Protein AF-A0A523GVR5-F1 (afdb_monomer_lite)

Structure (mmCIF, N/CA/C/O backbone):
data_AF-A0A523GVR5-F1
#
_entry.id   AF-A0A523GVR5-F1
#
loop_
_atom_site.group_PDB
_atom_site.id
_atom_site.type_symbol
_atom_site.label_atom_id
_atom_site.label_alt_id
_atom_site.label_comp_id
_atom_site.label_asym_id
_atom_site.label_entity_id
_atom_site.label_seq_id
_atom_site.pdbx_PDB_ins_code
_atom_site.Cartn_x
_atom_site.Cartn_y
_atom_site.Cartn_z
_atom_site.occupancy
_atom_site.B_iso_or_equiv
_atom_site.auth_seq_id
_atom_site.auth_comp_id
_atom_site.auth_asym_id
_atom_site.auth_atom_id
_atom_site.pdbx_PDB_model_num
ATOM 1 N N . MET A 1 1 ? -15.675 24.189 -3.239 1.00 80.00 1 MET A N 1
ATOM 2 C CA . MET A 1 1 ? -14.866 23.386 -2.302 1.00 80.00 1 MET A CA 1
ATOM 3 C C . MET A 1 1 ? -14.040 22.435 -3.139 1.00 80.00 1 MET A C 1
ATOM 5 O O . MET A 1 1 ? -14.630 21.796 -4.012 1.00 80.00 1 MET A O 1
ATOM 9 N N . SER A 1 2 ? -12.715 22.446 -2.988 1.00 94.81 2 SER A N 1
ATOM 10 C CA . SER A 1 2 ? -11.855 21.562 -3.782 1.00 94.81 2 SER A CA 1
ATOM 11 C C . SER A 1 2 ? -12.089 20.101 -3.386 1.00 94.81 2 SER A C 1
ATOM 13 O O . SER A 1 2 ? -12.630 19.825 -2.316 1.00 94.81 2 SER A O 1
ATOM 15 N N . GLU A 1 3 ? -11.721 19.165 -4.256 1.00 94.38 3 GLU A N 1
ATOM 16 C CA . GLU A 1 3 ? -11.805 17.727 -3.963 1.00 94.38 3 GLU A CA 1
ATOM 17 C C . GLU A 1 3 ? -10.994 17.362 -2.710 1.00 94.38 3 GLU A C 1
ATOM 19 O O . GLU A 1 3 ? -11.495 16.676 -1.824 1.00 94.38 3 GLU A O 1
ATOM 24 N N . ILE A 1 4 ? -9.813 17.967 -2.564 1.00 94.50 4 ILE A N 1
ATOM 25 C CA . ILE A 1 4 ? -8.943 17.824 -1.390 1.00 94.50 4 ILE A CA 1
ATOM 26 C C . ILE A 1 4 ? -9.644 18.310 -0.113 1.00 94.50 4 ILE A C 1
ATOM 28 O O . ILE A 1 4 ? -9.551 17.665 0.928 1.00 94.50 4 ILE A O 1
ATOM 32 N N . ASP A 1 5 ? -10.373 19.430 -0.171 1.00 96.81 5 ASP A N 1
ATOM 33 C CA . ASP A 1 5 ? -11.102 19.936 0.999 1.00 96.81 5 ASP A CA 1
ATOM 34 C C . ASP A 1 5 ? -12.240 18.992 1.407 1.00 96.81 5 ASP A C 1
ATOM 36 O O . ASP A 1 5 ? -12.487 18.813 2.599 1.00 96.81 5 ASP A O 1
ATOM 40 N N . LYS A 1 6 ? -12.932 18.382 0.432 1.00 97.00 6 LYS A N 1
ATOM 41 C CA . LYS A 1 6 ? -13.996 17.400 0.702 1.00 97.00 6 LYS A CA 1
ATOM 42 C C . LYS A 1 6 ? -13.436 16.153 1.373 1.00 97.00 6 LYS A C 1
ATOM 44 O O . LYS A 1 6 ? -13.994 15.710 2.368 1.00 97.00 6 LYS A O 1
ATOM 49 N N . GLN A 1 7 ? -12.326 15.636 0.855 1.00 96.19 7 GLN A N 1
ATOM 50 C CA . GLN A 1 7 ? -11.635 14.481 1.416 1.00 96.19 7 GLN A CA 1
ATOM 51 C C . GLN A 1 7 ? -11.164 14.750 2.854 1.00 96.19 7 GLN A C 1
ATOM 53 O O . GLN A 1 7 ? -11.406 13.942 3.747 1.00 96.19 7 GLN A O 1
ATOM 58 N N . LYS A 1 8 ? -10.559 15.918 3.113 1.00 96.75 8 LYS A N 1
ATOM 59 C CA . LYS A 1 8 ? -10.147 16.328 4.468 1.00 96.75 8 LYS A CA 1
ATOM 60 C C . LYS A 1 8 ? -11.317 16.384 5.439 1.00 96.75 8 LYS A C 1
ATOM 62 O O . LYS A 1 8 ? -11.212 15.918 6.568 1.00 96.75 8 LYS A O 1
ATOM 67 N N . GLU A 1 9 ? -12.425 16.967 5.004 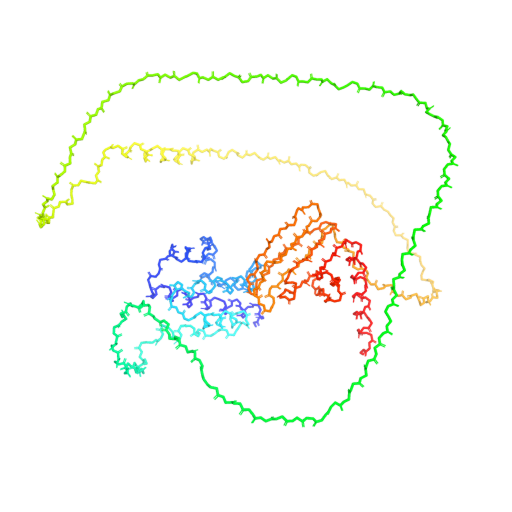1.00 97.94 9 GLU A N 1
ATOM 68 C CA . GLU A 1 9 ? -13.621 17.077 5.829 1.00 97.94 9 GLU A CA 1
ATOM 69 C C . GLU A 1 9 ? -14.252 15.705 6.110 1.00 97.94 9 GLU A C 1
ATOM 71 O O . GLU A 1 9 ? -14.627 15.418 7.245 1.00 97.94 9 GLU A O 1
ATOM 76 N N . ALA A 1 10 ? -14.312 14.834 5.102 1.00 98.00 10 ALA A N 1
ATOM 77 C CA . ALA A 1 10 ? -14.798 13.466 5.242 1.00 98.00 10 ALA A CA 1
ATOM 78 C C . ALA A 1 10 ? -13.913 12.632 6.190 1.00 98.00 10 ALA A C 1
ATOM 80 O O . ALA A 1 10 ? -14.435 11.945 7.067 1.00 98.00 10 ALA A O 1
ATOM 81 N N . GLY A 1 11 ? -12.585 12.764 6.089 1.00 98.00 11 GLY A N 1
ATOM 82 C CA . GLY A 1 11 ? -11.631 12.128 7.003 1.00 98.00 11 GLY A CA 1
ATOM 83 C C . GLY A 1 11 ? -11.804 12.563 8.461 1.00 98.00 11 GLY A C 1
ATOM 84 O O . GLY A 1 11 ? -11.807 11.720 9.354 1.00 98.00 11 GLY A O 1
ATOM 85 N N . ARG A 1 12 ? -12.042 13.857 8.718 1.00 98.31 12 ARG A N 1
ATOM 86 C CA . ARG A 1 12 ? -12.334 14.361 10.076 1.00 98.31 12 ARG A CA 1
ATOM 87 C C . ARG A 1 12 ? -13.625 13.794 10.656 1.00 98.31 12 ARG A C 1
ATOM 89 O O . ARG A 1 12 ? -13.671 13.489 11.844 1.00 98.31 12 ARG A O 1
ATOM 96 N N . ARG A 1 13 ? -14.673 13.656 9.839 1.00 98.25 13 ARG A N 1
ATOM 97 C CA . ARG A 1 13 ? -15.936 13.039 10.276 1.00 98.25 13 ARG A CA 1
ATOM 98 C C . ARG A 1 13 ? -15.744 11.575 10.647 1.00 98.25 13 ARG A C 1
ATOM 100 O O . ARG A 1 13 ? -16.177 11.166 11.716 1.00 98.25 13 ARG A O 1
ATOM 107 N N . LEU A 1 14 ? -15.026 10.820 9.815 1.00 98.50 14 LEU A N 1
ATOM 108 C CA . LEU A 1 14 ? -14.674 9.433 10.116 1.00 98.50 14 LEU A CA 1
ATOM 109 C C . LEU A 1 14 ? -13.878 9.319 11.423 1.00 98.50 14 LEU A C 1
ATOM 111 O O . LEU A 1 14 ? -14.205 8.495 12.275 1.00 98.50 14 LEU A O 1
ATOM 115 N N . ALA A 1 15 ? -12.857 10.162 11.596 1.00 98.06 15 ALA A N 1
ATOM 116 C CA . ALA A 1 15 ? -12.036 10.189 12.804 1.00 98.06 15 ALA A CA 1
ATOM 117 C C . ALA A 1 15 ? -12.875 10.467 14.057 1.00 98.06 15 ALA A C 1
ATOM 119 O O . ALA A 1 15 ? -12.761 9.764 15.062 1.00 98.06 15 ALA A O 1
ATOM 120 N N . LYS A 1 16 ? -13.780 11.446 13.963 1.00 98.12 16 LYS A N 1
ATOM 121 C CA . LYS A 1 16 ? -14.720 11.781 15.029 1.00 98.12 16 LYS A CA 1
ATOM 122 C C . LYS A 1 16 ? -15.633 10.603 15.377 1.00 98.12 16 LYS A C 1
ATOM 124 O O . LYS A 1 16 ? -15.767 10.301 16.554 1.00 98.12 16 LYS A O 1
ATOM 129 N N . ASP A 1 17 ? -16.210 9.917 14.395 1.00 97.88 17 ASP A N 1
ATOM 130 C CA . ASP A 1 17 ? -17.082 8.763 14.649 1.00 97.88 17 ASP A CA 1
ATOM 131 C C . ASP A 1 17 ? -16.337 7.606 15.330 1.00 97.88 17 ASP A C 1
ATOM 133 O O . ASP A 1 17 ? -16.853 7.011 16.275 1.00 97.88 17 ASP A O 1
ATOM 137 N N . LEU A 1 18 ? -15.112 7.296 14.889 1.00 97.25 18 LEU A N 1
ATOM 138 C CA . LEU A 1 18 ? -14.277 6.265 15.519 1.00 97.25 18 LEU A CA 1
ATOM 139 C C . LEU A 1 18 ? -13.892 6.633 16.954 1.00 97.25 18 LEU A C 1
ATOM 141 O O . LEU A 1 18 ? -13.878 5.768 17.832 1.00 97.25 18 LEU A O 1
ATOM 145 N N . LYS A 1 19 ? -13.612 7.915 17.198 1.00 96.81 19 LYS A N 1
ATOM 146 C CA . LYS A 1 19 ? -13.328 8.434 18.533 1.00 96.81 19 LYS A CA 1
ATOM 147 C C . LYS A 1 19 ? -14.559 8.359 19.437 1.00 96.81 19 LYS A C 1
ATOM 149 O O . LYS A 1 19 ? -14.445 7.858 20.553 1.00 96.81 19 LYS A O 1
ATOM 154 N N . ASP A 1 20 ? -15.719 8.788 18.944 1.00 96.69 20 ASP A N 1
ATOM 155 C CA . ASP A 1 20 ? -16.987 8.725 19.675 1.00 96.69 20 ASP A CA 1
ATOM 156 C C . ASP A 1 20 ? -17.327 7.249 20.013 1.00 96.69 20 ASP A C 1
ATOM 158 O O . ASP A 1 20 ? -17.686 6.938 21.148 1.00 96.69 20 ASP A O 1
ATOM 162 N N . LEU A 1 21 ? -17.102 6.312 19.077 1.00 96.19 21 LEU A N 1
ATOM 163 C CA . LEU A 1 21 ? -17.206 4.858 19.296 1.00 96.19 21 LEU A CA 1
ATOM 164 C C . LEU A 1 21 ? -16.244 4.331 20.364 1.00 96.19 21 LEU A C 1
ATOM 166 O O . LEU A 1 21 ? -16.615 3.502 21.196 1.00 96.19 21 LEU A O 1
ATOM 170 N N . ARG A 1 22 ? -14.990 4.785 20.346 1.00 96.12 22 ARG A N 1
ATOM 171 C CA . ARG A 1 22 ? -13.983 4.396 21.340 1.00 96.12 22 ARG A CA 1
ATOM 172 C C . ARG A 1 22 ? -14.388 4.835 22.743 1.00 96.12 22 ARG A C 1
ATOM 174 O O . ARG A 1 22 ? -14.235 4.062 23.690 1.00 96.12 22 ARG A O 1
ATOM 181 N N . GLU A 1 23 ? -14.895 6.058 22.862 1.00 95.75 23 GLU A N 1
ATOM 182 C CA . GLU A 1 23 ? -15.363 6.637 24.122 1.00 95.75 23 GLU A CA 1
ATOM 183 C C . GLU A 1 23 ? -16.624 5.928 24.638 1.00 95.75 23 GLU A C 1
ATOM 185 O O . GLU A 1 23 ? -16.665 5.573 25.818 1.00 95.75 23 GLU A O 1
ATOM 190 N N . ASP A 1 24 ? -17.587 5.616 23.762 1.00 96.00 24 ASP A N 1
ATOM 191 C CA . ASP A 1 24 ? -18.773 4.804 24.086 1.00 96.00 24 ASP A CA 1
ATOM 192 C C . ASP A 1 24 ? -18.391 3.426 24.654 1.00 96.00 24 ASP A C 1
ATOM 194 O O . ASP A 1 24 ? -18.918 2.979 25.677 1.00 96.00 24 ASP A O 1
ATOM 198 N N . ARG A 1 25 ? -17.383 2.779 24.057 1.00 95.38 25 ARG A N 1
ATOM 199 C CA . ARG A 1 25 ? -16.871 1.471 24.502 1.00 95.38 25 ARG A CA 1
ATOM 200 C C . ARG A 1 25 ? -15.869 1.539 25.652 1.00 95.38 25 ARG A C 1
ATOM 202 O O . ARG A 1 25 ? -15.370 0.491 26.060 1.00 95.38 25 ARG A O 1
ATOM 209 N N . GLN A 1 26 ? -15.592 2.733 26.182 1.00 95.88 26 GLN A N 1
ATOM 210 C CA . GLN A 1 26 ? -14.639 2.968 27.274 1.00 95.88 26 GLN A CA 1
ATOM 211 C C . GLN A 1 26 ? -13.255 2.352 27.005 1.00 95.88 26 GLN A C 1
ATOM 213 O O . GLN A 1 26 ? -12.581 1.889 27.926 1.00 95.88 26 GLN A O 1
ATOM 218 N N . LEU A 1 27 ? -12.833 2.326 25.738 1.00 95.62 27 LEU A N 1
ATOM 219 C CA . LEU A 1 27 ? -11.527 1.795 25.365 1.00 95.62 27 LEU A CA 1
ATOM 220 C C . LEU A 1 27 ? -10.429 2.798 25.700 1.00 95.62 27 LEU A C 1
ATOM 222 O O . LEU A 1 27 ? -10.435 3.948 25.238 1.00 95.62 27 LEU A O 1
ATOM 226 N N . ASP A 1 28 ? -9.464 2.319 26.477 1.00 93.88 28 ASP A N 1
ATOM 227 C CA . ASP A 1 28 ? -8.293 3.092 26.843 1.00 93.88 28 ASP A CA 1
ATOM 228 C C . ASP A 1 28 ? -7.356 3.293 25.643 1.00 93.88 28 ASP A C 1
ATOM 230 O O . ASP A 1 28 ? -7.199 2.425 24.775 1.00 93.88 28 ASP A O 1
ATOM 234 N N . VAL A 1 29 ? -6.697 4.451 25.614 1.00 93.44 29 VAL A N 1
ATOM 235 C CA . VAL A 1 29 ? -5.760 4.811 24.544 1.00 93.44 29 VAL A CA 1
ATOM 236 C C . VAL A 1 29 ? -4.589 3.823 24.500 1.00 93.44 29 VAL A C 1
ATOM 238 O O . VAL A 1 29 ? -4.130 3.468 23.415 1.00 93.44 29 VAL A O 1
ATOM 241 N N . GLU A 1 30 ? -4.128 3.312 25.647 1.00 93.00 30 GLU A N 1
ATOM 242 C CA . GLU A 1 30 ? -3.016 2.357 25.699 1.00 93.00 30 GLU A CA 1
ATOM 243 C C . GLU A 1 30 ? -3.388 0.995 25.092 1.00 93.00 30 GLU A C 1
ATOM 245 O O . GLU A 1 30 ? -2.574 0.360 24.412 1.00 93.00 30 GLU A O 1
ATOM 250 N N . GLU A 1 31 ? -4.630 0.548 25.290 1.00 92.19 31 GLU A N 1
ATOM 251 C CA . GLU A 1 31 ? -5.140 -0.680 24.674 1.00 92.19 31 GLU A CA 1
ATOM 252 C C . GLU A 1 31 ? -5.191 -0.549 23.149 1.00 92.19 31 GLU A C 1
ATOM 254 O O . GLU A 1 31 ? -4.759 -1.452 22.424 1.00 92.19 31 GLU A O 1
ATOM 259 N N . LEU A 1 32 ? -5.614 0.615 22.660 1.00 92.94 32 LEU A N 1
ATOM 260 C CA . LEU A 1 32 ? -5.662 0.907 21.236 1.00 92.94 32 LEU A CA 1
ATOM 261 C C . LEU A 1 32 ? -4.267 1.016 20.601 1.00 92.94 32 LEU A C 1
ATOM 263 O O . LEU A 1 32 ? -4.047 0.480 19.511 1.00 92.94 32 LEU A O 1
ATOM 267 N N . LEU A 1 33 ? -3.300 1.639 21.285 1.00 92.31 33 LEU A N 1
ATOM 268 C CA . LEU A 1 33 ? -1.894 1.662 20.856 1.00 92.31 33 LEU A CA 1
ATOM 269 C C . LEU A 1 33 ? -1.330 0.242 20.738 1.00 92.31 33 LEU A C 1
ATOM 271 O O . LEU A 1 33 ? -0.640 -0.080 19.770 1.00 92.31 33 LEU A O 1
ATOM 275 N N . ARG A 1 34 ? -1.666 -0.641 21.686 1.00 90.56 34 ARG A N 1
ATOM 276 C CA . ARG A 1 34 ? -1.242 -2.048 21.656 1.00 90.56 34 ARG A CA 1
ATOM 277 C C . ARG A 1 34 ? -1.870 -2.811 20.488 1.00 90.56 34 ARG A C 1
ATOM 279 O O . ARG A 1 34 ? -1.172 -3.593 19.840 1.00 90.56 34 ARG A O 1
ATOM 286 N N . ALA A 1 35 ? -3.155 -2.583 20.218 1.00 88.88 35 ALA A N 1
ATOM 287 C CA . ALA A 1 35 ? -3.887 -3.250 19.142 1.00 88.88 35 ALA A CA 1
ATOM 288 C C . ALA A 1 35 ? -3.440 -2.781 17.747 1.00 88.88 35 ALA A C 1
ATOM 290 O O . ALA A 1 35 ? -3.225 -3.596 16.851 1.00 88.88 35 ALA A O 1
ATOM 291 N N . THR A 1 36 ? -3.264 -1.472 17.566 1.00 92.06 36 THR A N 1
ATOM 292 C CA . THR A 1 36 ? -2.906 -0.871 16.270 1.00 92.06 36 THR A CA 1
ATOM 293 C C . THR A 1 36 ? -1.402 -0.854 16.007 1.00 92.06 36 THR A C 1
ATOM 295 O O . THR A 1 36 ? -0.989 -0.765 14.852 1.00 92.06 36 THR A O 1
ATOM 298 N N . ARG A 1 37 ? -0.578 -0.966 17.060 1.00 92.06 37 ARG A N 1
ATOM 299 C CA . ARG A 1 37 ? 0.885 -0.787 17.029 1.00 92.06 37 ARG A CA 1
ATOM 300 C C . ARG A 1 37 ? 1.316 0.580 16.490 1.00 92.06 37 ARG A C 1
ATOM 302 O O . ARG A 1 37 ? 2.432 0.718 15.986 1.00 92.06 37 ARG A O 1
ATOM 309 N N . LEU A 1 38 ? 0.442 1.580 16.584 1.00 90.81 38 LEU A N 1
ATOM 310 C CA . LEU A 1 38 ? 0.767 2.945 16.200 1.00 90.81 38 LEU A CA 1
ATOM 311 C C . LEU A 1 38 ? 1.584 3.640 17.294 1.00 90.81 38 LEU A C 1
ATOM 313 O O . LEU A 1 38 ? 1.332 3.424 18.480 1.00 90.81 38 LEU A O 1
ATOM 317 N N . PRO A 1 39 ? 2.545 4.498 16.920 1.00 93.69 39 PRO A N 1
ATOM 318 C CA . PRO A 1 39 ? 3.119 5.468 17.840 1.00 93.69 39 PRO A CA 1
ATOM 319 C C . PRO A 1 39 ? 2.046 6.435 18.386 1.00 93.69 39 PRO A C 1
ATOM 321 O O . PRO A 1 39 ? 1.101 6.753 17.656 1.00 93.69 39 PRO A O 1
ATOM 324 N N . PRO A 1 40 ? 2.182 6.937 19.630 1.00 93.94 40 PRO A N 1
ATOM 325 C CA . PRO A 1 40 ? 1.192 7.824 20.252 1.00 93.94 40 PRO A CA 1
ATOM 326 C C . PRO A 1 40 ? 0.847 9.071 19.431 1.00 93.94 40 PRO A C 1
ATOM 328 O O . PRO A 1 40 ? -0.323 9.412 19.287 1.00 93.94 40 PRO A O 1
ATOM 331 N N . ASP A 1 41 ? 1.854 9.708 18.837 1.00 94.69 41 ASP A N 1
ATOM 332 C CA . ASP A 1 41 ? 1.721 10.905 18.002 1.00 94.69 41 ASP A CA 1
ATOM 333 C C . ASP A 1 41 ? 0.967 10.640 16.690 1.00 94.69 41 ASP A C 1
ATOM 335 O O . ASP A 1 41 ? 0.286 11.518 16.158 1.00 94.69 41 ASP A O 1
ATOM 339 N N . ILE A 1 42 ? 1.069 9.420 16.158 1.00 94.75 42 ILE A N 1
ATOM 340 C CA . ILE A 1 42 ? 0.329 9.012 14.963 1.00 94.75 42 ILE A CA 1
ATOM 341 C C . ILE A 1 42 ? -1.118 8.682 15.310 1.00 94.75 42 ILE A C 1
ATOM 343 O O . ILE A 1 42 ? -2.008 9.024 14.533 1.00 94.75 42 ILE A O 1
ATOM 347 N N . LEU A 1 43 ? -1.363 8.056 16.463 1.00 95.00 43 LEU A N 1
ATOM 348 C CA . LEU A 1 43 ? -2.721 7.772 16.917 1.00 95.00 43 LEU A CA 1
ATOM 349 C C . LEU A 1 43 ? -3.503 9.063 17.197 1.00 95.00 43 LEU A C 1
ATOM 351 O O . LEU A 1 43 ? -4.657 9.164 16.800 1.00 95.00 43 LEU A O 1
ATOM 355 N N . GLU A 1 44 ? -2.865 10.066 17.803 1.00 94.88 44 GLU A N 1
ATOM 356 C CA . GLU A 1 44 ? -3.474 11.383 18.026 1.00 94.88 44 GLU A CA 1
ATOM 357 C C . GLU A 1 44 ? -3.910 12.029 16.702 1.00 94.88 44 GLU A C 1
ATOM 359 O O . GLU A 1 44 ? -5.072 12.390 16.537 1.00 94.88 44 GLU A O 1
ATOM 364 N N . LYS A 1 45 ? -3.019 12.066 15.703 1.00 96.06 45 LYS A N 1
ATOM 365 C CA . LYS A 1 45 ? -3.359 12.562 14.358 1.00 96.06 45 LYS A CA 1
ATOM 366 C C . LYS A 1 45 ? -4.433 11.722 13.665 1.00 96.06 45 LYS A C 1
ATOM 368 O O . LYS A 1 45 ? -5.224 12.247 12.881 1.00 96.06 45 LYS A O 1
ATOM 373 N N . PHE A 1 46 ? -4.455 10.416 13.918 1.00 96.25 46 PHE A N 1
ATOM 374 C CA . PHE A 1 46 ? -5.482 9.529 13.388 1.00 96.25 46 PHE A CA 1
ATOM 375 C C . PHE A 1 46 ? -6.862 9.856 13.968 1.00 96.25 46 PHE A C 1
ATOM 377 O O . PHE A 1 46 ? -7.812 9.977 13.200 1.00 96.25 46 PHE A O 1
ATOM 384 N N . ASP A 1 47 ? -6.963 10.097 15.274 1.00 95.44 47 ASP A N 1
ATOM 385 C CA . ASP A 1 47 ? -8.209 10.521 15.929 1.00 95.44 47 ASP A CA 1
ATOM 386 C C . ASP A 1 47 ? -8.665 11.937 15.489 1.00 95.44 47 ASP A C 1
ATOM 388 O O . ASP A 1 47 ? -9.814 12.316 15.723 1.00 95.44 47 ASP A O 1
ATOM 392 N N . GLU A 1 48 ? -7.808 12.718 14.819 1.00 96.56 48 GLU A N 1
ATOM 393 C CA . GLU A 1 48 ? -8.151 14.036 14.262 1.00 96.56 48 GLU A CA 1
ATOM 394 C C . GLU A 1 48 ? -8.611 13.997 12.797 1.00 96.56 48 GLU A C 1
ATOM 396 O O . GLU A 1 48 ? -9.582 14.669 12.440 1.00 96.56 48 GLU A O 1
ATOM 401 N N . THR A 1 49 ? -7.905 13.271 11.921 1.00 96.62 49 THR A N 1
ATOM 402 C CA . THR A 1 49 ? -8.150 13.318 10.461 1.00 96.62 49 THR A CA 1
ATOM 403 C C . THR A 1 49 ? -8.278 11.954 9.788 1.00 96.62 49 THR A C 1
ATOM 405 O O . THR A 1 49 ? -8.392 11.886 8.560 1.00 96.62 49 THR A O 1
ATOM 408 N N . ALA A 1 50 ? -8.203 10.863 10.556 1.00 96.56 50 ALA A N 1
ATOM 409 C CA . ALA A 1 50 ? -8.070 9.489 10.067 1.00 96.56 50 ALA A CA 1
ATOM 410 C C . ALA A 1 50 ? -6.865 9.304 9.119 1.00 96.56 50 ALA A C 1
ATOM 412 O O . ALA A 1 50 ? -6.792 8.327 8.375 1.00 96.56 50 ALA A O 1
ATOM 413 N N . LEU A 1 51 ? -5.910 10.251 9.148 1.00 96.62 51 LEU A N 1
ATOM 414 C CA . LEU A 1 51 ? -4.711 10.320 8.304 1.00 96.62 51 LEU A CA 1
ATOM 415 C C . LEU A 1 51 ? -4.988 10.326 6.791 1.00 96.62 51 LEU A C 1
ATOM 417 O O . LEU A 1 51 ? -4.072 10.098 6.000 1.00 96.62 51 LEU A O 1
ATOM 421 N N . VAL A 1 52 ? -6.223 10.620 6.375 1.00 95.25 52 VAL A N 1
ATOM 422 C CA . VAL A 1 52 ? -6.644 10.554 4.966 1.00 95.25 52 VAL A CA 1
ATOM 423 C C . VAL A 1 52 ? -5.868 11.550 4.092 1.00 95.25 52 VAL A C 1
ATOM 425 O O . VAL A 1 52 ? -5.609 11.283 2.920 1.00 95.25 52 VAL A O 1
ATOM 428 N N . ASP A 1 53 ? -5.464 12.687 4.658 1.00 92.06 53 ASP A N 1
ATOM 429 C CA . ASP A 1 53 ? -4.731 13.749 3.968 1.00 92.06 53 ASP A CA 1
ATOM 430 C C . ASP A 1 53 ? -3.213 13.719 4.200 1.00 92.06 53 ASP A C 1
ATOM 432 O O . ASP A 1 53 ? -2.495 14.631 3.777 1.00 92.06 53 ASP A O 1
ATOM 436 N N . H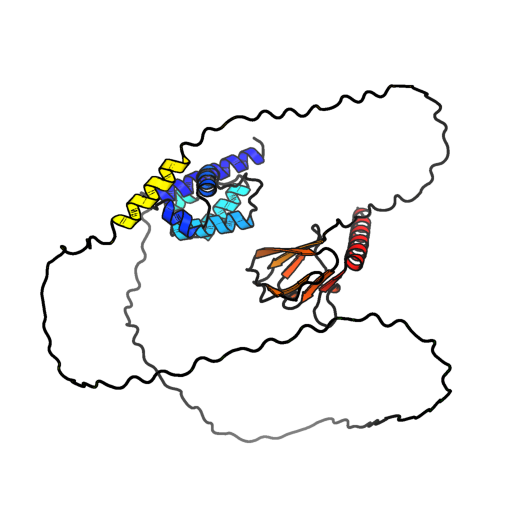IS A 1 54 ? -2.703 12.682 4.866 1.00 93.00 54 HIS A N 1
ATOM 437 C CA . HIS A 1 54 ? -1.305 12.622 5.258 1.00 93.00 54 HIS A CA 1
ATOM 438 C C . HIS A 1 54 ? -0.432 11.980 4.161 1.00 93.00 54 HIS A C 1
ATOM 440 O O . HIS A 1 54 ? -0.616 10.809 3.827 1.00 93.00 54 HIS A O 1
ATOM 446 N N . PRO A 1 55 ? 0.603 12.673 3.645 1.00 88.12 55 PRO A N 1
ATOM 447 C CA . PRO A 1 55 ? 1.366 12.212 2.479 1.00 88.12 55 PRO A CA 1
ATOM 448 C C . PRO A 1 55 ? 2.206 10.952 2.732 1.00 88.12 55 PRO A C 1
ATOM 450 O O . PRO A 1 55 ? 2.580 10.265 1.787 1.00 88.12 55 PRO A O 1
ATOM 453 N N . ALA A 1 56 ? 2.530 10.647 3.992 1.00 86.56 56 ALA A N 1
ATOM 454 C CA . ALA A 1 56 ? 3.321 9.462 4.335 1.00 86.56 56 ALA A CA 1
ATOM 455 C C . ALA A 1 56 ? 2.500 8.162 4.414 1.00 86.56 56 ALA A C 1
ATOM 457 O O . ALA A 1 56 ? 3.093 7.088 4.494 1.00 86.56 56 ALA A O 1
ATOM 458 N N . PHE A 1 57 ? 1.164 8.239 4.427 1.00 91.50 57 PHE A N 1
ATOM 459 C CA . PHE A 1 57 ? 0.307 7.073 4.626 1.00 91.50 57 PHE A CA 1
ATOM 460 C C . PHE A 1 57 ? -0.451 6.747 3.343 1.00 91.50 57 PHE A C 1
ATOM 462 O O . PHE A 1 57 ? -1.264 7.526 2.858 1.00 91.50 57 PHE A O 1
ATOM 469 N N . ASN A 1 58 ? -0.165 5.577 2.775 1.00 91.31 58 ASN A N 1
ATOM 470 C CA . ASN A 1 58 ? -0.888 5.084 1.609 1.00 91.31 58 ASN A CA 1
ATOM 471 C C . ASN A 1 58 ? -2.210 4.406 2.027 1.00 91.31 58 ASN A C 1
ATOM 473 O O . ASN A 1 58 ? -2.396 4.015 3.181 1.00 91.31 58 ASN A O 1
ATOM 477 N N . ARG A 1 59 ? -3.121 4.213 1.065 1.00 92.12 59 ARG A N 1
ATOM 478 C CA . ARG A 1 59 ? -4.437 3.588 1.301 1.00 92.12 59 ARG A CA 1
ATOM 479 C C . ARG A 1 59 ? -4.346 2.194 1.928 1.00 92.12 59 ARG A C 1
ATOM 481 O O . ARG A 1 59 ? -5.164 1.859 2.778 1.00 92.12 59 ARG A O 1
ATOM 488 N N . VAL A 1 60 ? -3.367 1.388 1.520 1.00 89.56 60 VAL A N 1
ATOM 489 C CA . VAL A 1 60 ? -3.179 0.018 2.032 1.00 89.56 60 VAL A CA 1
ATOM 490 C C . VAL A 1 60 ? -2.861 0.048 3.528 1.00 89.56 60 VAL A C 1
ATOM 492 O O . VAL A 1 60 ? -3.466 -0.674 4.318 1.00 89.56 60 VAL A O 1
ATOM 495 N N . TYR A 1 61 ? -1.977 0.955 3.936 1.00 91.06 61 TYR A N 1
ATOM 496 C CA . TYR A 1 61 ? -1.597 1.140 5.327 1.00 91.06 61 TYR A CA 1
ATOM 497 C C . TYR A 1 61 ? -2.759 1.673 6.170 1.00 91.06 61 TYR A C 1
ATOM 499 O O . TYR A 1 61 ? -3.027 1.134 7.243 1.00 91.06 61 TYR A O 1
ATOM 507 N N . LEU A 1 62 ? -3.509 2.658 5.659 1.00 95.94 62 LEU A N 1
ATOM 508 C CA . LEU A 1 62 ? -4.721 3.155 6.324 1.00 95.94 62 LEU A CA 1
ATOM 509 C C . LEU A 1 62 ? -5.752 2.036 6.528 1.00 95.94 62 LEU A C 1
ATOM 511 O O . LEU A 1 62 ? -6.298 1.895 7.621 1.00 95.94 62 LEU A O 1
ATOM 515 N N . ARG A 1 63 ? -5.961 1.178 5.519 1.00 96.00 63 ARG A N 1
ATOM 516 C CA . ARG A 1 63 ? -6.835 -0.001 5.637 1.00 96.00 63 ARG A CA 1
ATOM 517 C C . ARG A 1 63 ? -6.346 -0.975 6.707 1.00 96.00 63 ARG A C 1
ATOM 519 O O . ARG A 1 63 ? -7.166 -1.515 7.450 1.00 96.00 63 ARG A O 1
ATOM 526 N N . SER A 1 64 ? -5.037 -1.197 6.819 1.00 94.38 64 SER A N 1
ATOM 527 C CA . SER A 1 64 ? -4.478 -2.031 7.889 1.00 94.38 64 SER A CA 1
ATOM 528 C C . SER A 1 64 ? -4.734 -1.423 9.270 1.00 94.38 64 SER A C 1
ATOM 530 O O . SER A 1 64 ? -5.215 -2.132 10.153 1.00 94.38 64 SER A O 1
ATOM 532 N N . ILE A 1 65 ? -4.459 -0.124 9.454 1.00 95.69 65 ILE A N 1
ATOM 533 C CA . ILE A 1 65 ? -4.708 0.580 10.723 1.00 95.69 65 ILE A CA 1
ATOM 534 C C . ILE A 1 65 ? -6.176 0.456 11.113 1.00 95.69 65 ILE A C 1
ATOM 536 O O . ILE A 1 65 ? -6.485 0.016 12.221 1.00 95.69 65 ILE A O 1
ATOM 540 N N . ILE A 1 66 ? -7.077 0.819 10.197 1.00 97.12 66 ILE A N 1
ATOM 541 C CA . ILE A 1 66 ? -8.500 0.908 10.509 1.00 97.12 66 ILE A CA 1
ATOM 542 C C . ILE A 1 66 ? -9.108 -0.470 10.787 1.00 97.12 66 ILE A C 1
ATOM 544 O O . ILE A 1 66 ? -10.013 -0.594 11.604 1.00 97.12 66 ILE A O 1
ATOM 548 N N . SER A 1 67 ? -8.557 -1.528 10.181 1.00 96.38 67 SER A N 1
ATOM 549 C CA . SER A 1 67 ? -8.956 -2.906 10.486 1.00 96.38 67 SER A CA 1
ATOM 550 C C . SER A 1 67 ? -8.587 -3.290 11.915 1.00 96.38 67 SER A C 1
ATOM 552 O O . SER A 1 67 ? -9.422 -3.828 12.638 1.00 96.38 67 SER A O 1
ATOM 554 N N . SER A 1 68 ? -7.358 -2.990 12.345 1.00 95.56 68 SER A N 1
ATOM 555 C CA . SER A 1 68 ? -6.926 -3.232 13.726 1.00 95.56 68 SER A CA 1
ATOM 556 C C . SER A 1 68 ? -7.729 -2.394 14.726 1.00 95.56 68 SER A C 1
ATOM 558 O O . SER A 1 68 ? -8.083 -2.891 15.794 1.00 95.56 68 SER A O 1
ATOM 560 N N . TYR A 1 69 ? -8.065 -1.152 14.362 1.00 96.31 69 TYR A N 1
ATOM 561 C CA . TYR A 1 69 ? -8.922 -0.266 15.157 1.00 96.31 69 TYR A CA 1
ATOM 562 C C . TYR A 1 69 ? -10.335 -0.856 15.312 1.00 96.31 69 TYR A C 1
ATOM 564 O O . TYR A 1 69 ? -10.845 -0.950 16.426 1.00 96.31 69 TYR A O 1
ATOM 572 N N . ALA A 1 70 ? -10.943 -1.333 14.221 1.00 97.12 70 ALA A N 1
ATOM 573 C CA . ALA A 1 70 ? -12.261 -1.972 14.231 1.00 97.12 70 ALA A CA 1
ATOM 574 C C . ALA A 1 70 ? -12.295 -3.235 15.108 1.00 97.12 70 ALA A C 1
ATOM 576 O O . ALA A 1 70 ? -13.236 -3.433 15.878 1.00 97.12 70 ALA A O 1
ATOM 577 N N . VAL A 1 71 ? -11.240 -4.058 15.045 1.00 96.12 71 VAL A N 1
ATOM 578 C CA . VAL A 1 71 ? -11.092 -5.245 15.903 1.00 96.12 71 VAL A CA 1
ATOM 579 C C . VAL A 1 71 ? -11.022 -4.853 17.380 1.00 96.12 71 VAL A C 1
ATOM 581 O O . VAL A 1 71 ? -11.683 -5.491 18.199 1.00 96.12 71 VAL A O 1
ATOM 584 N N . ALA A 1 72 ? -10.282 -3.793 17.726 1.00 95.81 72 ALA A N 1
ATOM 585 C CA . ALA A 1 72 ? -10.227 -3.282 19.098 1.00 95.81 72 ALA A CA 1
ATOM 586 C C . ALA A 1 72 ? -11.605 -2.790 19.579 1.00 95.81 72 ALA A C 1
ATOM 588 O O . ALA A 1 72 ? -12.025 -3.124 20.686 1.00 95.81 72 ALA A O 1
ATOM 589 N N . LEU A 1 73 ? -12.343 -2.083 18.715 1.00 96.19 73 LEU A N 1
ATOM 590 C CA . LEU A 1 73 ? -13.711 -1.610 18.969 1.00 96.19 73 LEU A CA 1
ATOM 591 C C . LEU A 1 73 ? -14.773 -2.718 18.997 1.00 96.19 73 LEU A C 1
ATOM 593 O O . LEU A 1 73 ? -15.887 -2.479 19.467 1.00 96.19 73 LEU A O 1
ATOM 597 N N . LYS A 1 74 ? -14.447 -3.925 18.516 1.00 95.88 74 LYS A N 1
ATOM 598 C CA . LYS A 1 74 ? -15.389 -5.042 18.331 1.00 95.88 74 LYS A CA 1
ATOM 599 C C . LYS A 1 74 ? -16.576 -4.666 17.431 1.00 95.88 74 LYS A C 1
ATOM 601 O O . LYS A 1 74 ? -17.714 -5.035 17.718 1.00 95.88 74 LYS A O 1
ATOM 606 N N . ILE A 1 75 ? -16.300 -3.935 16.354 1.00 96.50 75 ILE A N 1
ATOM 607 C CA . ILE A 1 75 ? -17.267 -3.610 15.295 1.00 96.50 75 ILE A CA 1
ATOM 608 C C . ILE A 1 75 ? -16.885 -4.313 13.991 1.00 96.50 75 ILE A C 1
ATOM 610 O O . ILE A 1 75 ? -15.776 -4.835 13.852 1.00 96.50 75 ILE A O 1
ATOM 614 N N . ASP A 1 76 ? -17.814 -4.356 13.038 1.00 97.06 76 ASP A N 1
ATOM 615 C CA . ASP A 1 76 ? -17.577 -5.036 11.769 1.00 97.06 76 ASP A CA 1
ATOM 616 C C . ASP A 1 76 ? -16.457 -4.359 10.959 1.00 97.06 76 ASP A C 1
ATOM 618 O O . ASP A 1 76 ? -16.503 -3.168 10.645 1.00 97.06 76 ASP A O 1
ATOM 622 N N . VAL A 1 77 ? -15.440 -5.146 10.595 1.00 97.50 77 VAL A N 1
ATOM 623 C CA . VAL A 1 77 ? -14.253 -4.655 9.881 1.00 97.50 77 VAL A CA 1
ATOM 624 C C . VAL A 1 77 ? -14.608 -4.175 8.472 1.00 97.50 77 VAL A C 1
ATOM 626 O O . VAL A 1 77 ? -13.952 -3.264 7.965 1.00 97.50 77 VAL A O 1
ATOM 629 N N . ARG A 1 78 ? -15.621 -4.767 7.821 1.00 96.88 78 ARG A N 1
ATOM 630 C CA . ARG A 1 78 ? -16.019 -4.359 6.464 1.00 96.88 78 ARG A CA 1
ATOM 631 C C . ARG A 1 78 ? -16.678 -2.986 6.490 1.00 96.88 78 ARG A C 1
ATOM 633 O O . ARG A 1 78 ? -16.200 -2.109 5.782 1.00 96.88 78 ARG A O 1
ATOM 640 N N . ALA A 1 79 ? -17.641 -2.766 7.387 1.00 97.50 79 ALA A N 1
ATOM 641 C CA . ALA A 1 79 ? -18.296 -1.466 7.558 1.00 97.50 79 ALA A CA 1
ATOM 642 C C . ALA A 1 79 ? -17.289 -0.321 7.769 1.00 97.50 79 ALA A C 1
ATOM 644 O O . ALA A 1 79 ? -17.400 0.745 7.167 1.00 97.50 79 ALA A O 1
ATOM 645 N N . VAL A 1 80 ? -16.257 -0.557 8.582 1.00 97.94 80 VAL A N 1
ATOM 646 C CA . VAL A 1 80 ? -15.213 0.440 8.851 1.00 97.94 80 VAL A CA 1
ATOM 647 C C . VAL A 1 80 ? -14.287 0.667 7.647 1.00 97.94 80 VAL A C 1
ATOM 649 O O . VAL A 1 80 ? -13.848 1.791 7.405 1.00 97.94 80 VAL A O 1
ATOM 652 N N . ARG A 1 81 ? -13.986 -0.370 6.858 1.00 97.81 81 ARG A N 1
ATOM 653 C CA . ARG A 1 81 ? -13.207 -0.218 5.616 1.00 97.81 81 ARG A CA 1
ATOM 654 C C . ARG A 1 81 ? -13.980 0.540 4.543 1.00 97.81 81 ARG A C 1
ATOM 656 O O . ARG A 1 81 ? -13.387 1.391 3.885 1.00 97.81 81 ARG A O 1
ATOM 663 N N . ASP A 1 82 ? -15.271 0.262 4.408 1.00 97.94 82 ASP A N 1
ATOM 664 C CA . ASP A 1 82 ? -16.148 0.967 3.474 1.00 97.94 82 ASP A CA 1
ATOM 665 C C . ASP A 1 82 ? -16.230 2.453 3.858 1.00 97.94 82 ASP A C 1
ATOM 667 O O . ASP A 1 82 ? -16.027 3.327 3.019 1.00 97.94 82 ASP A O 1
ATOM 671 N N . ALA A 1 83 ? -16.368 2.745 5.155 1.00 98.38 83 ALA A N 1
ATOM 672 C CA . ALA A 1 83 ? -16.301 4.099 5.699 1.00 98.38 83 ALA A CA 1
ATOM 673 C C . ALA A 1 83 ? -14.972 4.825 5.390 1.00 98.38 83 ALA A C 1
ATOM 675 O O . ALA A 1 83 ? -14.975 6.012 5.059 1.00 98.38 83 ALA A O 1
ATOM 676 N N . LEU A 1 84 ? -13.828 4.129 5.456 1.00 98.31 84 LEU A N 1
ATOM 677 C CA . LEU A 1 84 ? -12.533 4.693 5.050 1.00 98.31 84 LEU A CA 1
ATOM 678 C C . LEU A 1 84 ? -12.486 5.011 3.556 1.00 98.31 84 LEU A C 1
ATOM 680 O O . LEU A 1 84 ? -11.968 6.059 3.171 1.00 98.31 84 LEU A O 1
ATOM 684 N N . ASP A 1 85 ? -12.994 4.111 2.720 1.00 97.94 85 ASP A N 1
ATOM 685 C CA . ASP A 1 85 ? -13.017 4.314 1.275 1.00 97.94 85 ASP A CA 1
ATOM 686 C C . ASP A 1 85 ? -13.918 5.506 0.906 1.00 97.94 85 ASP A C 1
ATOM 688 O O . ASP A 1 85 ? -13.477 6.390 0.171 1.00 97.94 85 ASP A O 1
ATOM 692 N N . GLU A 1 86 ? -15.100 5.622 1.521 1.00 98.25 86 GLU A N 1
ATOM 693 C CA . GLU A 1 86 ? -15.964 6.806 1.413 1.00 98.25 86 GLU A CA 1
ATOM 694 C C . GLU A 1 86 ? -15.254 8.089 1.885 1.00 98.25 86 GLU A C 1
ATOM 696 O O . GLU A 1 86 ? -15.421 9.162 1.299 1.00 98.25 86 GLU A O 1
ATOM 701 N N . ALA A 1 87 ? -14.443 8.016 2.946 1.00 98.06 87 ALA A N 1
ATOM 702 C CA . ALA A 1 87 ? -13.712 9.177 3.450 1.00 98.06 87 ALA A CA 1
ATOM 703 C C . ALA A 1 87 ? -12.603 9.623 2.485 1.00 98.06 87 ALA A C 1
ATOM 705 O O . ALA A 1 87 ? -12.445 10.822 2.240 1.00 98.06 87 ALA A O 1
ATOM 706 N N . ILE A 1 88 ? -11.878 8.671 1.888 1.00 96.88 88 ILE A N 1
ATOM 707 C CA . ILE A 1 88 ? -10.871 8.930 0.847 1.00 96.88 88 ILE A CA 1
ATOM 708 C C . ILE A 1 88 ? -11.522 9.546 -0.399 1.00 96.88 88 ILE A C 1
ATOM 710 O O . ILE A 1 88 ? -10.951 10.456 -0.998 1.00 96.88 88 ILE A O 1
ATOM 714 N N . GLU A 1 89 ? -12.726 9.104 -0.759 1.00 97.06 89 GLU A N 1
ATOM 715 C CA . GLU A 1 89 ? -13.508 9.644 -1.881 1.00 97.06 89 GLU A CA 1
ATOM 716 C C . GLU A 1 89 ? -14.215 10.975 -1.553 1.00 97.06 89 GLU A C 1
ATOM 718 O O . GLU A 1 89 ? -14.795 11.620 -2.431 1.00 97.06 89 GLU A O 1
ATOM 723 N N . GLY A 1 90 ? -14.169 11.423 -0.294 1.00 97.81 90 GLY A N 1
ATOM 724 C CA . GLY A 1 90 ? -14.824 12.653 0.153 1.00 97.81 90 GLY A CA 1
ATOM 725 C C . GLY A 1 90 ? -16.353 12.556 0.229 1.00 97.81 90 GLY A C 1
ATOM 726 O O . GLY A 1 90 ? -17.033 13.588 0.185 1.00 97.81 90 GLY A O 1
ATOM 727 N N . THR A 1 91 ? -16.899 11.341 0.309 1.00 98.25 91 THR A N 1
ATOM 728 C CA . THR A 1 91 ? -18.339 11.034 0.311 1.00 98.25 91 THR A CA 1
ATOM 729 C C . THR A 1 91 ? -18.868 10.559 1.665 1.00 98.25 91 THR A C 1
ATOM 731 O O . THR A 1 91 ? -20.088 10.491 1.818 1.00 98.25 91 THR A O 1
ATOM 734 N N . TYR A 1 92 ? -17.997 10.313 2.653 1.00 98.38 92 TYR A N 1
ATOM 735 C CA . TYR A 1 92 ? -18.383 9.849 3.993 1.00 98.38 92 TYR A CA 1
ATOM 736 C C . TYR A 1 92 ? -19.383 10.787 4.697 1.00 98.38 92 TYR A C 1
ATOM 738 O O . TYR A 1 92 ? -19.176 12.007 4.798 1.00 98.38 92 TYR A O 1
ATOM 746 N N . GLN A 1 93 ? -20.476 10.202 5.199 1.00 97.12 93 GLN A N 1
ATOM 747 C CA . GLN A 1 93 ? -21.596 10.897 5.853 1.00 97.12 93 GLN A CA 1
ATOM 748 C C . GLN A 1 93 ? -22.046 10.171 7.129 1.00 97.12 93 GLN A C 1
ATOM 750 O O . GLN A 1 93 ? -23.167 9.648 7.202 1.00 97.12 93 GLN A O 1
ATOM 755 N N . ASP A 1 94 ? -21.151 10.132 8.116 1.00 97.12 94 ASP A N 1
ATOM 756 C CA . ASP A 1 94 ? -21.405 9.668 9.486 1.00 97.12 94 ASP A CA 1
ATOM 757 C C . ASP A 1 94 ? -22.100 8.290 9.537 1.00 97.12 94 ASP A C 1
ATOM 759 O O . ASP A 1 94 ? -23.059 8.059 10.283 1.00 97.12 94 ASP A O 1
ATOM 763 N N . THR A 1 95 ? -21.705 7.382 8.637 1.00 96.38 95 THR A N 1
ATOM 764 C CA . THR A 1 95 ? -22.343 6.066 8.490 1.00 96.38 95 THR A CA 1
ATOM 765 C C . THR A 1 95 ? -22.078 5.193 9.712 1.00 96.38 95 THR A C 1
ATOM 767 O O . THR A 1 95 ? -23.014 4.559 10.196 1.00 96.38 95 THR A O 1
ATOM 770 N N . LEU A 1 96 ? -20.864 5.228 10.277 1.00 96.88 96 LEU A N 1
ATOM 771 C CA . LEU A 1 96 ? -20.523 4.456 11.476 1.00 96.88 96 LEU A CA 1
ATOM 772 C C . LEU A 1 96 ? -21.314 4.918 12.698 1.00 96.88 96 LEU A C 1
ATOM 774 O O . LEU A 1 96 ? -21.853 4.087 13.427 1.00 96.88 96 LEU A O 1
ATOM 778 N N . ARG A 1 97 ? -21.453 6.231 12.900 1.00 95.62 97 ARG A N 1
ATOM 779 C CA . ARG A 1 97 ? -22.265 6.757 14.001 1.00 95.62 97 ARG A CA 1
ATOM 780 C C . ARG A 1 97 ? -23.718 6.294 13.915 1.00 95.62 97 ARG A C 1
ATOM 782 O O . ARG A 1 97 ? -24.262 5.805 14.902 1.00 95.62 97 ARG A O 1
ATOM 789 N N . ARG A 1 98 ? -24.329 6.376 12.731 1.00 95.12 98 ARG A N 1
ATOM 790 C CA . ARG A 1 98 ? -25.715 5.919 12.535 1.00 95.12 98 ARG A CA 1
ATOM 791 C C . ARG A 1 98 ? -25.889 4.416 12.741 1.00 95.12 98 ARG A C 1
ATOM 793 O O . ARG A 1 98 ? -26.960 4.002 13.155 1.00 95.12 98 ARG A O 1
ATOM 800 N N . MET A 1 99 ? -24.871 3.617 12.425 1.00 94.12 99 MET A N 1
ATOM 801 C CA . MET A 1 99 ? -24.929 2.157 12.555 1.00 94.12 99 MET A CA 1
ATOM 802 C C . MET A 1 99 ? -24.666 1.645 13.971 1.00 94.12 99 MET A C 1
ATOM 804 O O . MET A 1 99 ? -25.065 0.527 14.268 1.00 94.12 99 MET A O 1
ATOM 808 N N . PHE A 1 100 ? -23.929 2.391 14.798 1.00 94.69 100 PHE A N 1
ATOM 809 C CA . PHE A 1 100 ? -23.392 1.850 16.051 1.00 94.69 100 PHE A CA 1
ATOM 810 C C . PHE A 1 100 ? -23.604 2.739 17.287 1.00 94.69 100 PHE A C 1
ATOM 812 O O . PHE A 1 100 ? -23.433 2.240 18.397 1.00 94.69 100 PHE A O 1
ATOM 819 N N . LEU A 1 101 ? -23.935 4.030 17.126 1.00 91.44 101 LEU A N 1
ATOM 820 C CA . LEU A 1 101 ? -24.168 4.976 18.235 1.00 91.44 101 LEU A CA 1
ATOM 821 C C . LEU A 1 101 ? -25.632 5.396 18.365 1.00 91.44 101 LEU A C 1
ATOM 823 O O . LEU A 1 101 ? -26.117 5.569 19.480 1.00 91.44 101 LEU A O 1
ATOM 827 N N . ASP A 1 102 ? -26.331 5.585 17.246 1.00 88.56 102 ASP A N 1
ATOM 828 C CA . ASP A 1 102 ? -27.710 6.096 17.248 1.00 88.56 102 ASP A CA 1
ATOM 829 C C . ASP A 1 102 ? -28.764 5.012 17.578 1.00 88.56 102 ASP A C 1
ATOM 831 O O . ASP A 1 102 ? -29.963 5.298 17.566 1.00 88.56 102 ASP A O 1
ATOM 835 N N . ASP A 1 103 ? -28.346 3.801 17.968 1.00 62.12 103 ASP A N 1
ATOM 836 C CA . ASP A 1 103 ? -29.206 2.674 18.381 1.00 62.12 103 ASP A CA 1
ATOM 837 C C . ASP A 1 103 ? -29.891 2.869 19.752 1.00 62.12 103 ASP A C 1
ATOM 839 O O . ASP A 1 103 ? -30.163 1.925 20.494 1.00 62.12 103 ASP A O 1
ATOM 843 N N . GLY A 1 104 ? -30.250 4.109 20.079 1.00 52.62 104 GLY A N 1
ATOM 844 C CA . GLY A 1 104 ? -31.099 4.425 21.217 1.00 52.62 104 GLY A CA 1
ATOM 845 C C . GLY A 1 104 ? -32.527 3.883 21.103 1.00 52.62 104 GLY A C 1
ATOM 846 O O . GLY A 1 104 ? -33.115 3.634 22.146 1.00 52.62 104 GLY A O 1
ATOM 847 N N . GLU A 1 105 ? -33.093 3.670 19.903 1.00 48.53 105 GLU A N 1
ATOM 848 C CA . GLU A 1 105 ? -34.480 3.178 19.738 1.00 48.53 105 GLU A CA 1
ATOM 849 C C . GLU A 1 105 ? -34.753 2.529 18.362 1.00 48.53 105 GLU A C 1
ATOM 851 O O . GLU A 1 105 ? -35.687 2.914 17.656 1.00 48.53 105 GLU A O 1
ATOM 856 N N . THR A 1 106 ? -34.002 1.496 17.971 1.00 45.47 106 THR A N 1
ATOM 857 C CA . THR A 1 106 ? -34.543 0.546 16.980 1.00 45.47 106 THR A CA 1
ATOM 858 C C . THR A 1 106 ? -34.776 -0.795 17.657 1.00 45.47 106 THR A C 1
ATOM 860 O O . THR A 1 106 ? -33.944 -1.697 17.619 1.00 45.47 106 THR A O 1
ATOM 863 N N . GLU A 1 107 ? -35.941 -0.927 18.300 1.00 51.06 107 GLU A N 1
ATOM 864 C CA . GLU A 1 107 ? -36.543 -2.233 18.557 1.00 51.06 107 GLU A CA 1
ATOM 865 C C . GLU A 1 107 ? -36.667 -2.987 17.227 1.00 51.06 107 GLU A C 1
ATOM 867 O O . GLU A 1 107 ? -37.642 -2.831 16.499 1.00 51.06 107 GLU A O 1
ATOM 872 N N . VAL A 1 108 ? -35.698 -3.834 16.904 1.00 45.94 108 VAL A N 1
ATOM 873 C CA . VAL A 1 108 ? -35.916 -4.948 15.984 1.00 45.94 108 VAL A CA 1
ATOM 874 C C . VAL A 1 108 ? -35.075 -6.135 16.415 1.00 45.94 108 VAL A C 1
ATOM 876 O O . VAL A 1 108 ? -33.938 -6.334 16.011 1.00 45.94 108 VAL A O 1
ATOM 879 N N . SER A 1 109 ? -35.751 -6.969 17.201 1.00 45.50 109 SER A N 1
ATOM 880 C CA . SER A 1 109 ? -35.789 -8.408 16.973 1.00 45.50 109 SER A CA 1
ATOM 881 C C . SER A 1 109 ? -34.433 -9.110 17.042 1.00 45.50 109 SER A C 1
ATOM 883 O O . SER A 1 109 ? -33.882 -9.601 16.059 1.00 45.50 109 SER A O 1
ATOM 885 N N . SER A 1 110 ? -33.972 -9.275 18.280 1.00 44.28 110 SER A N 1
ATOM 886 C CA . SER A 1 110 ? -33.311 -10.511 18.683 1.00 44.28 110 SER A CA 1
ATOM 887 C C . SER A 1 110 ? -34.242 -11.683 18.350 1.00 44.28 110 SER A C 1
ATOM 889 O O . SER A 1 110 ? -35.069 -12.085 19.166 1.00 44.28 110 SER A O 1
ATOM 891 N N . SER A 1 111 ? -34.130 -12.235 17.141 1.00 43.19 111 SER A N 1
ATOM 892 C CA . SER A 1 111 ? -34.575 -13.595 16.847 1.00 43.19 111 SER A CA 1
ATOM 893 C C . SER A 1 111 ? -33.551 -14.560 17.447 1.00 43.19 111 SER A C 1
ATOM 895 O O . SER A 1 111 ? -32.771 -15.210 16.752 1.00 43.19 111 SER A O 1
ATOM 897 N N . SER A 1 112 ? -33.518 -14.586 18.774 1.00 46.00 112 SER A N 1
ATOM 898 C CA . SER A 1 112 ? -33.022 -15.695 19.568 1.00 46.00 112 SER A CA 1
ATOM 899 C C . SER A 1 112 ? -34.125 -16.746 19.598 1.00 46.00 112 SER A C 1
ATOM 901 O O . SER A 1 112 ? -35.018 -16.666 20.435 1.00 46.00 112 SER A O 1
ATOM 903 N N . ASP A 1 113 ? -34.084 -17.686 18.655 1.00 54.22 113 ASP A N 1
ATOM 904 C CA . ASP A 1 113 ? -34.863 -18.922 18.747 1.00 54.22 113 ASP A CA 1
ATOM 905 C C . ASP A 1 113 ? -34.151 -20.057 17.996 1.00 54.22 113 ASP A C 1
ATOM 907 O O . ASP A 1 113 ? -34.563 -20.494 16.927 1.00 54.22 113 ASP A O 1
ATOM 911 N N . VAL A 1 114 ? -33.012 -20.486 18.548 1.00 48.78 114 VAL A N 1
ATOM 912 C CA . VAL A 1 114 ? -32.549 -21.878 18.460 1.00 48.78 114 VAL A CA 1
ATOM 913 C C . VAL A 1 114 ? -31.876 -22.210 19.792 1.00 48.78 114 VAL A C 1
ATOM 915 O O . VAL A 1 114 ? -30.654 -22.157 19.937 1.00 48.78 114 VAL A O 1
ATOM 918 N N . GLU A 1 115 ? -32.694 -22.551 20.787 1.00 51.97 115 GLU A N 1
ATOM 919 C CA . GLU A 1 115 ? -32.294 -23.550 21.774 1.00 51.97 115 GLU A CA 1
ATOM 920 C C . GLU A 1 115 ? -31.973 -24.843 21.016 1.00 51.97 115 GLU A C 1
ATOM 922 O O . GLU A 1 115 ? -32.857 -25.496 20.464 1.00 51.97 115 GLU A O 1
ATOM 927 N N . ASN A 1 116 ? -30.702 -25.233 20.985 1.00 46.28 116 ASN A N 1
ATOM 928 C CA . ASN A 1 116 ? -30.380 -26.650 21.013 1.00 46.28 116 ASN A CA 1
ATOM 929 C C . ASN A 1 116 ? -29.039 -26.838 21.721 1.00 46.28 116 ASN A C 1
ATOM 931 O O . ASN A 1 116 ? -27.965 -26.794 21.119 1.00 46.28 116 ASN A O 1
ATOM 935 N N . GLU A 1 117 ? -29.124 -27.005 23.039 1.00 53.62 117 GLU A N 1
ATOM 936 C CA . GLU A 1 117 ? -28.064 -27.617 23.821 1.00 53.62 117 GLU A CA 1
ATOM 937 C C . GLU A 1 117 ? -27.840 -29.047 23.321 1.00 53.62 117 GLU A C 1
ATOM 939 O O . GLU A 1 117 ? -28.706 -29.908 23.465 1.00 53.62 117 GLU A O 1
ATOM 944 N N . VAL A 1 118 ? -26.646 -29.337 22.804 1.00 47.03 118 VAL A N 1
ATOM 945 C CA . VAL A 1 118 ? -26.102 -30.696 22.871 1.00 47.03 118 VAL A CA 1
ATOM 946 C C . VAL A 1 118 ? -24.621 -30.599 23.250 1.00 47.03 118 VAL A C 1
ATOM 948 O O . VAL A 1 118 ? -23.874 -29.855 22.611 1.00 47.03 118 VAL A O 1
ATOM 951 N N . PRO A 1 119 ? -24.180 -31.298 24.311 1.00 52.34 119 PRO A N 1
ATOM 952 C CA . PRO A 1 119 ? -22.867 -31.105 24.906 1.00 52.34 119 PRO A CA 1
ATOM 953 C C . PRO A 1 119 ? -21.768 -31.716 24.036 1.00 52.34 119 PRO A C 1
ATOM 955 O O . PRO A 1 119 ? -21.857 -32.860 23.587 1.00 52.34 119 PRO A O 1
ATOM 958 N N . PHE A 1 120 ? -20.690 -30.958 23.852 1.00 37.44 120 PHE A N 1
ATOM 959 C CA . PHE A 1 120 ? -19.481 -31.410 23.179 1.00 37.44 120 PHE A CA 1
ATOM 960 C C . PHE A 1 120 ? -18.739 -32.405 24.086 1.00 37.44 120 PHE A C 1
ATOM 962 O O . PHE A 1 120 ? -17.962 -32.019 24.961 1.00 37.44 120 PHE A O 1
ATOM 969 N N . LYS A 1 121 ? -19.021 -33.699 23.904 1.00 46.22 121 LYS A N 1
ATOM 970 C CA . LYS A 1 121 ? -18.251 -34.799 24.488 1.00 46.22 121 LYS A CA 1
ATOM 971 C C . LYS A 1 121 ? -17.186 -35.251 23.488 1.00 46.22 121 LYS A C 1
ATOM 973 O O . LYS A 1 121 ? -17.486 -35.718 22.396 1.00 46.22 121 LYS A O 1
ATOM 978 N N . SER A 1 122 ? -15.941 -35.098 23.907 1.00 57.78 122 SER A N 1
ATOM 979 C CA . SER A 1 122 ? -14.727 -35.666 23.330 1.00 57.78 122 SER A CA 1
ATOM 980 C C . SER A 1 122 ? -14.699 -37.199 23.429 1.00 57.78 122 SER A C 1
ATOM 982 O O . SER A 1 122 ? -14.731 -37.715 24.542 1.00 57.78 122 SER A O 1
ATOM 984 N N . GLU A 1 123 ? -14.575 -37.903 22.300 1.00 46.56 123 GLU A N 1
ATOM 985 C CA . GLU A 1 123 ? -14.142 -39.315 22.179 1.00 46.56 123 GLU A CA 1
ATOM 986 C C . GLU A 1 123 ? -13.842 -39.556 20.682 1.00 46.56 123 GLU A C 1
ATOM 988 O O . GLU A 1 123 ? -14.706 -39.337 19.841 1.00 46.56 123 GLU A O 1
ATOM 993 N N . LEU A 1 124 ? -12.578 -39.588 20.245 1.00 53.12 124 LEU A N 1
ATOM 994 C CA . LEU A 1 124 ? -11.673 -40.746 20.166 1.00 53.12 124 LEU A CA 1
ATOM 995 C C . LEU A 1 124 ? -12.274 -41.977 19.453 1.00 53.12 124 LEU A C 1
ATOM 997 O O . LEU A 1 124 ? -13.275 -42.518 19.898 1.00 53.12 124 LEU A O 1
ATOM 1001 N N . GLU A 1 125 ? -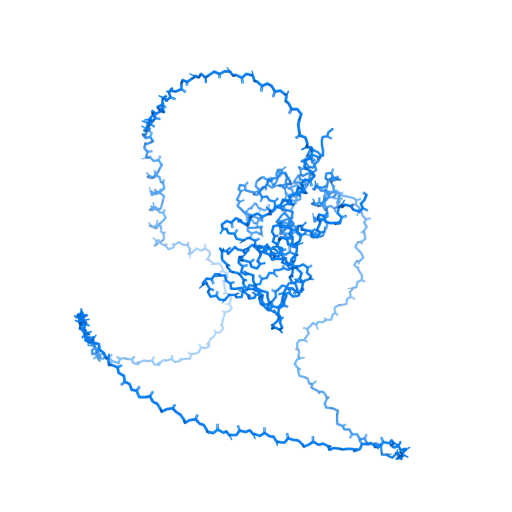11.570 -42.414 18.400 1.00 48.09 125 GLU A N 1
ATOM 1002 C CA . GLU A 1 125 ? -11.588 -43.747 17.770 1.00 48.09 125 GLU A CA 1
ATOM 1003 C C . GLU A 1 125 ? -12.916 -44.290 17.217 1.00 48.09 125 GLU A C 1
ATOM 1005 O O . GLU A 1 125 ? -13.806 -44.698 17.953 1.00 48.09 125 GLU A O 1
ATOM 1010 N N . SER A 1 126 ? -12.990 -44.465 15.891 1.00 41.69 126 SER A N 1
ATOM 1011 C CA . SER A 1 126 ? -13.031 -45.801 15.260 1.00 41.69 126 SER A CA 1
ATOM 1012 C C . SER A 1 126 ? -13.208 -45.701 13.738 1.00 41.69 126 SER A C 1
ATOM 1014 O O . SER A 1 126 ? -14.108 -45.040 13.223 1.00 41.69 126 SER A O 1
ATOM 1016 N N . GLU A 1 127 ? -12.318 -46.377 13.014 1.00 55.78 127 GLU A N 1
ATOM 1017 C CA . GLU A 1 127 ? -12.493 -46.739 11.608 1.00 55.78 127 GLU A CA 1
ATOM 1018 C C . GLU A 1 127 ? -13.745 -47.610 11.418 1.00 55.78 127 GLU A C 1
ATOM 1020 O O . GLU A 1 127 ? -14.072 -48.416 12.295 1.00 55.78 127 GLU A O 1
ATOM 1025 N N . PRO A 1 128 ? -14.353 -47.594 10.222 1.00 49.84 128 PRO A N 1
ATOM 1026 C CA . PRO A 1 128 ? -14.945 -48.811 9.703 1.00 49.84 128 PRO A CA 1
ATOM 1027 C C . PRO A 1 128 ? -14.290 -49.229 8.388 1.00 49.84 128 PRO A C 1
ATOM 1029 O O . PRO A 1 128 ? -14.441 -48.614 7.334 1.00 49.84 128 PRO A O 1
ATOM 1032 N N . SER A 1 129 ? -13.594 -50.354 8.519 1.00 48.06 129 SER A N 1
ATOM 1033 C CA . SER A 1 129 ? -13.303 -51.352 7.497 1.00 48.06 129 SER A CA 1
ATOM 1034 C C . SER A 1 129 ? -14.469 -51.547 6.519 1.00 48.06 129 SER A C 1
ATOM 1036 O O . SER A 1 129 ? -15.575 -51.898 6.933 1.00 48.06 129 SER A O 1
ATOM 1038 N N . VAL A 1 130 ? -14.195 -51.417 5.221 1.00 48.50 130 VAL A N 1
ATOM 1039 C CA . VAL A 1 130 ? -15.028 -51.986 4.154 1.00 48.50 130 VAL A CA 1
ATOM 1040 C C . VAL A 1 130 ? -14.102 -52.753 3.216 1.00 48.50 130 VAL A C 1
ATOM 1042 O O . VAL A 1 130 ? -13.426 -52.165 2.377 1.00 48.50 130 VAL A O 1
ATOM 1045 N N . ASP A 1 131 ? -14.068 -54.068 3.406 1.00 46.97 131 ASP A N 1
ATOM 1046 C CA . ASP A 1 131 ? -13.507 -55.049 2.472 1.00 46.97 131 ASP A CA 1
ATOM 1047 C C . ASP A 1 131 ? -14.670 -55.719 1.696 1.00 46.97 131 ASP A C 1
ATOM 1049 O O . ASP A 1 131 ? -15.834 -55.583 2.095 1.00 46.97 131 ASP A O 1
ATOM 1053 N N . PRO A 1 132 ? -14.410 -56.391 0.559 1.00 70.44 132 PRO A N 1
ATOM 1054 C CA . PRO A 1 132 ? -15.267 -56.350 -0.618 1.00 70.44 132 PRO A CA 1
ATOM 1055 C C . PRO A 1 132 ? -15.848 -57.728 -0.944 1.00 70.44 132 PRO A C 1
ATOM 1057 O O . PRO A 1 132 ? -15.313 -58.750 -0.534 1.00 70.44 132 PRO A O 1
ATOM 1060 N N . GLU A 1 133 ? -16.882 -57.796 -1.778 1.00 44.66 133 GLU A N 1
ATOM 1061 C CA . GLU A 1 133 ? -17.211 -59.050 -2.463 1.00 44.66 133 GLU A CA 1
ATOM 1062 C C . GLU A 1 133 ? -17.936 -58.810 -3.800 1.00 44.66 133 GLU A C 1
ATOM 1064 O O . GLU A 1 133 ? -18.405 -57.700 -4.068 1.00 44.66 133 GLU A O 1
ATOM 1069 N N . PRO A 1 134 ? -17.910 -59.802 -4.710 1.00 61.72 134 PRO A N 1
ATOM 1070 C CA . PRO A 1 134 ? -17.532 -59.584 -6.096 1.00 61.72 134 PRO A CA 1
ATOM 1071 C C . PRO A 1 134 ? -18.689 -59.849 -7.059 1.00 61.72 134 PRO A C 1
ATOM 1073 O O . PRO A 1 134 ? -19.646 -60.561 -6.756 1.00 61.72 134 PRO A O 1
ATOM 1076 N N . THR A 1 135 ? -18.581 -59.368 -8.296 1.00 47.38 135 THR A N 1
ATOM 1077 C CA . THR A 1 135 ? -19.317 -60.009 -9.391 1.00 47.38 135 THR A CA 1
ATOM 1078 C C . THR A 1 135 ? -18.538 -59.947 -10.691 1.00 47.38 135 THR A C 1
ATOM 1080 O O . THR A 1 135 ? -18.137 -58.894 -11.178 1.00 47.38 135 THR A O 1
ATOM 1083 N N . ALA A 1 136 ? -18.295 -61.149 -11.197 1.00 51.03 136 ALA A N 1
ATOM 1084 C CA . ALA A 1 136 ? -17.603 -61.466 -12.422 1.00 51.03 136 ALA A CA 1
ATOM 1085 C C . ALA A 1 136 ? -18.530 -61.381 -13.646 1.00 51.03 136 ALA A C 1
ATOM 1087 O O . ALA A 1 136 ? -19.747 -61.502 -13.530 1.00 51.03 136 ALA A O 1
ATOM 1088 N N . ASN A 1 137 ? -17.874 -61.344 -14.810 1.00 44.16 137 ASN A N 1
ATOM 1089 C CA . ASN A 1 137 ? -18.350 -61.692 -16.154 1.00 44.16 137 ASN A CA 1
ATOM 1090 C C . ASN A 1 137 ? -19.142 -60.621 -16.925 1.00 44.16 137 ASN A C 1
ATOM 1092 O O . ASN A 1 137 ? -20.356 -60.501 -16.787 1.00 44.16 137 ASN A O 1
ATOM 1096 N N . SER A 1 138 ? -18.507 -60.001 -17.925 1.00 48.28 138 SER A N 1
ATOM 1097 C CA . SER A 1 138 ? -18.532 -60.538 -19.301 1.00 48.28 138 SER A CA 1
ATOM 1098 C C . SER A 1 138 ? -17.608 -59.755 -20.250 1.00 48.28 138 SER A C 1
ATOM 1100 O O . SER A 1 138 ? -17.451 -58.544 -20.148 1.00 48.28 138 SER A O 1
ATOM 1102 N N . ASP A 1 139 ? -16.990 -60.532 -21.131 1.00 55.97 139 ASP A N 1
ATOM 1103 C CA . ASP A 1 139 ? -15.886 -60.305 -22.078 1.00 55.97 139 ASP A CA 1
ATOM 1104 C C . ASP A 1 139 ? -16.428 -59.780 -23.461 1.00 55.97 139 ASP A C 1
ATOM 1106 O O . ASP A 1 139 ? -17.588 -59.368 -23.507 1.00 55.97 139 ASP A O 1
ATOM 1110 N N . PRO A 1 140 ? -15.708 -59.797 -24.612 1.00 62.34 140 PRO A N 1
ATOM 1111 C CA . PRO A 1 140 ? -14.849 -58.713 -25.129 1.00 62.34 140 PRO A CA 1
ATOM 1112 C C . PRO A 1 140 ? -15.078 -58.277 -26.611 1.00 62.34 140 PRO A C 1
ATOM 1114 O O . PRO A 1 140 ? -15.932 -58.798 -27.318 1.00 62.34 140 PRO A O 1
ATOM 1117 N N . GLU A 1 141 ? -14.161 -57.396 -27.067 1.00 47.84 141 GLU A N 1
ATOM 1118 C CA . GLU A 1 141 ? -13.592 -57.195 -28.430 1.00 47.84 141 GLU A CA 1
ATOM 1119 C C . GLU A 1 141 ? -14.154 -56.104 -29.381 1.00 47.84 141 GLU A C 1
ATOM 1121 O O . GLU A 1 141 ? -15.342 -55.800 -29.331 1.00 47.84 141 GLU A O 1
ATOM 1126 N N . PRO A 1 142 ? -13.343 -55.554 -30.336 1.00 58.84 142 PRO A N 1
ATOM 1127 C CA . PRO A 1 142 ? -11.880 -55.640 -30.515 1.00 58.84 142 PRO A CA 1
ATOM 1128 C C . PRO A 1 142 ? -11.131 -54.303 -30.800 1.00 58.84 142 PRO A C 1
ATOM 1130 O O . PRO A 1 142 ? -11.686 -53.240 -31.057 1.00 58.84 142 PRO A O 1
ATOM 1133 N N . LYS A 1 143 ? -9.797 -54.450 -30.780 1.00 49.94 143 LYS A N 1
ATOM 1134 C CA . LYS A 1 143 ? -8.677 -53.562 -31.171 1.00 49.94 143 LYS A CA 1
ATOM 1135 C C . LYS A 1 143 ? -8.823 -52.852 -32.542 1.00 49.94 143 LYS A C 1
ATOM 1137 O O . LYS A 1 143 ? -9.539 -53.333 -33.414 1.00 49.94 143 LYS A O 1
ATOM 1142 N N . PRO A 1 144 ? -7.950 -51.859 -32.825 1.00 52.00 144 PRO A N 1
ATOM 1143 C CA . PRO A 1 144 ? -6.755 -52.230 -33.592 1.00 52.00 144 PRO A CA 1
ATOM 1144 C C . PRO A 1 144 ? -5.429 -51.777 -32.961 1.00 52.00 144 PRO A C 1
ATOM 1146 O O . PRO A 1 144 ? -5.222 -50.649 -32.529 1.00 52.00 144 PRO A O 1
ATOM 1149 N N . THR A 1 145 ? -4.503 -52.729 -32.966 1.00 38.78 145 THR A N 1
ATOM 1150 C CA . THR A 1 145 ? -3.065 -52.606 -32.736 1.00 38.78 145 THR A CA 1
ATOM 1151 C C . THR A 1 145 ? -2.355 -51.995 -33.938 1.00 38.78 145 THR A C 1
ATOM 1153 O O . THR A 1 145 ? -2.548 -52.491 -35.044 1.00 38.78 145 THR A O 1
ATOM 1156 N N . LEU A 1 146 ? -1.383 -51.111 -33.698 1.00 54.56 146 LEU A N 1
ATOM 1157 C CA . LEU A 1 146 ? -0.182 -51.000 -34.533 1.00 54.56 146 LEU A CA 1
ATOM 1158 C C . LEU A 1 146 ? 1.077 -50.882 -33.651 1.00 54.56 146 LEU A C 1
ATOM 1160 O O . LEU A 1 146 ? 1.416 -49.847 -33.090 1.00 54.56 146 LEU A O 1
ATOM 1164 N N . LYS A 1 147 ? 1.742 -52.036 -33.533 1.00 42.06 147 LYS A N 1
ATOM 1165 C CA . LYS A 1 147 ? 3.181 -52.263 -33.299 1.00 42.06 147 LYS A CA 1
ATOM 1166 C C . LYS A 1 147 ? 3.995 -51.448 -34.334 1.00 42.06 147 LYS A C 1
ATOM 1168 O O . LYS A 1 147 ? 3.487 -51.219 -35.418 1.00 42.06 147 LYS A O 1
ATOM 1173 N N . SER A 1 148 ? 5.274 -51.088 -34.222 1.00 40.53 148 SER A N 1
ATOM 1174 C CA . SER A 1 148 ? 6.361 -51.245 -33.249 1.00 40.53 148 SER A CA 1
ATOM 1175 C C . SER A 1 148 ? 7.647 -50.669 -33.888 1.00 40.53 148 SER A C 1
ATOM 1177 O O . SER A 1 148 ? 7.719 -50.607 -35.111 1.00 40.53 148 SER A O 1
ATOM 1179 N N . LYS A 1 149 ? 8.694 -50.480 -33.067 1.00 37.72 149 LYS A N 1
ATOM 1180 C CA . LYS A 1 149 ? 10.145 -50.548 -33.385 1.00 37.72 149 LYS A CA 1
ATOM 1181 C C . LYS A 1 149 ? 10.825 -49.365 -34.098 1.00 37.72 149 LYS A C 1
ATOM 1183 O O . LYS A 1 149 ? 10.723 -49.225 -35.305 1.00 37.72 149 LYS A O 1
ATOM 1188 N N . ALA A 1 150 ? 11.743 -48.724 -33.364 1.00 44.12 150 ALA A N 1
ATOM 1189 C CA . ALA A 1 150 ? 13.191 -48.659 -33.663 1.00 44.12 150 ALA A CA 1
ATOM 1190 C C . ALA A 1 150 ? 13.914 -47.983 -32.474 1.00 44.12 150 ALA A C 1
ATOM 1192 O O . ALA A 1 150 ? 13.756 -46.797 -32.236 1.00 44.12 150 ALA A O 1
ATOM 1193 N N . LYS A 1 151 ? 14.534 -48.715 -31.536 1.00 43.31 151 LYS A N 1
ATOM 1194 C CA . LYS A 1 151 ? 15.989 -48.988 -31.488 1.00 43.31 151 LYS A CA 1
ATOM 1195 C C . LYS A 1 151 ? 16.852 -48.025 -32.324 1.00 43.31 151 LYS A C 1
ATOM 1197 O O . LYS A 1 151 ? 17.022 -48.247 -33.514 1.00 43.31 151 LYS A O 1
ATOM 1202 N N . SER A 1 152 ? 17.539 -47.098 -31.656 1.00 41.34 152 SER A N 1
ATOM 1203 C CA . SER A 1 152 ? 18.883 -46.675 -32.062 1.00 41.34 152 SER A CA 1
ATOM 1204 C C . SER A 1 152 ? 19.722 -46.328 -30.832 1.00 41.34 152 SER A C 1
ATOM 1206 O O . SER A 1 152 ? 19.568 -45.288 -30.202 1.00 41.34 152 SER A O 1
ATOM 1208 N N . LYS A 1 153 ? 20.589 -47.277 -30.466 1.00 47.97 153 LYS A N 1
ATOM 1209 C CA . LYS A 1 153 ? 21.809 -47.048 -29.692 1.00 47.97 153 LYS A CA 1
ATOM 1210 C C . LYS A 1 153 ? 22.834 -46.475 -30.664 1.00 47.97 153 LYS A C 1
ATOM 1212 O O . LYS A 1 153 ? 23.202 -47.206 -31.574 1.00 47.97 153 LYS A O 1
ATOM 1217 N N . LEU A 1 154 ? 23.381 -45.289 -30.416 1.00 46.78 154 LEU A N 1
ATOM 1218 C CA . LEU A 1 154 ? 24.653 -44.871 -31.011 1.00 46.78 154 LEU A CA 1
ATOM 1219 C C . LEU A 1 154 ? 25.448 -44.040 -29.996 1.00 46.78 154 LEU A C 1
ATOM 1221 O O . LEU A 1 154 ? 25.204 -42.860 -29.783 1.00 46.78 154 LEU A O 1
ATOM 1225 N N . LYS A 1 155 ? 26.416 -44.710 -29.362 1.00 47.59 155 LYS A N 1
ATOM 1226 C CA . LYS A 1 155 ? 27.642 -44.078 -28.864 1.00 47.59 155 LYS A CA 1
ATOM 1227 C C . LYS A 1 155 ? 28.515 -43.742 -30.076 1.00 47.59 155 LYS A C 1
ATOM 1229 O O . LYS A 1 155 ? 28.597 -44.574 -30.980 1.00 47.59 155 LYS A O 1
ATOM 1234 N N . PRO A 1 156 ? 29.302 -42.663 -30.006 1.00 53.84 156 PRO A N 1
ATOM 1235 C CA . PRO A 1 156 ? 30.654 -42.724 -30.541 1.00 53.84 156 PRO A CA 1
ATOM 1236 C C . PRO A 1 156 ? 31.677 -42.389 -29.452 1.00 53.84 156 PRO A C 1
ATOM 1238 O O . PRO A 1 156 ? 31.776 -41.263 -28.979 1.00 53.84 156 PRO A O 1
ATOM 1241 N N . LYS A 1 157 ? 32.483 -43.394 -29.094 1.00 45.59 157 LYS A N 1
ATOM 1242 C CA . LYS A 1 157 ? 33.870 -43.172 -28.681 1.00 45.59 157 LYS A CA 1
ATOM 1243 C C . LYS A 1 157 ? 34.660 -42.872 -29.956 1.00 45.59 157 LYS A C 1
ATOM 1245 O O . LYS A 1 157 ? 34.640 -43.705 -30.863 1.00 45.59 157 LYS A O 1
ATOM 1250 N N . ARG A 1 158 ? 35.409 -41.771 -30.007 1.00 49.00 158 ARG A N 1
ATOM 1251 C CA . ARG A 1 158 ? 36.591 -41.686 -30.872 1.00 49.00 158 ARG A CA 1
ATOM 1252 C C . ARG A 1 158 ? 37.676 -40.839 -30.213 1.00 49.00 158 ARG A C 1
ATOM 1254 O O . ARG A 1 158 ? 37.488 -39.661 -29.952 1.00 49.00 158 ARG A O 1
ATOM 1261 N N . ASN A 1 159 ? 38.787 -41.519 -29.946 1.00 41.00 159 ASN A N 1
ATOM 1262 C CA . ASN A 1 159 ? 40.089 -40.989 -29.566 1.00 41.00 159 ASN A CA 1
ATOM 1263 C C . ASN A 1 159 ? 40.729 -40.218 -30.730 1.00 41.00 159 ASN A C 1
ATOM 1265 O O . ASN A 1 159 ? 40.831 -40.785 -31.816 1.00 41.00 159 ASN A O 1
ATOM 1269 N N . LEU A 1 160 ? 41.253 -39.025 -30.454 1.00 56.81 160 LEU A N 1
ATOM 1270 C CA . LEU A 1 160 ? 42.471 -38.405 -31.015 1.00 56.81 160 LEU A CA 1
ATOM 1271 C C . LEU A 1 160 ? 42.945 -37.449 -29.895 1.00 56.81 160 LEU A C 1
ATOM 1273 O O . LEU A 1 160 ? 42.143 -36.626 -29.475 1.00 56.81 160 LEU A O 1
ATOM 1277 N N . LYS A 1 161 ? 44.078 -37.572 -29.187 1.00 41.84 161 LYS A N 1
ATOM 1278 C CA . LYS A 1 161 ? 45.490 -37.871 -29.511 1.00 41.84 161 LYS A CA 1
ATOM 1279 C C . LYS A 1 161 ? 46.121 -36.849 -30.475 1.00 41.84 161 LYS A C 1
ATOM 1281 O O . LYS A 1 161 ? 46.226 -37.126 -31.661 1.00 41.84 161 LYS A O 1
ATOM 1286 N N . SER A 1 162 ? 46.558 -35.733 -29.890 1.00 52.47 162 SER A N 1
ATOM 1287 C CA . SER A 1 162 ? 47.692 -34.844 -30.234 1.00 52.47 162 SER A CA 1
ATOM 1288 C C . SER A 1 162 ? 47.992 -34.114 -28.911 1.00 52.47 162 SER A C 1
ATOM 1290 O O . SER A 1 162 ? 47.068 -33.521 -28.370 1.00 52.47 162 SER A O 1
ATOM 1292 N N . GLU A 1 163 ? 49.105 -34.196 -28.181 1.00 42.84 163 GLU A N 1
ATOM 1293 C CA . GLU A 1 163 ? 50.529 -34.497 -28.416 1.00 42.84 163 GLU A CA 1
ATOM 1294 C C . GLU A 1 163 ? 51.231 -33.544 -29.394 1.00 42.84 163 GLU A C 1
ATOM 1296 O O . GLU A 1 163 ? 51.356 -33.837 -30.579 1.00 42.84 163 GLU A O 1
ATOM 1301 N N . SER A 1 164 ? 51.639 -32.394 -28.844 1.00 50.12 164 SER A N 1
ATOM 1302 C CA . SER A 1 164 ? 52.824 -31.582 -29.176 1.00 50.12 164 SER A CA 1
ATOM 1303 C C . SER A 1 164 ? 52.921 -30.498 -28.083 1.00 50.12 164 SER A C 1
ATOM 1305 O O . SER A 1 164 ? 52.098 -29.587 -28.074 1.00 50.12 164 SER A O 1
ATOM 1307 N N . ASP A 1 165 ? 53.545 -30.797 -26.944 1.00 47.66 165 ASP A N 1
ATOM 1308 C CA . ASP A 1 165 ? 54.968 -30.576 -26.596 1.00 47.66 165 ASP A CA 1
ATOM 1309 C C . ASP A 1 165 ? 55.228 -29.130 -26.094 1.00 47.66 165 ASP A C 1
ATOM 1311 O O . ASP A 1 165 ? 54.666 -28.195 -26.670 1.00 47.66 165 ASP A O 1
ATOM 1315 N N . PRO A 1 166 ? 55.971 -28.939 -24.980 1.00 60.06 166 PRO A N 1
ATOM 1316 C CA . PRO A 1 166 ? 56.024 -27.705 -24.204 1.00 60.06 166 PRO A CA 1
ATOM 1317 C C . PRO A 1 166 ? 57.285 -26.875 -24.496 1.00 60.06 166 PRO A C 1
ATOM 1319 O O . PRO A 1 166 ? 58.334 -27.407 -24.842 1.00 60.06 166 PRO A O 1
ATOM 1322 N N . GLU A 1 167 ? 57.218 -25.571 -24.245 1.00 48.88 167 GLU A N 1
ATOM 1323 C CA . GLU A 1 167 ? 58.398 -24.701 -24.113 1.00 48.88 167 GLU A CA 1
ATOM 1324 C C . GLU A 1 167 ? 58.117 -23.594 -23.076 1.00 48.88 167 GLU A C 1
ATOM 1326 O O . GLU A 1 167 ? 56.949 -23.356 -22.756 1.00 48.88 167 GLU A O 1
ATOM 1331 N N . PRO A 1 168 ? 59.150 -22.998 -22.451 1.00 57.91 168 PRO A N 1
ATOM 1332 C CA . PRO A 1 168 ? 59.342 -23.088 -21.008 1.00 57.91 168 PRO A CA 1
ATOM 1333 C C . PRO A 1 168 ? 59.083 -21.766 -20.275 1.00 57.91 168 PRO A C 1
ATOM 1335 O O . PRO A 1 168 ? 58.948 -20.698 -20.867 1.00 57.91 168 PRO A O 1
ATOM 1338 N N . GLU A 1 169 ? 59.061 -21.885 -18.947 1.00 52.72 169 GLU A N 1
ATOM 1339 C CA . GLU A 1 169 ? 59.117 -20.805 -17.959 1.00 52.72 169 GLU A CA 1
ATOM 1340 C C . GLU A 1 169 ? 60.197 -19.745 -18.244 1.00 52.72 169 GLU A C 1
ATOM 1342 O O . GLU A 1 169 ? 61.247 -20.033 -18.827 1.00 52.72 169 GLU A O 1
ATOM 1347 N N . PRO A 1 170 ? 60.012 -18.552 -17.656 1.00 57.91 170 PRO A N 1
ATOM 1348 C CA . PRO A 1 170 ? 61.024 -18.125 -16.698 1.00 57.91 170 PRO A CA 1
ATOM 1349 C C . PRO A 1 170 ? 60.415 -17.732 -15.343 1.00 57.91 170 PRO A C 1
ATOM 1351 O O . PRO A 1 170 ? 59.594 -16.826 -15.244 1.00 57.91 170 PRO A O 1
ATOM 1354 N N . ALA A 1 171 ? 60.839 -18.480 -14.325 1.00 48.31 171 ALA A N 1
ATOM 1355 C CA . ALA A 1 171 ? 61.463 -18.025 -13.084 1.00 48.31 171 ALA A CA 1
ATOM 1356 C C . ALA A 1 171 ? 61.017 -16.694 -12.430 1.00 48.31 171 ALA A C 1
ATOM 1358 O O . ALA A 1 171 ? 61.227 -15.611 -12.965 1.00 48.31 171 ALA A O 1
ATOM 1359 N N . GLU A 1 172 ? 60.607 -16.870 -11.166 1.00 49.28 172 GLU A N 1
ATOM 1360 C CA . GLU A 1 172 ? 60.893 -16.035 -9.986 1.00 49.28 172 GLU A CA 1
ATOM 1361 C C . GLU A 1 172 ? 60.146 -14.702 -9.809 1.00 49.28 172 GLU A C 1
ATOM 1363 O O . GLU A 1 172 ? 60.436 -13.712 -10.463 1.00 49.28 172 GLU A O 1
ATOM 1368 N N . GLU A 1 173 ? 59.286 -14.643 -8.782 1.00 51.69 173 GLU A N 1
ATOM 1369 C CA . GLU A 1 173 ? 59.610 -13.873 -7.569 1.00 51.69 173 GLU A CA 1
ATOM 1370 C C . GLU A 1 173 ? 58.784 -14.393 -6.377 1.00 51.69 173 GLU A C 1
ATOM 1372 O O . GLU A 1 173 ? 57.553 -14.430 -6.387 1.00 51.69 173 GLU A O 1
ATOM 1377 N N . ILE A 1 174 ? 59.502 -14.871 -5.363 1.00 46.88 174 ILE A N 1
ATOM 1378 C CA . ILE A 1 174 ? 58.994 -15.436 -4.114 1.00 46.88 174 ILE A CA 1
ATOM 1379 C C . ILE A 1 174 ? 58.827 -14.269 -3.139 1.00 46.88 174 ILE A C 1
ATOM 1381 O O . ILE A 1 174 ? 59.817 -13.646 -2.768 1.00 46.88 174 ILE A O 1
ATOM 1385 N N . VAL A 1 175 ? 57.598 -13.988 -2.695 1.00 58.03 175 VAL A N 1
ATOM 1386 C CA . VAL A 1 175 ? 57.358 -13.105 -1.544 1.00 58.03 175 VAL A CA 1
ATOM 1387 C C . VAL A 1 175 ? 56.755 -13.924 -0.410 1.00 58.03 175 VAL A C 1
ATOM 1389 O O . VAL A 1 175 ? 55.669 -14.496 -0.509 1.00 58.03 175 VAL A O 1
ATOM 1392 N N . GLU A 1 176 ? 57.541 -13.990 0.656 1.00 48.47 176 GLU A N 1
ATOM 1393 C CA . GLU A 1 176 ? 57.336 -14.711 1.901 1.00 48.47 176 GLU A CA 1
ATOM 1394 C C . GLU A 1 176 ? 56.055 -14.268 2.625 1.00 48.47 176 GLU A C 1
ATOM 1396 O O . GLU A 1 176 ? 55.785 -13.080 2.801 1.00 48.47 176 GLU A O 1
ATOM 1401 N N . THR A 1 177 ? 55.273 -15.241 3.097 1.00 49.22 177 THR A N 1
ATOM 1402 C CA . THR A 1 177 ? 54.186 -15.024 4.061 1.00 49.22 177 THR A CA 1
ATOM 1403 C C . THR A 1 177 ? 54.638 -15.586 5.408 1.00 49.22 177 THR A C 1
ATOM 1405 O O . THR A 1 177 ? 54.990 -16.766 5.455 1.00 49.22 177 THR A O 1
ATOM 1408 N N . PRO A 1 178 ? 54.638 -14.804 6.504 1.00 60.59 178 PRO A N 1
ATOM 1409 C CA . PRO A 1 178 ? 55.050 -15.316 7.797 1.00 60.59 178 PRO A CA 1
ATOM 1410 C C . PRO A 1 178 ? 53.947 -16.154 8.451 1.00 60.59 178 PRO A C 1
ATOM 1412 O O . PRO A 1 178 ? 52.796 -15.748 8.623 1.00 60.59 178 PRO A O 1
ATOM 1415 N N . GLU A 1 179 ? 54.393 -17.343 8.821 1.00 48.19 179 GLU A N 1
ATOM 1416 C CA . GLU A 1 179 ? 53.843 -18.346 9.715 1.00 48.19 179 GLU A CA 1
ATOM 1417 C C . GLU A 1 179 ? 53.481 -17.731 11.080 1.00 48.19 179 GLU A C 1
ATOM 1419 O O . GLU A 1 179 ? 54.333 -17.173 11.771 1.00 48.19 179 GLU A O 1
ATOM 1424 N N . ARG A 1 180 ? 52.200 -17.805 11.475 1.00 49.75 180 ARG A N 1
ATOM 1425 C CA . ARG A 1 180 ? 51.753 -17.454 12.831 1.00 49.75 180 ARG A CA 1
ATOM 1426 C C . ARG A 1 180 ? 51.289 -18.710 13.556 1.00 49.75 180 ARG A C 1
ATOM 1428 O O . ARG A 1 180 ? 50.279 -19.319 13.206 1.00 49.75 180 ARG A O 1
ATOM 1435 N N . GLU A 1 181 ? 52.093 -19.058 14.552 1.00 53.19 181 GLU A N 1
ATOM 1436 C CA . GLU A 1 181 ? 51.977 -20.162 15.496 1.00 53.19 181 GLU A CA 1
ATOM 1437 C C . GLU A 1 181 ? 50.576 -20.346 16.089 1.00 53.19 181 GLU A C 1
ATOM 1439 O O . GLU A 1 181 ? 49.927 -19.416 16.570 1.00 53.19 181 GLU A O 1
ATOM 1444 N N . ARG A 1 182 ? 50.160 -21.616 16.097 1.00 50.19 182 ARG A N 1
ATOM 1445 C CA . ARG A 1 182 ? 49.113 -22.171 16.952 1.00 50.19 182 ARG A CA 1
ATOM 1446 C C . ARG A 1 182 ? 49.625 -22.227 18.389 1.00 50.19 182 ARG A C 1
ATOM 1448 O O . ARG A 1 182 ? 50.446 -23.086 18.704 1.00 50.19 182 ARG A O 1
ATOM 1455 N N . GLU A 1 183 ? 49.073 -21.395 19.261 1.00 55.12 183 GLU A N 1
ATOM 1456 C CA . GLU A 1 183 ? 49.227 -21.551 20.705 1.00 55.12 183 GLU A CA 1
ATOM 1457 C C . GLU A 1 183 ? 48.115 -22.448 21.262 1.00 55.12 183 GLU A C 1
ATOM 1459 O O . GLU A 1 183 ? 46.942 -22.332 20.902 1.00 55.12 183 GLU A O 1
ATOM 1464 N N . ARG A 1 184 ? 48.539 -23.413 22.078 1.00 48.75 184 ARG A N 1
ATOM 1465 C CA . ARG A 1 184 ? 47.739 -24.495 22.644 1.00 48.75 184 ARG A CA 1
ATOM 1466 C C . ARG A 1 184 ? 47.011 -24.043 23.909 1.00 48.75 184 ARG A C 1
ATOM 1468 O O . ARG A 1 184 ? 47.557 -23.345 24.754 1.00 48.75 184 ARG A O 1
ATOM 1475 N N . GLU A 1 185 ? 45.797 -24.552 24.018 1.00 49.38 185 GLU A N 1
ATOM 1476 C CA . GLU A 1 185 ? 44.918 -24.643 25.181 1.00 49.38 185 GLU A CA 1
ATOM 1477 C C . GLU A 1 185 ? 45.556 -25.423 26.352 1.00 49.38 185 GLU A C 1
ATOM 1479 O O . GLU A 1 185 ? 46.197 -26.452 26.110 1.00 49.38 185 GLU A O 1
ATOM 1484 N N . PRO A 1 186 ? 45.359 -24.984 27.611 1.00 61.34 186 PRO A N 1
ATOM 1485 C CA . PRO A 1 186 ? 45.448 -25.870 28.765 1.00 61.34 186 PRO A CA 1
ATOM 1486 C C . PRO A 1 186 ? 44.073 -26.180 29.387 1.00 61.34 186 PRO A C 1
ATOM 1488 O O . PRO A 1 186 ? 43.302 -25.303 29.774 1.00 61.34 186 PRO A O 1
ATOM 1491 N N . GLU A 1 187 ? 43.848 -27.484 29.496 1.00 52.75 187 GLU A N 1
ATOM 1492 C CA . GLU A 1 187 ? 42.818 -28.246 30.206 1.00 52.75 187 GLU A CA 1
ATOM 1493 C C . GLU A 1 187 ? 42.837 -27.995 31.735 1.00 52.75 187 GLU A C 1
ATOM 1495 O O . GLU A 1 187 ? 43.920 -27.979 32.325 1.00 52.75 187 GLU A O 1
ATOM 1500 N N . PRO A 1 188 ? 41.681 -27.832 32.414 1.00 62.88 188 PRO A N 1
ATOM 1501 C CA . PRO A 1 188 ? 41.606 -27.957 33.869 1.00 62.88 188 PRO A CA 1
ATOM 1502 C C . PRO A 1 188 ? 41.079 -29.330 34.328 1.00 62.88 188 PRO A C 1
ATOM 1504 O O . PRO A 1 188 ? 40.030 -29.804 33.892 1.00 62.88 188 PRO A O 1
ATOM 1507 N N . GLU A 1 189 ? 41.829 -29.919 35.263 1.00 57.53 189 GLU A N 1
ATOM 1508 C CA . GLU A 1 189 ? 41.594 -31.192 35.955 1.00 57.53 189 GLU A CA 1
ATOM 1509 C C . GLU A 1 189 ? 40.318 -31.242 36.832 1.00 57.53 189 GLU A C 1
ATOM 1511 O O . GLU A 1 189 ? 39.819 -30.204 37.282 1.00 57.53 189 GLU A O 1
ATOM 1516 N N . PRO A 1 190 ? 39.805 -32.455 37.138 1.00 60.97 190 PRO A N 1
ATOM 1517 C CA . PRO A 1 190 ? 38.615 -32.662 37.961 1.00 60.97 190 PRO A CA 1
ATOM 1518 C C . PRO A 1 190 ? 38.920 -32.636 39.469 1.00 60.97 190 PRO A C 1
ATOM 1520 O O . PRO A 1 190 ? 39.856 -33.276 39.942 1.00 60.97 190 PRO A O 1
ATOM 1523 N N . VAL A 1 191 ? 38.066 -31.959 40.246 1.00 58.84 191 VAL A N 1
ATOM 1524 C CA . VAL A 1 191 ? 38.092 -32.000 41.717 1.00 58.84 191 VAL A CA 1
ATOM 1525 C C . VAL A 1 191 ? 37.005 -32.942 42.235 1.00 58.84 191 VAL A C 1
ATOM 1527 O O . VAL A 1 191 ? 35.820 -32.781 41.947 1.00 58.84 191 VAL A O 1
ATOM 1530 N N . ASP A 1 192 ? 37.469 -33.919 43.007 1.00 49.22 192 ASP A N 1
ATOM 1531 C CA . ASP A 1 192 ? 36.738 -34.941 43.751 1.00 49.22 192 ASP A CA 1
ATOM 1532 C C . ASP A 1 192 ? 36.066 -34.359 45.018 1.00 49.22 192 ASP A C 1
ATOM 1534 O O . ASP A 1 192 ? 36.603 -33.453 45.661 1.00 49.22 192 ASP A O 1
ATOM 1538 N N . GLY A 1 193 ? 34.882 -34.867 45.383 1.00 45.22 193 GLY A N 1
ATOM 1539 C CA . GLY A 1 193 ? 34.027 -34.271 46.422 1.00 45.22 193 GLY A CA 1
ATOM 1540 C C . GLY A 1 193 ? 32.749 -35.040 46.795 1.00 45.22 193 GLY A C 1
ATOM 1541 O O . GLY A 1 193 ? 31.669 -34.467 46.840 1.00 45.22 193 GLY A O 1
ATOM 1542 N N . THR A 1 194 ? 32.865 -36.348 47.018 1.00 41.91 194 THR A N 1
ATOM 1543 C CA . THR A 1 194 ? 32.188 -37.198 48.031 1.00 41.91 194 THR A CA 1
ATOM 1544 C C . THR A 1 194 ? 31.030 -36.623 48.913 1.00 41.91 194 THR A C 1
ATOM 1546 O O . THR A 1 194 ? 31.261 -35.840 49.826 1.00 41.91 194 THR A O 1
ATOM 1549 N N . ILE A 1 195 ? 29.827 -37.214 48.719 1.00 42.31 195 ILE A N 1
ATOM 1550 C CA . ILE A 1 195 ? 28.782 -37.707 49.676 1.00 42.31 195 ILE A CA 1
ATOM 1551 C C . ILE A 1 195 ? 27.934 -36.720 50.526 1.00 42.31 195 ILE A C 1
ATOM 1553 O O . ILE A 1 195 ? 28.426 -36.164 51.499 1.00 42.31 195 ILE A O 1
ATOM 1557 N N . HIS A 1 196 ? 26.594 -36.734 50.341 1.00 38.09 196 HIS A N 1
ATOM 1558 C CA . HIS A 1 196 ? 25.639 -37.251 51.357 1.00 38.09 196 HIS A CA 1
ATOM 1559 C C . HIS A 1 196 ? 24.236 -37.566 50.793 1.00 38.09 196 HIS A C 1
ATOM 1561 O O . HIS A 1 196 ? 23.649 -36.791 50.045 1.00 38.09 196 HIS A O 1
ATOM 1567 N N . VAL A 1 197 ? 23.720 -38.734 51.187 1.00 46.22 197 VAL A N 1
ATOM 1568 C CA . VAL A 1 197 ? 22.413 -39.332 50.870 1.00 46.22 197 VAL A CA 1
ATOM 1569 C C . VAL A 1 197 ? 21.411 -38.975 51.970 1.00 46.22 197 VAL A C 1
ATOM 1571 O O . VAL A 1 197 ? 21.762 -39.080 53.142 1.00 46.22 197 VAL A O 1
ATOM 1574 N N . GLN A 1 198 ? 20.155 -38.675 51.616 1.00 37.19 198 GLN A N 1
ATOM 1575 C CA . GLN A 1 198 ? 19.001 -39.179 52.374 1.00 37.19 198 GLN A CA 1
ATOM 1576 C C . GLN A 1 198 ? 17.707 -39.139 51.549 1.00 37.19 198 GLN A C 1
ATOM 1578 O O . GLN A 1 198 ? 17.174 -38.080 51.227 1.00 37.19 198 GLN A O 1
ATOM 1583 N N . GLU A 1 199 ? 17.209 -40.336 51.235 1.00 44.03 199 GLU A N 1
ATOM 1584 C CA . GLU A 1 199 ? 15.789 -40.617 51.035 1.00 44.03 199 GLU A CA 1
ATOM 1585 C C . GLU A 1 199 ? 15.002 -40.260 52.300 1.00 44.03 199 GLU A C 1
ATOM 1587 O O . GLU A 1 199 ? 15.404 -40.626 53.399 1.00 44.03 199 GLU A O 1
ATOM 1592 N N . THR A 1 200 ? 13.821 -39.671 52.140 1.00 37.44 200 THR A N 1
ATOM 1593 C CA . THR A 1 200 ? 12.608 -40.160 52.810 1.00 37.44 200 THR A CA 1
ATOM 1594 C C . THR A 1 200 ? 11.406 -39.770 51.963 1.00 37.44 200 THR A C 1
ATOM 1596 O O . THR A 1 200 ? 11.244 -38.623 51.553 1.00 37.44 200 THR A O 1
ATOM 1599 N N . GLY A 1 201 ? 10.588 -40.767 51.643 1.00 32.84 201 GLY A N 1
ATOM 1600 C CA . GLY A 1 201 ? 9.322 -40.575 50.964 1.00 32.84 201 GLY A CA 1
ATOM 1601 C C . GLY A 1 201 ? 8.153 -40.374 51.926 1.00 32.84 201 GLY A C 1
ATOM 1602 O O . GLY A 1 201 ? 8.290 -40.371 53.147 1.00 32.84 201 GLY A O 1
ATOM 1603 N N . SER A 1 202 ? 6.983 -40.375 51.292 1.00 35.09 202 SER A N 1
ATOM 1604 C CA . SER A 1 202 ? 5.644 -40.675 51.809 1.00 35.09 202 SER A CA 1
ATOM 1605 C C . SER A 1 202 ? 4.822 -39.565 52.483 1.00 35.09 202 SER A C 1
ATOM 1607 O O . SER A 1 202 ? 5.174 -39.001 53.509 1.00 35.09 202 SER A O 1
ATOM 1609 N N . SER A 1 203 ? 3.622 -39.406 51.909 1.00 35.00 203 SER A N 1
ATOM 1610 C CA . SER A 1 203 ? 2.313 -39.400 52.583 1.00 35.00 203 SER A CA 1
ATOM 1611 C C . SER A 1 203 ? 1.464 -38.135 52.413 1.00 35.00 203 SER A C 1
ATOM 1613 O O . SER A 1 203 ? 1.620 -37.140 53.108 1.00 35.00 203 SER A O 1
ATOM 1615 N N . LEU A 1 204 ? 0.488 -38.271 51.509 1.00 45.44 204 LEU A N 1
ATOM 1616 C CA . LEU A 1 204 ? -0.936 -37.936 51.656 1.00 45.44 204 LEU A CA 1
ATOM 1617 C C . LEU A 1 204 ? -1.363 -37.213 52.952 1.00 45.44 204 LEU A C 1
ATOM 1619 O O . LEU A 1 204 ? -1.210 -37.758 54.044 1.00 45.44 204 LEU A O 1
ATOM 1623 N N . SER A 1 205 ? -2.074 -36.090 52.805 1.00 38.25 205 SER A N 1
ATOM 1624 C CA . SER A 1 205 ? -3.362 -35.850 53.483 1.00 38.25 205 SER A CA 1
ATOM 1625 C C . SER A 1 205 ? -4.066 -34.585 52.963 1.00 38.25 205 SER A C 1
ATOM 1627 O O . SER A 1 205 ? -3.440 -33.593 52.602 1.00 38.25 205 SER A O 1
ATOM 1629 N N . ASN A 1 206 ? -5.395 -34.679 52.903 1.00 43.91 206 ASN A N 1
ATOM 1630 C CA . ASN A 1 206 ? -6.364 -33.640 52.556 1.00 43.91 206 ASN A CA 1
ATOM 1631 C C . ASN A 1 206 ? -6.572 -32.636 53.708 1.00 43.91 206 ASN A C 1
ATOM 1633 O O . ASN A 1 206 ? -6.617 -33.058 54.859 1.00 43.91 206 ASN A O 1
ATOM 1637 N N . SER A 1 207 ? -6.835 -31.363 53.386 1.00 35.41 207 SER A N 1
ATOM 1638 C CA . SER A 1 207 ? -7.700 -30.411 54.128 1.00 35.41 207 SER A CA 1
ATOM 1639 C C . SER A 1 207 ? -7.770 -29.129 53.280 1.00 35.41 207 SER A C 1
ATOM 1641 O O . SER A 1 207 ? -6.735 -28.548 52.981 1.00 35.41 207 SER A O 1
ATOM 1643 N N . VAL A 1 208 ? -8.875 -28.770 52.623 1.00 45.28 208 VAL A N 1
ATOM 1644 C CA . VAL A 1 208 ? -10.075 -28.094 53.155 1.00 45.28 208 VAL A CA 1
ATOM 1645 C C . VAL A 1 208 ? -9.748 -26.869 54.026 1.00 45.28 208 VAL A C 1
ATOM 1647 O O . VAL A 1 208 ? -9.165 -27.005 55.099 1.00 45.28 208 VAL A O 1
ATOM 1650 N N . ASP A 1 209 ? -10.182 -25.717 53.496 1.00 41.69 209 ASP A N 1
ATOM 1651 C CA . ASP A 1 209 ? -10.469 -24.401 54.085 1.00 41.69 209 ASP A CA 1
ATOM 1652 C C . ASP A 1 209 ? -9.390 -23.641 54.875 1.00 41.69 209 ASP A C 1
ATOM 1654 O O . ASP A 1 209 ? -9.045 -23.991 55.995 1.00 41.69 209 ASP A O 1
ATOM 1658 N N . SER A 1 210 ? -9.006 -22.458 54.369 1.00 39.53 210 SER A N 1
ATOM 1659 C CA . SER A 1 210 ? -9.198 -21.216 55.138 1.00 39.53 210 SER A CA 1
ATOM 1660 C C . SER A 1 210 ? -8.998 -19.957 54.290 1.00 39.53 210 SER A C 1
ATOM 1662 O O . SER A 1 210 ? -7.946 -19.693 53.712 1.00 39.53 210 SER A O 1
ATOM 1664 N N . GLN A 1 211 ? -10.036 -19.129 54.314 1.00 41.91 211 GLN A N 1
ATOM 1665 C CA . GLN A 1 211 ? -10.026 -17.709 54.007 1.00 41.91 211 GLN A CA 1
ATOM 1666 C C . GLN A 1 211 ? -8.927 -16.913 54.749 1.00 41.91 211 GLN A C 1
ATOM 1668 O O . GLN A 1 211 ? -8.544 -17.246 55.869 1.00 41.91 211 GLN A O 1
ATOM 1673 N N . ARG A 1 212 ? -8.601 -15.748 54.157 1.00 43.22 212 ARG A N 1
ATOM 1674 C CA . ARG A 1 212 ? -8.037 -14.515 54.757 1.00 43.22 212 ARG A CA 1
ATOM 1675 C C . ARG A 1 212 ? -6.578 -14.556 55.238 1.00 43.22 212 ARG A C 1
ATOM 1677 O O . ARG A 1 212 ? -6.309 -14.831 56.397 1.00 43.22 212 ARG A O 1
ATOM 1684 N N . SER A 1 213 ? -5.675 -14.017 54.409 1.00 36.25 213 SER A N 1
ATOM 1685 C CA . SER A 1 213 ? -4.671 -13.034 54.863 1.00 36.25 213 SER A CA 1
ATOM 1686 C C . SER A 1 213 ? -4.001 -12.315 53.677 1.00 36.25 213 SER A C 1
ATOM 1688 O O . SER A 1 213 ? -2.954 -12.722 53.183 1.00 36.25 213 SER A O 1
ATOM 1690 N N . LEU A 1 214 ? -4.594 -11.204 53.221 1.00 49.44 214 LEU A N 1
ATOM 1691 C CA . LEU A 1 214 ? -3.954 -10.222 52.328 1.00 49.44 214 LEU A CA 1
ATOM 1692 C C . LEU A 1 214 ? -3.021 -9.303 53.132 1.00 49.44 214 LEU A C 1
ATOM 1694 O O . LEU A 1 214 ? -3.238 -8.098 53.230 1.00 49.44 214 LEU A O 1
ATOM 1698 N N . LYS A 1 215 ? -2.004 -9.878 53.771 1.00 47.16 215 LYS A N 1
ATOM 1699 C CA . LYS A 1 215 ? -0.940 -9.124 54.444 1.00 47.16 215 LYS A CA 1
ATOM 1700 C C . LYS A 1 215 ? 0.344 -9.932 54.359 1.00 47.16 215 LYS A C 1
ATOM 1702 O O . LYS A 1 215 ? 0.665 -10.621 55.312 1.00 47.16 215 LYS A O 1
ATOM 1707 N N . ASN A 1 216 ? 1.000 -9.912 53.196 1.00 48.12 216 ASN A N 1
ATOM 1708 C CA . ASN A 1 216 ? 2.430 -10.209 53.009 1.00 48.12 216 ASN A CA 1
ATOM 1709 C C . ASN A 1 216 ? 2.806 -10.038 51.528 1.00 48.12 216 ASN A C 1
ATOM 1711 O O . ASN A 1 216 ? 3.019 -11.002 50.803 1.00 48.12 216 ASN A O 1
ATOM 1715 N N . LEU A 1 217 ? 2.863 -8.788 51.066 1.00 46.25 217 LEU A N 1
ATOM 1716 C CA . LEU A 1 217 ? 3.338 -8.446 49.720 1.00 46.25 217 LEU A CA 1
ATOM 1717 C C . LEU A 1 217 ? 4.178 -7.163 49.739 1.00 46.25 217 LEU A C 1
ATOM 1719 O O . LEU A 1 217 ? 4.056 -6.314 48.874 1.00 46.25 217 LEU A O 1
ATOM 1723 N N . LEU A 1 218 ? 5.056 -7.021 50.737 1.00 50.53 218 LEU A N 1
ATOM 1724 C CA . LEU A 1 218 ? 6.188 -6.093 50.674 1.00 50.53 218 LEU A CA 1
ATOM 1725 C C . LEU A 1 218 ? 7.403 -6.722 51.362 1.00 50.53 218 LEU A C 1
ATOM 1727 O O . LEU A 1 218 ? 7.615 -6.588 52.563 1.00 50.53 218 LEU A O 1
ATOM 1731 N N . SER A 1 219 ? 8.224 -7.418 50.579 1.00 55.06 219 SER A N 1
ATOM 1732 C CA . SER A 1 219 ? 9.589 -7.754 50.983 1.00 55.06 219 SER A CA 1
ATOM 1733 C C . SER A 1 219 ? 10.472 -6.492 50.891 1.00 55.06 219 SER A C 1
ATOM 1735 O O . SER A 1 219 ? 10.534 -5.901 49.807 1.00 55.06 219 SER A O 1
ATOM 1737 N N . PRO A 1 220 ? 11.223 -6.100 51.940 1.00 52.00 220 PRO A N 1
ATOM 1738 C CA . PRO A 1 220 ? 12.006 -4.854 51.980 1.00 52.00 220 PRO A CA 1
ATOM 1739 C C . PRO A 1 220 ? 13.233 -4.817 51.044 1.00 52.00 220 PRO A C 1
ATOM 1741 O O . PRO A 1 220 ? 13.983 -3.848 51.041 1.00 52.00 220 PRO A O 1
ATOM 1744 N N . ARG A 1 221 ? 13.442 -5.837 50.200 1.00 51.88 221 ARG A N 1
ATOM 1745 C CA . ARG A 1 221 ? 14.580 -5.915 49.266 1.00 51.88 221 ARG A CA 1
ATOM 1746 C C . ARG A 1 221 ? 14.336 -5.292 47.883 1.00 51.88 221 ARG A C 1
ATOM 1748 O O . ARG A 1 221 ? 15.267 -5.251 47.090 1.00 51.88 221 ARG A O 1
ATOM 1755 N N . ARG A 1 222 ? 13.133 -4.778 47.580 1.00 51.09 222 ARG A N 1
ATOM 1756 C CA . ARG A 1 222 ? 12.826 -4.152 46.269 1.00 51.09 222 ARG A CA 1
ATOM 1757 C C . ARG A 1 222 ? 12.786 -2.616 46.261 1.00 51.09 222 ARG A C 1
ATOM 1759 O O . ARG A 1 222 ? 12.668 -2.031 45.193 1.00 51.09 222 ARG A O 1
ATOM 1766 N N . ILE A 1 223 ? 12.949 -1.951 47.409 1.00 53.47 223 ILE A N 1
ATOM 1767 C CA . ILE A 1 223 ? 12.841 -0.478 47.507 1.00 53.47 223 ILE A CA 1
ATOM 1768 C C . ILE A 1 223 ? 14.156 0.240 47.135 1.00 53.47 223 ILE A C 1
ATOM 1770 O O . ILE A 1 223 ? 14.138 1.407 46.761 1.00 53.47 223 ILE A O 1
ATOM 1774 N N . ILE A 1 224 ? 15.297 -0.458 47.118 1.00 52.69 224 ILE A N 1
ATOM 1775 C CA . ILE A 1 224 ? 16.597 0.160 46.786 1.00 52.69 224 ILE A CA 1
ATOM 1776 C C . ILE A 1 224 ? 16.788 0.333 45.262 1.00 52.69 224 ILE A C 1
ATOM 1778 O O . ILE A 1 224 ? 17.537 1.203 44.832 1.00 52.69 224 ILE A O 1
ATOM 1782 N N . GLY A 1 225 ? 16.065 -0.426 44.428 1.00 45.75 225 GLY A N 1
ATOM 1783 C CA . GLY A 1 225 ? 16.191 -0.348 42.964 1.00 45.75 225 GLY A CA 1
ATOM 1784 C C . GLY A 1 225 ? 15.425 0.806 42.304 1.00 45.75 225 GLY A C 1
ATOM 1785 O O . GLY A 1 225 ? 15.854 1.303 41.269 1.00 45.75 225 GLY A O 1
ATOM 1786 N N . LEU A 1 226 ? 14.318 1.267 42.899 1.00 46.50 226 LEU A N 1
ATOM 1787 C CA . LEU A 1 226 ? 13.463 2.296 42.285 1.00 46.50 226 LEU A CA 1
ATOM 1788 C C . LEU A 1 226 ? 13.954 3.728 42.573 1.00 46.50 226 LEU A C 1
ATOM 1790 O O . LEU A 1 226 ? 13.762 4.625 41.757 1.00 46.50 226 LEU A O 1
ATOM 1794 N N . GLY A 1 227 ? 14.642 3.943 43.700 1.00 50.12 227 GLY A N 1
ATOM 1795 C CA . GLY A 1 227 ? 15.183 5.259 44.062 1.00 50.12 227 GLY A CA 1
ATOM 1796 C C . GLY A 1 227 ? 16.351 5.720 43.181 1.00 50.12 227 GLY A C 1
ATOM 1797 O O . GLY A 1 227 ? 16.528 6.917 42.979 1.00 50.12 227 GLY A O 1
ATOM 1798 N N . LEU A 1 228 ? 17.123 4.789 42.610 1.00 52.09 228 LEU A N 1
ATOM 1799 C CA . LEU A 1 228 ? 18.321 5.114 41.824 1.00 52.09 228 LEU A CA 1
ATOM 1800 C C . LEU A 1 228 ? 17.983 5.518 40.376 1.00 52.09 228 LEU A C 1
ATOM 1802 O O . LEU A 1 228 ? 18.674 6.344 39.790 1.00 52.09 228 LEU A O 1
ATOM 1806 N N . VAL A 1 229 ? 16.866 5.028 39.827 1.00 56.03 229 VAL A N 1
ATOM 1807 C CA . VAL A 1 229 ? 16.398 5.396 38.476 1.00 56.03 229 VAL A CA 1
ATOM 1808 C C . VAL A 1 229 ? 15.812 6.814 38.449 1.00 56.03 229 VAL A C 1
ATOM 1810 O O . VAL A 1 229 ? 16.055 7.559 37.503 1.00 56.03 229 VAL A O 1
ATOM 1813 N N . ILE A 1 230 ? 15.125 7.243 39.514 1.00 58.94 230 ILE A N 1
ATOM 1814 C CA . ILE A 1 230 ? 14.551 8.600 39.602 1.00 58.94 230 ILE A CA 1
ATOM 1815 C C . ILE A 1 230 ? 15.652 9.672 39.729 1.00 58.94 230 ILE A C 1
ATOM 1817 O O . ILE A 1 230 ? 15.517 10.760 39.174 1.00 58.94 230 ILE A O 1
ATOM 1821 N N . ILE A 1 231 ? 16.782 9.357 40.374 1.00 58.34 231 ILE A N 1
ATOM 1822 C CA . ILE A 1 231 ? 17.924 10.284 40.489 1.00 58.34 231 ILE A CA 1
ATOM 1823 C C . ILE A 1 231 ? 18.655 10.458 39.143 1.00 58.34 231 ILE A C 1
ATOM 1825 O O . ILE A 1 231 ? 19.110 11.559 38.840 1.00 58.34 231 ILE A O 1
ATOM 1829 N N . ILE A 1 232 ? 18.713 9.424 38.295 1.00 58.78 232 ILE A N 1
ATOM 1830 C CA . ILE A 1 232 ? 19.339 9.518 36.962 1.00 58.78 232 ILE A CA 1
ATOM 1831 C C . ILE A 1 232 ? 18.482 10.360 36.001 1.00 58.78 232 ILE A C 1
ATOM 1833 O O . ILE A 1 232 ? 19.028 11.151 35.232 1.00 58.78 232 ILE A O 1
ATOM 1837 N N . VAL A 1 233 ? 17.150 10.265 36.084 1.00 57.81 233 VAL A N 1
ATOM 1838 C CA . VAL A 1 233 ? 16.241 11.070 35.245 1.00 57.81 233 VAL A CA 1
ATOM 1839 C C . VAL A 1 233 ? 16.206 12.538 35.693 1.00 57.81 233 VAL A C 1
ATOM 1841 O O . VAL A 1 233 ? 16.199 13.431 34.850 1.00 57.81 233 VAL A O 1
ATOM 1844 N N . ALA A 1 234 ? 16.275 12.815 36.999 1.00 55.00 234 ALA A N 1
ATOM 1845 C CA . ALA A 1 234 ? 16.348 14.191 37.502 1.00 55.00 234 ALA A CA 1
ATOM 1846 C C . ALA A 1 234 ? 17.709 14.866 37.221 1.00 55.00 234 ALA A C 1
ATOM 1848 O O . ALA A 1 234 ? 17.760 16.077 37.019 1.00 55.00 234 ALA A O 1
ATOM 1849 N N . GLY A 1 235 ? 18.804 14.097 37.156 1.00 52.72 235 GLY A N 1
ATOM 1850 C CA . GLY A 1 235 ? 20.137 14.613 36.820 1.00 52.72 235 GLY A CA 1
ATOM 1851 C C . GLY A 1 235 ? 20.309 15.009 35.348 1.00 52.72 235 GLY A C 1
ATOM 1852 O O . GLY A 1 235 ? 21.097 15.902 35.053 1.00 52.72 235 GLY A O 1
ATOM 1853 N N . TYR A 1 236 ? 19.549 14.404 34.429 1.00 54.06 236 TYR A N 1
ATOM 1854 C CA . TYR A 1 236 ? 19.639 14.699 32.990 1.00 54.06 236 TYR A CA 1
ATOM 1855 C C . TYR A 1 236 ? 18.849 15.945 32.551 1.00 54.06 236 TYR A C 1
ATOM 1857 O O . TYR A 1 236 ? 19.017 16.411 31.428 1.00 54.06 236 TYR A O 1
ATOM 1865 N N . MET A 1 237 ? 18.011 16.510 33.428 1.00 51.62 237 MET A N 1
ATOM 1866 C CA . MET A 1 237 ? 17.224 17.726 33.161 1.00 51.62 237 MET A CA 1
ATOM 1867 C C . MET A 1 237 ? 17.925 19.027 33.586 1.00 51.62 237 MET A C 1
ATOM 1869 O O . MET A 1 237 ? 17.373 20.110 33.410 1.00 51.62 237 MET A O 1
ATOM 1873 N N . ILE A 1 238 ? 19.150 18.946 34.116 1.00 51.44 238 ILE A N 1
ATOM 1874 C CA . ILE A 1 238 ? 19.972 20.112 34.466 1.00 51.44 238 ILE A CA 1
ATOM 1875 C C . ILE A 1 238 ? 21.292 20.019 33.697 1.00 51.44 238 ILE A C 1
ATOM 1877 O O . ILE A 1 238 ? 22.366 19.868 34.277 1.00 51.44 238 ILE A O 1
ATOM 1881 N N . TRP A 1 239 ? 21.218 20.093 32.369 1.00 44.38 239 TRP A N 1
ATOM 1882 C CA . TRP A 1 239 ? 22.377 20.453 31.558 1.00 44.38 239 TRP A CA 1
ATOM 1883 C C . TRP A 1 239 ? 22.080 21.754 30.806 1.00 44.38 239 TRP A C 1
ATOM 1885 O O . TRP A 1 239 ? 21.080 21.818 30.090 1.00 44.38 239 TRP A O 1
ATOM 1895 N N . PRO A 1 240 ? 22.882 22.815 31.023 1.00 50.53 240 PRO A N 1
ATOM 1896 C CA . PRO A 1 240 ? 22.680 24.098 30.375 1.00 50.53 240 PRO A CA 1
ATOM 1897 C C . PRO A 1 240 ? 22.918 23.951 28.871 1.00 50.53 240 PRO A C 1
ATOM 1899 O O . PRO A 1 240 ? 23.960 23.476 28.425 1.00 50.53 240 PRO A O 1
ATOM 1902 N N . SER A 1 241 ? 21.922 24.359 28.092 1.00 50.84 241 SER A N 1
ATOM 1903 C CA . SER A 1 241 ? 22.030 24.582 26.657 1.00 50.84 241 SER A CA 1
ATOM 1904 C C . SER A 1 241 ? 22.894 25.821 26.413 1.00 50.84 241 SER A C 1
ATOM 1906 O O . SER A 1 241 ? 22.369 26.920 26.226 1.00 50.84 241 SER A O 1
ATOM 1908 N N . ASP A 1 242 ? 24.213 25.650 26.459 1.00 44.72 242 ASP A N 1
ATOM 1909 C CA . ASP A 1 242 ? 25.142 26.659 25.963 1.00 44.72 242 ASP A CA 1
ATOM 1910 C C . ASP A 1 242 ? 25.015 26.721 24.439 1.00 44.72 242 ASP A C 1
ATOM 1912 O O . ASP A 1 242 ? 25.324 25.775 23.708 1.00 44.72 242 ASP A O 1
ATOM 1916 N N . GLY A 1 243 ? 24.484 27.851 23.974 1.00 53.94 243 GLY A N 1
ATOM 1917 C CA . GLY A 1 243 ? 24.440 28.209 22.571 1.00 53.94 243 GLY A CA 1
ATOM 1918 C C . GLY A 1 243 ? 25.852 28.318 22.014 1.00 53.94 243 GLY A C 1
ATOM 1919 O O . GLY A 1 243 ? 26.693 29.027 22.560 1.00 53.94 243 GLY A O 1
ATOM 1920 N N . ASN A 1 244 ? 26.091 27.638 20.898 1.00 44.16 244 ASN A N 1
ATOM 1921 C CA . ASN A 1 244 ? 27.238 27.920 20.056 1.00 44.16 244 ASN A CA 1
ATOM 1922 C C . ASN A 1 244 ? 26.739 28.306 18.666 1.00 44.16 244 ASN A C 1
ATOM 1924 O O . ASN A 1 244 ? 26.481 27.466 17.802 1.00 44.16 244 ASN A O 1
ATOM 1928 N N . GLU A 1 245 ? 26.584 29.614 18.501 1.00 49.88 245 GLU A N 1
ATOM 1929 C CA . GLU A 1 245 ? 26.545 30.295 17.220 1.00 49.88 245 GLU A CA 1
ATOM 1930 C C . GLU A 1 245 ? 27.848 29.982 16.476 1.00 49.88 245 GLU A C 1
ATOM 1932 O O . GLU A 1 245 ? 28.919 30.471 16.823 1.00 49.88 245 GLU A O 1
ATOM 1937 N N . THR A 1 246 ? 27.776 29.150 15.441 1.00 42.62 246 THR A N 1
ATOM 1938 C CA . THR A 1 246 ? 28.849 29.056 14.448 1.00 42.62 246 THR A CA 1
ATOM 1939 C C . THR A 1 246 ? 28.314 29.594 13.139 1.00 42.62 246 THR A C 1
ATOM 1941 O O . THR A 1 246 ? 27.674 28.904 12.349 1.00 42.62 246 THR A O 1
ATOM 1944 N N . GLY A 1 247 ? 28.553 30.892 12.958 1.00 50.03 247 GLY A N 1
ATOM 1945 C CA . GLY A 1 247 ? 28.498 31.538 11.663 1.00 50.03 247 GLY A CA 1
ATOM 1946 C C . GLY A 1 247 ? 29.545 30.925 10.740 1.00 50.03 247 GLY A C 1
ATOM 1947 O O . GLY A 1 247 ? 30.723 30.842 11.078 1.00 50.03 247 GLY A O 1
ATOM 1948 N N . ILE A 1 248 ? 29.090 30.515 9.563 1.00 53.00 248 ILE A N 1
ATOM 1949 C CA . ILE A 1 248 ? 29.929 30.225 8.406 1.00 53.00 248 ILE A CA 1
ATOM 1950 C C . ILE A 1 248 ? 29.453 31.131 7.275 1.00 53.00 248 ILE A C 1
ATOM 1952 O O . ILE A 1 248 ? 28.483 30.867 6.570 1.00 53.00 248 ILE A O 1
ATOM 1956 N N . GLU A 1 249 ? 30.114 32.284 7.240 1.00 47.75 249 GLU A N 1
ATOM 1957 C CA . GLU A 1 249 ? 30.605 33.007 6.069 1.00 47.75 249 GLU A CA 1
ATOM 1958 C C . GLU A 1 249 ? 30.271 32.334 4.722 1.00 47.75 249 GLU A C 1
ATOM 1960 O O . GLU A 1 249 ? 30.946 31.409 4.275 1.00 47.75 249 GLU A O 1
ATOM 1965 N N . SER A 1 250 ? 29.214 32.810 4.056 1.00 43.72 250 SER A N 1
ATOM 1966 C CA . SER A 1 250 ? 29.018 32.562 2.627 1.00 43.72 250 SER A CA 1
ATOM 1967 C C . SER A 1 250 ? 29.727 33.662 1.853 1.00 43.72 250 SER A C 1
ATOM 1969 O O . SER A 1 250 ? 29.298 34.813 1.821 1.00 43.72 250 SER A O 1
ATOM 1971 N N . THR A 1 251 ? 30.850 33.269 1.267 1.00 40.75 251 THR A N 1
ATOM 1972 C CA . THR A 1 251 ? 31.678 34.030 0.342 1.00 40.75 251 THR A CA 1
ATOM 1973 C C . THR A 1 251 ? 30.859 34.506 -0.859 1.00 40.75 251 THR A C 1
ATOM 1975 O O . THR A 1 251 ? 30.395 33.712 -1.677 1.00 40.75 251 THR A O 1
ATOM 1978 N N . GLU A 1 252 ? 30.733 35.822 -0.998 1.00 49.84 252 GLU A N 1
ATOM 1979 C CA . GLU A 1 252 ? 30.348 36.471 -2.245 1.00 49.84 252 GLU A CA 1
ATOM 1980 C C . GLU A 1 252 ? 31.444 36.216 -3.290 1.00 49.84 252 GLU A C 1
ATOM 1982 O O . GLU A 1 252 ? 32.565 36.707 -3.168 1.00 49.84 252 GLU A O 1
ATOM 1987 N N . THR A 1 253 ? 31.141 35.447 -4.338 1.00 39.41 253 THR A N 1
ATOM 1988 C CA . THR A 1 253 ? 31.940 35.460 -5.572 1.00 39.41 253 THR A CA 1
ATOM 1989 C C . THR A 1 253 ? 31.152 36.182 -6.649 1.00 39.41 253 THR A C 1
ATOM 1991 O O . THR A 1 253 ? 30.226 35.653 -7.258 1.00 39.41 253 THR A O 1
ATOM 1994 N N . SER A 1 254 ? 31.552 37.431 -6.855 1.00 45.84 254 SER A N 1
ATOM 1995 C CA . SER A 1 254 ? 31.225 38.250 -8.011 1.00 45.84 254 SER A CA 1
ATOM 1996 C C . SER A 1 254 ? 32.007 37.751 -9.230 1.00 45.84 254 SER A C 1
ATOM 1998 O O . SER A 1 254 ? 33.230 37.641 -9.180 1.00 45.84 254 SER A O 1
ATOM 2000 N N . THR A 1 255 ? 31.334 37.477 -10.350 1.00 39.25 255 THR A N 1
ATOM 2001 C CA . THR A 1 255 ? 31.955 37.514 -11.688 1.00 39.25 255 THR A CA 1
ATOM 2002 C C . THR A 1 255 ? 30.930 37.967 -12.731 1.00 39.25 255 THR A C 1
ATOM 2004 O O . THR A 1 255 ? 30.203 37.186 -13.331 1.00 39.25 255 THR A O 1
ATOM 2007 N N . GLN A 1 256 ? 30.845 39.288 -12.862 1.00 47.22 256 GLN A N 1
ATOM 2008 C CA . GLN A 1 256 ? 31.074 40.052 -14.093 1.00 47.22 256 GLN A CA 1
ATOM 2009 C C . GLN A 1 256 ? 30.481 39.557 -15.437 1.00 47.22 256 GLN A C 1
ATOM 2011 O O . GLN A 1 256 ? 31.048 38.751 -16.165 1.00 47.22 256 GLN A O 1
ATOM 2016 N N . THR A 1 257 ? 29.372 40.212 -15.781 1.00 45.28 257 THR A N 1
ATOM 2017 C CA . THR A 1 257 ? 28.884 40.741 -17.071 1.00 45.28 257 THR A CA 1
ATOM 2018 C C . THR A 1 257 ? 29.842 40.781 -18.278 1.00 45.28 257 THR A C 1
ATOM 2020 O O . THR A 1 257 ? 30.930 41.346 -18.160 1.00 45.28 257 THR A O 1
ATOM 2023 N N . SER A 1 258 ? 29.356 40.376 -19.472 1.00 49.78 258 SER A N 1
ATOM 2024 C CA . SER A 1 258 ? 29.315 41.120 -20.774 1.00 49.78 258 SER A CA 1
ATOM 2025 C C . SER A 1 258 ? 28.798 40.202 -21.922 1.00 49.78 258 SER A C 1
ATOM 2027 O O . SER A 1 258 ? 28.706 38.997 -21.714 1.00 49.78 258 SER A O 1
ATOM 2029 N N . PRO A 1 259 ? 28.434 40.700 -23.126 1.00 58.78 259 PRO A N 1
ATOM 2030 C CA . PRO A 1 259 ? 27.175 41.376 -23.437 1.00 58.78 259 PRO A CA 1
ATOM 2031 C C . PRO A 1 259 ? 26.409 40.743 -24.629 1.00 58.78 259 PRO A C 1
ATOM 2033 O O . PRO A 1 259 ? 26.891 39.869 -25.343 1.00 58.78 259 PRO A O 1
ATOM 2036 N N . VAL A 1 260 ? 25.199 41.263 -24.852 1.00 53.22 260 VAL A N 1
ATOM 2037 C CA . VAL A 1 260 ? 24.329 41.107 -26.031 1.00 53.22 260 VAL A CA 1
ATOM 2038 C C . VAL A 1 260 ? 25.083 41.072 -27.370 1.00 53.22 260 VAL A C 1
ATOM 2040 O O . VAL A 1 260 ? 25.853 41.976 -27.689 1.00 53.22 260 VAL A O 1
ATOM 2043 N N . THR A 1 261 ? 24.750 40.094 -28.218 1.00 52.75 261 THR A N 1
ATOM 2044 C CA . THR A 1 261 ? 24.815 40.214 -29.684 1.00 52.75 261 THR A CA 1
ATOM 2045 C C . THR A 1 261 ? 23.635 39.465 -30.294 1.00 52.75 261 THR A C 1
ATOM 2047 O O . THR A 1 261 ? 23.611 38.240 -30.366 1.00 52.75 261 THR A O 1
ATOM 2050 N N . SER A 1 262 ? 22.640 40.237 -30.721 1.00 50.25 262 SER A N 1
ATOM 2051 C CA . SER A 1 262 ? 21.590 39.808 -31.637 1.00 50.25 262 SER A CA 1
ATOM 2052 C C . SER A 1 262 ? 22.185 39.695 -33.038 1.00 50.25 262 SER A C 1
ATOM 2054 O O . SER A 1 262 ? 22.579 40.714 -33.603 1.00 50.25 262 SER A O 1
ATOM 2056 N N . GLN A 1 263 ? 22.215 38.496 -33.619 1.00 44.44 263 GLN A N 1
ATOM 2057 C CA . GLN A 1 263 ? 22.342 38.331 -35.066 1.00 44.44 263 GLN A CA 1
ATOM 2058 C C . GLN A 1 263 ? 21.416 37.222 -35.572 1.00 44.44 263 GLN A C 1
ATOM 2060 O O . GLN A 1 263 ? 21.537 36.060 -35.208 1.00 44.44 263 GLN A O 1
ATOM 2065 N N . SER A 1 264 ? 20.508 37.680 -36.434 1.00 43.44 264 SER A N 1
ATOM 2066 C CA . SER A 1 264 ? 20.074 37.054 -37.681 1.00 43.44 264 SER A CA 1
ATOM 2067 C C . SER A 1 264 ? 19.339 35.718 -37.621 1.00 43.44 264 SER A C 1
ATOM 2069 O O . SER A 1 264 ? 19.909 34.635 -37.569 1.00 43.44 264 SER A O 1
ATOM 2071 N N . ILE A 1 265 ? 18.023 35.856 -37.780 1.00 52.72 265 ILE A N 1
ATOM 2072 C CA . ILE A 1 265 ? 17.133 34.870 -38.384 1.00 52.72 265 ILE A CA 1
ATOM 2073 C C . ILE A 1 265 ? 17.634 34.637 -39.813 1.00 52.72 265 ILE A C 1
ATOM 2075 O O . ILE A 1 265 ? 17.544 35.544 -40.640 1.00 52.72 265 ILE A O 1
ATOM 2079 N N . ASP A 1 266 ? 18.138 33.439 -40.094 1.00 44.62 266 ASP A N 1
ATOM 2080 C CA . ASP A 1 266 ? 18.224 32.935 -41.458 1.00 44.62 266 ASP A CA 1
ATOM 2081 C C . ASP A 1 266 ? 17.586 31.546 -41.531 1.00 44.62 266 ASP A C 1
ATOM 2083 O O . ASP A 1 266 ? 17.874 30.639 -40.747 1.00 44.62 266 ASP A O 1
ATOM 2087 N N . ASN A 1 267 ? 16.639 31.436 -42.453 1.00 62.38 267 ASN A N 1
ATOM 2088 C CA . ASN A 1 267 ? 15.894 30.233 -42.769 1.00 62.38 267 ASN A CA 1
ATOM 2089 C C . ASN A 1 267 ? 16.829 29.242 -43.469 1.00 62.38 267 ASN A C 1
ATOM 2091 O O . ASN A 1 267 ? 17.315 29.520 -44.565 1.00 62.38 267 ASN A O 1
ATOM 2095 N N . SER A 1 268 ? 16.983 28.029 -42.937 1.00 44.78 268 SER A N 1
ATOM 2096 C CA . SER A 1 268 ? 17.381 26.897 -43.777 1.00 44.78 268 SER A CA 1
ATOM 2097 C C . SER A 1 268 ? 16.945 25.545 -43.225 1.00 44.78 268 SER A C 1
ATOM 2099 O O . SER A 1 268 ? 17.476 25.037 -42.247 1.00 44.78 268 SER A O 1
ATOM 2101 N N . VAL A 1 269 ? 15.994 24.978 -43.970 1.00 45.34 269 VAL A N 1
ATOM 2102 C CA . VAL A 1 269 ? 15.715 23.555 -44.186 1.00 45.34 269 VAL A CA 1
ATOM 2103 C C . VAL A 1 269 ? 15.325 22.749 -42.946 1.00 45.34 269 VAL A C 1
ATOM 2105 O O . VAL A 1 269 ? 16.154 22.247 -42.193 1.00 45.34 269 VAL A O 1
ATOM 2108 N N . ALA A 1 270 ? 14.011 22.543 -42.821 1.00 47.78 270 ALA A N 1
ATOM 2109 C CA . ALA A 1 270 ? 13.395 21.518 -41.992 1.00 47.78 270 ALA A CA 1
ATOM 2110 C C . ALA A 1 270 ? 13.982 20.136 -42.327 1.00 47.78 270 ALA A C 1
ATOM 2112 O O . ALA A 1 270 ? 13.535 19.440 -43.240 1.00 47.78 270 ALA A O 1
ATOM 2113 N N . SER A 1 271 ? 15.006 19.745 -41.574 1.00 46.97 271 SER A N 1
ATOM 2114 C CA . SER A 1 271 ? 15.417 18.357 -41.463 1.00 46.97 271 SER A CA 1
ATOM 2115 C C . SER A 1 271 ? 14.334 17.653 -40.650 1.00 46.97 271 SER A C 1
ATOM 2117 O O . SER A 1 271 ? 14.224 17.855 -39.441 1.00 46.97 271 SER A O 1
ATOM 2119 N N . ASN A 1 272 ? 13.494 16.866 -41.326 1.00 49.56 272 ASN A N 1
ATOM 2120 C CA . ASN A 1 272 ? 12.573 15.899 -40.724 1.00 49.56 272 ASN A CA 1
ATOM 2121 C C . ASN A 1 272 ? 13.377 14.784 -40.031 1.00 49.56 272 ASN A C 1
ATOM 2123 O O . ASN A 1 272 ? 13.312 13.618 -40.421 1.00 49.56 272 ASN A O 1
ATOM 2127 N N . GLN A 1 273 ? 14.188 15.136 -39.035 1.00 51.88 273 GLN A N 1
ATOM 2128 C CA . GLN A 1 273 ? 14.887 14.161 -38.224 1.00 51.88 273 GLN A CA 1
ATOM 2129 C C . GLN A 1 273 ? 13.866 13.637 -37.209 1.00 51.88 273 GLN A C 1
ATOM 2131 O O . GLN A 1 273 ? 13.337 14.426 -36.421 1.00 51.88 273 GLN A O 1
ATOM 2136 N N . PRO A 1 274 ? 13.505 12.343 -37.266 1.00 58.12 274 PRO A N 1
ATOM 2137 C CA . PRO A 1 274 ? 12.540 11.778 -36.340 1.00 58.12 274 PRO A CA 1
ATOM 2138 C C . PRO A 1 274 ? 13.050 12.027 -34.924 1.00 58.12 274 PRO A C 1
ATOM 2140 O O . PRO A 1 274 ? 14.161 11.627 -34.578 1.00 58.12 274 PRO A O 1
ATOM 2143 N N . THR A 1 275 ? 12.258 12.744 -34.130 1.00 60.22 275 THR A N 1
ATOM 2144 C CA . THR A 1 275 ? 12.538 13.004 -32.721 1.00 60.22 275 THR A CA 1
ATOM 2145 C C . THR A 1 275 ? 12.723 11.648 -32.050 1.00 60.22 275 THR A C 1
ATOM 2147 O O . THR A 1 275 ? 11.775 10.864 -31.979 1.00 60.22 275 THR A O 1
ATOM 2150 N N . SER A 1 276 ? 13.960 11.328 -31.660 1.00 63.97 276 SER A N 1
ATOM 2151 C CA . SER A 1 276 ? 14.262 10.057 -31.003 1.00 63.97 276 SER A CA 1
ATOM 2152 C C . SER A 1 276 ? 13.372 9.944 -29.763 1.00 63.97 276 SER A C 1
ATOM 2154 O O . SER A 1 276 ? 13.279 10.923 -29.014 1.00 63.97 276 SER A O 1
ATOM 2156 N N . PRO A 1 277 ? 12.675 8.814 -29.557 1.00 70.62 277 PRO A N 1
ATOM 2157 C CA . PRO A 1 277 ? 11.780 8.662 -28.420 1.00 70.62 277 PRO A CA 1
ATOM 2158 C C . PRO A 1 277 ? 12.552 8.890 -27.117 1.00 70.62 277 PRO A C 1
ATOM 2160 O O . PRO A 1 277 ? 13.722 8.519 -27.005 1.00 70.62 277 PRO A O 1
ATOM 2163 N N . ALA A 1 278 ? 11.899 9.533 -26.148 1.00 76.56 278 ALA A N 1
ATOM 2164 C CA . ALA A 1 278 ? 12.480 9.798 -24.840 1.00 76.56 278 ALA A CA 1
ATOM 2165 C C . ALA A 1 278 ? 12.943 8.476 -24.210 1.00 76.56 278 ALA A C 1
ATOM 2167 O O . ALA A 1 278 ? 12.129 7.600 -23.930 1.00 76.56 278 ALA A O 1
ATOM 2168 N N . ARG A 1 279 ? 14.256 8.315 -24.021 1.00 82.62 279 ARG A N 1
ATOM 2169 C CA . ARG A 1 279 ? 14.838 7.121 -23.403 1.00 82.62 279 ARG A CA 1
ATOM 2170 C C . ARG A 1 279 ? 14.781 7.268 -21.886 1.00 82.62 279 ARG A C 1
ATOM 2172 O O . ARG A 1 279 ? 15.304 8.243 -21.351 1.00 82.62 279 ARG A O 1
ATOM 2179 N N . ILE A 1 280 ? 14.170 6.308 -21.195 1.00 87.31 280 ILE A N 1
ATOM 2180 C CA . ILE A 1 280 ? 14.190 6.265 -19.728 1.00 87.31 280 ILE A CA 1
ATOM 2181 C C . ILE A 1 280 ? 15.579 5.794 -19.306 1.00 87.31 280 ILE A C 1
ATOM 2183 O O . ILE A 1 280 ? 15.963 4.679 -19.634 1.00 87.31 280 ILE A O 1
ATOM 2187 N N . ILE A 1 281 ? 16.341 6.625 -18.599 1.00 91.38 281 ILE A N 1
ATOM 2188 C CA . ILE A 1 281 ? 17.647 6.230 -18.057 1.00 91.38 281 ILE A CA 1
ATOM 2189 C C . ILE A 1 281 ? 17.420 5.648 -16.663 1.00 91.38 281 ILE A C 1
ATOM 2191 O O . ILE A 1 281 ? 16.863 6.322 -15.796 1.00 91.38 281 ILE A O 1
ATOM 2195 N N . LEU A 1 282 ? 17.845 4.400 -16.447 1.00 94.44 282 LEU A N 1
ATOM 2196 C CA . LEU A 1 282 ? 17.797 3.781 -15.124 1.00 94.44 282 LEU A CA 1
ATOM 2197 C C . LEU A 1 282 ? 18.652 4.571 -14.115 1.00 94.44 282 LEU A C 1
ATOM 2199 O O . LEU A 1 282 ? 19.808 4.875 -14.415 1.00 94.44 282 LEU A O 1
ATOM 2203 N N . PRO A 1 283 ? 18.137 4.852 -12.906 1.00 94.56 283 PRO A N 1
ATOM 2204 C CA . PRO A 1 283 ? 18.932 5.454 -11.842 1.00 94.56 283 PRO A CA 1
ATOM 2205 C C . PRO A 1 283 ? 19.952 4.454 -11.271 1.00 94.56 283 PRO A C 1
ATOM 2207 O O . PRO A 1 283 ? 19.980 3.272 -11.638 1.00 94.56 283 PRO A O 1
ATOM 2210 N N . ASP A 1 284 ? 20.769 4.919 -10.321 1.00 95.31 284 ASP A N 1
ATOM 2211 C CA . ASP A 1 284 ? 21.843 4.138 -9.691 1.00 95.31 284 ASP A CA 1
ATOM 2212 C C . ASP A 1 284 ? 21.364 2.847 -9.003 1.00 95.31 284 ASP A C 1
ATOM 2214 O O . ASP A 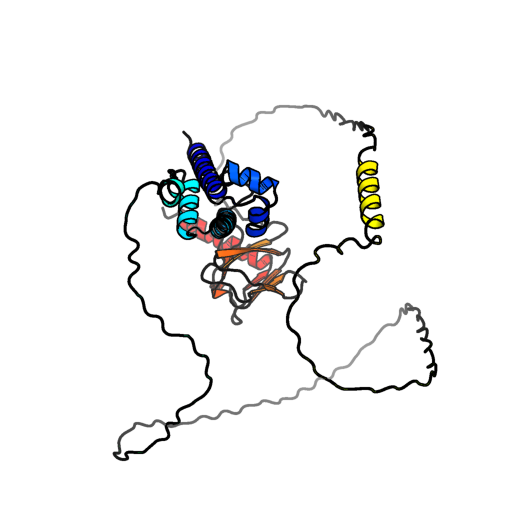1 284 ? 22.122 1.878 -8.930 1.00 95.31 284 ASP A O 1
ATOM 2218 N N . SER A 1 285 ? 20.097 2.790 -8.588 1.00 96.06 285 SER A N 1
ATOM 2219 C CA . SER A 1 285 ? 19.448 1.598 -8.040 1.00 96.06 285 SER A CA 1
ATOM 2220 C C . SER A 1 285 ? 18.108 1.325 -8.715 1.00 96.06 285 SER A C 1
ATOM 2222 O O . SER A 1 285 ? 17.249 2.205 -8.745 1.00 96.06 285 SER A O 1
ATOM 2224 N N . MET A 1 286 ? 17.900 0.091 -9.167 1.00 97.38 286 MET A N 1
ATOM 2225 C CA . MET A 1 286 ? 16.613 -0.397 -9.659 1.00 97.38 286 MET A CA 1
ATOM 2226 C C . MET A 1 286 ? 15.670 -0.669 -8.484 1.00 97.38 286 MET A C 1
ATOM 2228 O O . MET A 1 286 ? 16.072 -1.316 -7.512 1.00 97.38 286 MET A O 1
ATOM 2232 N N . GLU A 1 287 ? 14.426 -0.200 -8.579 1.00 97.62 287 GLU A N 1
ATOM 2233 C CA . GLU A 1 287 ? 13.391 -0.401 -7.562 1.00 97.62 287 GLU A CA 1
ATOM 2234 C C . GLU A 1 287 ? 12.220 -1.207 -8.124 1.00 97.62 287 GLU A C 1
ATOM 2236 O O . GLU A 1 287 ? 11.514 -0.752 -9.021 1.00 97.62 287 GLU A O 1
ATOM 2241 N N . PHE A 1 288 ? 12.017 -2.397 -7.567 1.00 97.81 288 PHE A N 1
ATOM 2242 C CA . PHE A 1 288 ? 10.926 -3.296 -7.916 1.00 97.81 288 PHE A CA 1
ATOM 2243 C C . PHE A 1 288 ? 9.888 -3.306 -6.795 1.00 97.81 288 PHE A C 1
ATOM 2245 O O . PHE A 1 288 ? 10.250 -3.434 -5.623 1.00 97.81 288 PHE A O 1
ATOM 2252 N N . LEU A 1 289 ? 8.608 -3.223 -7.148 1.00 97.88 289 LEU A N 1
ATOM 2253 C CA . LEU A 1 289 ? 7.500 -3.470 -6.230 1.00 97.88 289 LEU A CA 1
ATOM 2254 C C . LEU A 1 289 ? 6.977 -4.882 -6.471 1.00 97.88 289 LEU A C 1
ATOM 2256 O O . LEU A 1 289 ? 6.595 -5.219 -7.588 1.00 97.88 289 LEU A O 1
ATOM 2260 N N . VAL A 1 290 ? 6.977 -5.710 -5.432 1.00 97.38 290 VAL A N 1
ATOM 2261 C CA . VAL A 1 290 ? 6.405 -7.059 -5.457 1.00 97.38 290 VAL A CA 1
ATOM 2262 C C . VAL A 1 290 ? 5.081 -7.006 -4.713 1.00 97.38 290 VAL A C 1
ATOM 2264 O O . VAL A 1 290 ? 5.072 -6.807 -3.499 1.00 97.38 290 VAL A O 1
ATOM 2267 N N . ILE A 1 291 ? 3.979 -7.147 -5.442 1.00 96.75 291 ILE A N 1
ATOM 2268 C CA . ILE A 1 291 ? 2.616 -7.013 -4.924 1.00 96.75 291 ILE A CA 1
ATOM 2269 C C . ILE A 1 291 ? 1.962 -8.392 -4.929 1.00 96.75 291 ILE A C 1
ATOM 2271 O O . ILE A 1 291 ? 1.900 -9.037 -5.974 1.00 96.75 291 ILE A O 1
ATOM 2275 N N . ALA A 1 292 ? 1.442 -8.840 -3.793 1.00 96.50 292 ALA A N 1
ATOM 2276 C CA . ALA A 1 292 ? 0.684 -10.087 -3.680 1.00 96.50 292 ALA A CA 1
ATOM 2277 C C . ALA A 1 292 ? -0.746 -9.901 -4.228 1.00 96.50 292 ALA A C 1
ATOM 2279 O O . ALA A 1 292 ? -1.706 -9.730 -3.480 1.00 96.50 292 ALA A O 1
ATOM 2280 N N . ALA A 1 293 ? -0.867 -9.810 -5.555 1.00 91.19 293 ALA A N 1
ATOM 2281 C CA . ALA A 1 293 ? -2.069 -9.301 -6.217 1.00 91.19 293 ALA A CA 1
ATOM 2282 C C . ALA A 1 293 ? -3.218 -10.316 -6.340 1.00 91.19 293 ALA A C 1
ATOM 2284 O O . ALA A 1 293 ? -4.355 -9.894 -6.528 1.00 91.19 293 ALA A O 1
ATOM 2285 N N . HIS A 1 294 ? -2.927 -11.619 -6.297 1.00 90.38 294 HIS A N 1
ATOM 2286 C CA . HIS A 1 294 ? -3.931 -12.672 -6.508 1.00 90.38 294 HIS A CA 1
ATOM 2287 C C . HIS A 1 294 ? -4.225 -13.474 -5.239 1.00 90.38 294 HIS A C 1
ATOM 2289 O O . HIS A 1 294 ? -5.377 -13.799 -4.968 1.00 90.38 294 HIS A O 1
ATOM 2295 N N . ASP A 1 295 ? -3.180 -13.804 -4.485 1.00 92.62 295 ASP A N 1
ATOM 2296 C CA . ASP A 1 295 ? -3.241 -14.490 -3.196 1.00 92.62 295 ASP A CA 1
ATOM 2297 C C . ASP A 1 295 ? -2.008 -14.071 -2.372 1.00 92.62 295 ASP A C 1
ATOM 2299 O O . ASP A 1 295 ? -1.177 -13.283 -2.837 1.00 92.62 295 ASP A O 1
ATOM 2303 N N . HIS A 1 296 ? -1.882 -14.571 -1.146 1.00 87.94 296 HIS A N 1
ATOM 2304 C CA . HIS A 1 296 ? -0.629 -14.531 -0.402 1.00 87.94 296 HIS A CA 1
ATOM 2305 C C . HIS A 1 296 ? 0.499 -15.207 -1.195 1.00 87.94 296 HIS A C 1
ATOM 2307 O O . HIS A 1 296 ? 0.276 -16.140 -1.960 1.00 87.94 296 HIS A O 1
ATOM 2313 N N . VAL A 1 297 ? 1.723 -14.724 -0.999 1.00 92.06 297 VAL A N 1
ATOM 2314 C CA . VAL A 1 297 ? 2.915 -15.240 -1.680 1.00 92.06 297 VAL A CA 1
ATOM 2315 C C . VAL A 1 297 ? 3.691 -16.141 -0.720 1.00 92.06 297 VAL A C 1
ATOM 2317 O O . VAL A 1 297 ? 4.143 -15.665 0.331 1.00 92.06 297 VAL A O 1
ATOM 2320 N N . ASP A 1 298 ? 3.877 -17.414 -1.082 1.00 88.31 298 ASP A N 1
ATOM 2321 C CA . ASP A 1 298 ? 4.513 -18.444 -0.243 1.00 88.31 298 ASP A CA 1
ATOM 2322 C C . ASP A 1 298 ? 5.767 -19.074 -0.882 1.00 88.31 298 ASP A C 1
ATOM 2324 O O . ASP A 1 298 ? 5.748 -19.668 -1.960 1.00 88.31 298 ASP A O 1
ATOM 2328 N N . PRO A 1 299 ? 6.900 -19.002 -0.171 1.00 93.12 299 PRO A N 1
ATOM 2329 C CA . PRO A 1 299 ? 7.741 -17.822 -0.214 1.00 93.12 299 PRO A CA 1
ATOM 2330 C C . PRO A 1 299 ? 8.285 -17.532 -1.619 1.00 93.12 299 PRO A C 1
ATOM 2332 O O . PRO A 1 299 ? 8.942 -18.380 -2.241 1.00 93.12 299 PRO A O 1
ATOM 2335 N N . ILE A 1 300 ? 8.201 -16.268 -2.035 1.00 96.12 300 ILE A N 1
ATOM 2336 C CA . ILE A 1 300 ? 9.006 -15.781 -3.156 1.00 96.12 300 ILE A CA 1
ATOM 2337 C C . ILE A 1 300 ? 10.466 -15.701 -2.715 1.00 96.12 300 ILE A C 1
ATOM 2339 O O . ILE A 1 300 ? 10.818 -15.139 -1.672 1.00 96.12 300 ILE A O 1
ATOM 2343 N N . ARG A 1 301 ? 11.357 -16.298 -3.500 1.00 97.44 301 ARG A N 1
ATOM 2344 C CA . ARG A 1 301 ? 12.793 -16.297 -3.227 1.00 97.44 301 ARG A CA 1
ATOM 2345 C C . ARG A 1 301 ? 13.465 -15.239 -4.071 1.00 97.44 301 ARG A C 1
ATOM 2347 O O . ARG A 1 301 ? 13.425 -15.287 -5.297 1.00 97.44 301 ARG A O 1
ATOM 2354 N N . ILE A 1 302 ? 14.128 -14.312 -3.394 1.00 97.75 302 ILE A N 1
ATOM 2355 C CA . ILE A 1 302 ? 14.726 -13.144 -4.030 1.00 97.75 302 ILE A CA 1
ATOM 2356 C C . ILE A 1 302 ? 16.227 -13.159 -3.780 1.00 97.75 302 ILE A C 1
ATOM 2358 O O . ILE A 1 302 ? 16.687 -13.273 -2.639 1.00 97.75 302 ILE A O 1
ATOM 2362 N N . SER A 1 303 ? 16.993 -13.036 -4.860 1.00 97.88 303 SER A N 1
ATOM 2363 C CA . SER A 1 303 ? 18.440 -12.802 -4.818 1.00 97.88 303 SER A CA 1
ATOM 2364 C C . SER A 1 303 ? 18.716 -11.393 -5.325 1.00 97.88 303 SER A C 1
ATOM 2366 O O . SER A 1 303 ? 18.189 -11.000 -6.363 1.00 97.88 303 SER A O 1
ATOM 2368 N N . ARG A 1 304 ? 19.523 -10.622 -4.595 1.00 97.56 304 ARG A N 1
ATOM 2369 C CA . ARG A 1 304 ? 19.821 -9.216 -4.908 1.00 97.56 304 ARG A CA 1
ATOM 2370 C C . ARG A 1 304 ? 21.326 -9.035 -5.003 1.00 97.56 304 ARG A C 1
ATOM 2372 O O . ARG A 1 304 ? 22.022 -9.307 -4.030 1.00 97.56 304 ARG A O 1
ATOM 2379 N N . ASP A 1 305 ? 21.824 -8.555 -6.131 1.00 96.56 305 ASP A N 1
ATOM 2380 C CA . ASP A 1 305 ? 23.243 -8.298 -6.377 1.00 96.56 305 ASP A CA 1
ATOM 2381 C C . ASP A 1 305 ? 24.142 -9.478 -5.951 1.00 96.56 305 ASP A C 1
ATOM 2383 O O . ASP A 1 305 ? 24.063 -10.560 -6.531 1.00 96.56 305 ASP A O 1
ATOM 2387 N N . ARG A 1 306 ? 24.995 -9.280 -4.936 1.00 93.75 306 ARG A N 1
ATOM 2388 C CA . ARG A 1 306 ? 25.878 -10.317 -4.367 1.00 93.75 306 ARG A CA 1
ATOM 2389 C C . ARG A 1 306 ? 25.312 -10.964 -3.101 1.00 93.75 306 ARG A C 1
ATOM 2391 O O . ARG A 1 306 ? 25.987 -11.778 -2.475 1.00 93.75 306 ARG A O 1
ATOM 2398 N N . TRP A 1 307 ? 24.118 -10.568 -2.671 1.00 91.31 307 TRP A N 1
ATOM 2399 C CA . TRP A 1 307 ? 23.499 -11.109 -1.472 1.00 91.31 307 TRP A CA 1
ATOM 2400 C C . TRP A 1 307 ? 22.878 -12.475 -1.737 1.00 91.31 307 TRP A C 1
ATOM 2402 O O . TRP A 1 307 ? 22.318 -12.743 -2.800 1.00 91.31 307 TRP A O 1
ATOM 2412 N N . ALA A 1 308 ? 22.962 -13.329 -0.718 1.00 93.00 308 ALA A N 1
ATOM 2413 C CA . ALA A 1 308 ? 22.377 -14.656 -0.748 1.00 93.00 308 ALA A CA 1
ATOM 2414 C C . ALA A 1 308 ? 20.860 -14.600 -0.983 1.00 93.00 308 ALA A C 1
ATOM 2416 O O . ALA A 1 308 ? 20.171 -13.691 -0.511 1.00 93.00 308 ALA A O 1
ATOM 2417 N N . ARG A 1 309 ? 20.360 -15.626 -1.672 1.00 96.50 309 ARG A N 1
ATOM 2418 C CA . ARG A 1 309 ? 18.938 -15.894 -1.899 1.00 96.50 309 ARG A CA 1
ATOM 2419 C C . ARG A 1 309 ? 18.197 -15.976 -0.563 1.00 96.50 309 ARG A C 1
ATOM 2421 O O . ARG A 1 309 ? 18.587 -16.764 0.300 1.00 96.50 309 ARG A O 1
ATOM 2428 N N . ARG A 1 310 ? 17.127 -15.195 -0.395 1.00 96.94 310 ARG A N 1
ATOM 2429 C CA . ARG A 1 310 ? 16.287 -15.201 0.815 1.00 96.94 310 ARG A CA 1
ATOM 2430 C C . ARG A 1 310 ? 14.816 -15.441 0.469 1.00 96.94 310 ARG A C 1
ATOM 2432 O O . ARG A 1 310 ? 14.365 -14.919 -0.550 1.00 96.94 310 ARG A O 1
ATOM 2439 N N . PRO A 1 311 ? 14.090 -16.235 1.273 1.00 97.81 311 PRO A N 1
ATOM 2440 C CA . PRO A 1 311 ? 12.645 -16.366 1.149 1.00 97.81 311 PRO A CA 1
ATOM 2441 C C . PRO A 1 311 ? 11.937 -15.153 1.766 1.00 97.81 311 PRO A C 1
ATOM 2443 O O . PRO A 1 311 ? 12.371 -14.644 2.802 1.00 97.81 311 PRO A O 1
ATOM 2446 N N . TYR A 1 312 ? 10.849 -14.725 1.134 1.00 96.50 312 TYR A N 1
ATOM 2447 C CA . TYR A 1 312 ? 9.964 -13.667 1.604 1.00 96.50 312 TYR A CA 1
ATOM 2448 C C . TYR A 1 312 ? 8.515 -14.134 1.501 1.00 96.50 312 TYR A C 1
ATOM 2450 O O . TYR A 1 312 ? 8.119 -14.705 0.488 1.00 96.50 312 TYR A O 1
ATOM 2458 N N . TRP A 1 313 ? 7.744 -13.859 2.547 1.00 96.75 313 TRP A N 1
ATOM 2459 C CA . TRP A 1 313 ? 6.303 -14.071 2.593 1.00 96.75 313 TRP A CA 1
ATOM 2460 C C . TRP A 1 313 ? 5.632 -12.711 2.520 1.00 96.75 313 TRP A C 1
ATOM 2462 O O . TRP A 1 313 ? 6.020 -11.800 3.256 1.00 96.75 313 TRP A O 1
ATOM 2472 N N . ILE A 1 314 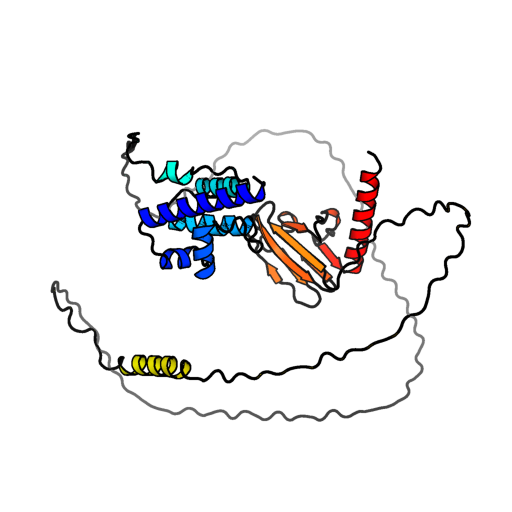? 4.666 -12.571 1.621 1.00 94.94 314 ILE A N 1
ATOM 2473 C CA . ILE A 1 314 ? 3.936 -11.320 1.410 1.00 94.94 314 ILE A CA 1
ATOM 2474 C C . ILE A 1 314 ? 2.457 -11.655 1.560 1.00 94.94 314 ILE A C 1
ATOM 2476 O O . ILE A 1 314 ? 1.960 -12.570 0.901 1.00 94.94 314 ILE A O 1
ATOM 2480 N N . ALA A 1 315 ? 1.770 -10.966 2.467 1.00 92.19 315 ALA A N 1
ATOM 2481 C CA . ALA A 1 315 ? 0.341 -11.173 2.667 1.00 92.19 315 ALA A CA 1
ATOM 2482 C C . ALA A 1 315 ? -0.444 -10.709 1.433 1.00 92.19 315 ALA A C 1
ATOM 2484 O O . ALA A 1 315 ? 0.015 -9.834 0.709 1.00 92.19 315 ALA A O 1
ATOM 2485 N N . HIS A 1 316 ? -1.629 -11.276 1.204 1.00 94.62 316 HIS A N 1
ATOM 2486 C CA . HIS A 1 316 ? -2.509 -10.851 0.114 1.00 94.62 316 HIS A CA 1
ATOM 2487 C C . HIS A 1 316 ? -2.763 -9.331 0.159 1.00 94.62 316 HIS A C 1
ATOM 2489 O O . HIS A 1 316 ? -3.019 -8.782 1.231 1.00 94.62 316 HIS A O 1
ATOM 2495 N N . GLU A 1 317 ? -2.678 -8.675 -1.002 1.00 91.00 317 GLU A N 1
ATOM 2496 C CA . GLU A 1 317 ? -2.729 -7.212 -1.198 1.00 91.00 317 GLU A CA 1
ATOM 2497 C C . GLU A 1 317 ? -1.594 -6.404 -0.545 1.00 91.00 317 GLU A C 1
ATOM 2499 O O . GLU A 1 317 ? -1.591 -5.172 -0.619 1.00 91.00 317 GLU A O 1
ATOM 2504 N N . ASP A 1 318 ? -0.599 -7.058 0.053 1.00 93.56 318 ASP A N 1
ATOM 2505 C CA . ASP A 1 318 ? 0.582 -6.384 0.583 1.00 93.56 318 ASP A CA 1
ATOM 2506 C C . ASP A 1 318 ? 1.643 -6.172 -0.510 1.00 93.56 318 ASP A C 1
ATOM 2508 O O . ASP A 1 318 ? 1.645 -6.810 -1.572 1.00 93.56 318 ASP A O 1
ATOM 2512 N N . THR A 1 319 ? 2.538 -5.217 -0.268 1.00 95.81 319 THR A N 1
ATOM 2513 C CA . THR A 1 319 ? 3.573 -4.795 -1.213 1.00 95.81 319 THR A CA 1
ATOM 2514 C C . THR A 1 319 ? 4.934 -4.744 -0.542 1.00 95.81 319 THR A C 1
ATOM 2516 O O . THR A 1 319 ? 5.137 -4.068 0.464 1.00 95.81 319 THR A O 1
ATOM 2519 N N . MET A 1 320 ? 5.915 -5.384 -1.168 1.00 96.94 320 MET A N 1
ATOM 2520 C CA . MET A 1 320 ? 7.308 -5.338 -0.745 1.00 96.94 320 MET A CA 1
ATOM 2521 C C . MET A 1 320 ? 8.165 -4.601 -1.772 1.00 96.94 320 MET A C 1
ATOM 2523 O O . MET A 1 320 ? 8.145 -4.913 -2.962 1.00 96.94 320 MET A O 1
ATOM 2527 N N . VAL A 1 321 ? 8.982 -3.661 -1.297 1.00 97.75 321 VAL A N 1
ATOM 2528 C CA . VAL A 1 321 ? 9.939 -2.931 -2.136 1.00 97.75 321 VAL A CA 1
ATOM 2529 C C . VAL A 1 321 ? 11.289 -3.642 -2.142 1.00 97.75 321 VAL A C 1
ATOM 2531 O O . VAL A 1 321 ? 11.900 -3.897 -1.101 1.00 97.75 321 VAL A O 1
ATOM 2534 N N . VAL A 1 322 ? 11.789 -3.927 -3.339 1.00 97.81 322 VAL A N 1
ATOM 2535 C CA . VAL A 1 322 ? 13.048 -4.626 -3.580 1.00 97.81 322 VAL A CA 1
ATOM 2536 C C . VAL A 1 322 ? 13.978 -3.710 -4.362 1.00 97.81 322 VAL A C 1
ATOM 2538 O O . VAL A 1 322 ? 13.712 -3.360 -5.506 1.00 97.81 322 VAL A O 1
ATOM 2541 N N . ARG A 1 323 ? 15.103 -3.337 -3.747 1.00 97.88 323 ARG A N 1
ATOM 2542 C CA . ARG A 1 323 ? 16.130 -2.495 -4.374 1.00 97.88 323 ARG A CA 1
ATOM 2543 C C . ARG A 1 323 ? 17.379 -3.302 -4.704 1.00 97.88 323 ARG A C 1
ATOM 2545 O O . ARG A 1 323 ? 17.850 -4.066 -3.858 1.00 97.88 323 ARG A O 1
ATOM 2552 N N . ALA A 1 324 ? 17.909 -3.114 -5.908 1.00 97.69 324 ALA A N 1
ATOM 2553 C CA . ALA A 1 324 ? 19.151 -3.733 -6.371 1.00 97.69 324 ALA A CA 1
ATOM 2554 C C . ALA A 1 324 ? 19.924 -2.778 -7.291 1.00 97.69 324 ALA A C 1
ATOM 2556 O O . ALA A 1 324 ? 19.326 -2.053 -8.085 1.00 97.69 324 ALA A O 1
ATOM 2557 N N . ALA A 1 325 ? 21.252 -2.777 -7.210 1.00 97.50 325 ALA A N 1
ATOM 2558 C CA . ALA A 1 325 ? 22.086 -1.905 -8.040 1.00 97.50 325 ALA A CA 1
ATOM 2559 C C . ALA A 1 325 ? 22.329 -2.492 -9.439 1.00 97.50 325 ALA A C 1
ATOM 2561 O O . ALA A 1 325 ? 22.334 -1.777 -10.440 1.00 97.50 325 ALA A O 1
ATOM 2562 N N . THR A 1 326 ? 22.542 -3.807 -9.513 1.00 98.00 326 THR A N 1
ATOM 2563 C CA . THR A 1 326 ? 23.055 -4.489 -10.710 1.00 98.00 326 THR A CA 1
ATOM 2564 C C . THR A 1 326 ? 22.162 -5.635 -11.163 1.00 98.00 326 THR A C 1
ATOM 2566 O O . THR A 1 326 ? 21.968 -5.800 -12.368 1.00 98.00 326 THR A O 1
ATOM 2569 N N . ARG A 1 327 ? 21.631 -6.443 -10.238 1.00 98.12 327 ARG A N 1
ATOM 2570 C CA . ARG A 1 327 ? 20.850 -7.641 -10.583 1.00 98.12 327 ARG A CA 1
ATOM 2571 C C . ARG A 1 327 ? 19.837 -7.992 -9.503 1.00 98.12 327 ARG A C 1
ATOM 2573 O O . ARG A 1 327 ? 20.166 -7.985 -8.319 1.00 98.12 327 ARG A O 1
ATOM 2580 N N . VAL A 1 328 ? 18.639 -8.386 -9.912 1.00 98.12 328 VAL A N 1
ATOM 2581 C CA . VAL A 1 328 ? 17.668 -9.057 -9.044 1.00 98.12 328 VAL A CA 1
ATOM 2582 C C . VAL A 1 328 ? 17.164 -10.324 -9.725 1.00 98.12 328 VAL A C 1
ATOM 2584 O O . VAL A 1 328 ? 16.949 -10.335 -10.934 1.00 98.12 328 VAL A O 1
ATOM 2587 N N . ILE A 1 329 ? 17.001 -11.394 -8.954 1.00 98.00 329 ILE A N 1
ATOM 2588 C CA . ILE A 1 329 ? 16.418 -12.652 -9.421 1.00 98.00 329 ILE A CA 1
ATOM 2589 C C . ILE A 1 329 ? 15.215 -12.963 -8.540 1.00 98.00 329 ILE A C 1
ATOM 2591 O O . ILE A 1 329 ? 15.373 -13.071 -7.320 1.00 98.00 329 ILE A O 1
ATOM 2595 N N . PHE A 1 330 ? 14.051 -13.120 -9.161 1.00 97.62 330 PHE A N 1
ATOM 2596 C CA . PHE A 1 330 ? 12.827 -13.599 -8.528 1.00 97.62 330 PHE A CA 1
ATOM 2597 C C . PHE A 1 330 ? 12.607 -15.059 -8.913 1.00 97.62 330 PHE A C 1
ATOM 2599 O O . PHE A 1 330 ? 12.731 -15.421 -10.083 1.00 97.62 330 PHE A O 1
ATOM 2606 N N . GLU A 1 331 ? 12.310 -15.904 -7.933 1.00 96.94 331 GLU A N 1
ATOM 2607 C CA . GLU A 1 331 ? 12.100 -17.336 -8.124 1.00 96.94 331 GLU A CA 1
ATOM 2608 C C . GLU A 1 331 ? 11.017 -17.844 -7.170 1.00 96.94 331 GLU A C 1
ATOM 2610 O O . GLU A 1 331 ? 10.962 -17.391 -6.031 1.00 96.94 331 GLU A O 1
ATOM 2615 N N . SER A 1 332 ? 10.307 -18.912 -7.551 1.00 94.31 332 SER A N 1
ATOM 2616 C CA . SER A 1 332 ? 9.218 -19.533 -6.762 1.00 94.31 332 SER A CA 1
ATOM 2617 C C . SER A 1 332 ? 7.992 -18.620 -6.609 1.00 94.31 332 SER A C 1
ATOM 2619 O O . SER A 1 332 ? 8.131 -17.439 -6.320 1.00 94.31 332 SER A O 1
ATOM 2621 N N . ASP A 1 333 ? 6.802 -19.185 -6.819 1.00 90.88 333 ASP A N 1
ATOM 2622 C CA . ASP A 1 333 ? 5.499 -18.526 -6.617 1.00 90.88 333 ASP A CA 1
ATOM 2623 C C . ASP A 1 333 ? 5.344 -17.132 -7.268 1.00 90.88 333 ASP A C 1
ATOM 2625 O O . ASP A 1 333 ? 4.642 -16.247 -6.787 1.00 90.88 333 ASP A O 1
ATOM 2629 N N . ILE A 1 334 ? 6.015 -16.923 -8.408 1.00 93.88 334 ILE A N 1
ATOM 2630 C CA . ILE A 1 334 ? 5.967 -15.653 -9.146 1.00 93.88 334 ILE A CA 1
ATOM 2631 C C . ILE A 1 334 ? 4.559 -15.402 -9.698 1.00 93.88 334 ILE A C 1
ATOM 2633 O O . ILE A 1 334 ? 4.135 -14.258 -9.773 1.00 93.88 334 ILE A O 1
ATOM 2637 N N . SER A 1 335 ? 3.808 -16.457 -10.030 1.00 93.88 335 SER A N 1
ATOM 2638 C CA . SER A 1 335 ? 2.440 -16.359 -10.560 1.00 93.88 335 SER A CA 1
ATOM 2639 C C . SER A 1 335 ? 1.451 -15.695 -9.600 1.00 93.88 335 SER A C 1
ATOM 2641 O O . SER A 1 335 ? 0.469 -15.101 -10.042 1.00 93.88 335 SER A O 1
ATOM 2643 N N . SER A 1 336 ? 1.704 -15.782 -8.294 1.00 93.69 336 SER A N 1
ATOM 2644 C CA . SER A 1 336 ? 0.848 -15.183 -7.264 1.00 93.69 336 SER A CA 1
ATOM 2645 C C . SER A 1 336 ? 1.178 -13.702 -7.031 1.00 93.69 336 SER A C 1
ATOM 2647 O O . SER A 1 336 ? 0.367 -12.960 -6.469 1.00 93.69 336 SER A O 1
ATOM 2649 N N . ALA A 1 337 ? 2.331 -13.237 -7.528 1.00 95.94 337 ALA A N 1
ATOM 2650 C CA . ALA A 1 337 ? 2.822 -11.877 -7.367 1.00 95.94 337 ALA A CA 1
ATOM 2651 C C . ALA A 1 337 ? 2.778 -11.071 -8.677 1.00 95.94 337 ALA A C 1
ATOM 2653 O O . ALA A 1 337 ? 3.186 -11.526 -9.742 1.00 95.94 337 ALA A O 1
ATOM 2654 N N . ARG A 1 338 ? 2.371 -9.804 -8.590 1.00 96.94 338 ARG A N 1
ATOM 2655 C CA . ARG A 1 338 ? 2.579 -8.811 -9.645 1.00 96.94 338 ARG A CA 1
ATOM 2656 C C . ARG A 1 338 ? 3.859 -8.044 -9.343 1.00 96.94 338 ARG A C 1
ATOM 2658 O O . ARG A 1 338 ? 3.956 -7.390 -8.307 1.00 96.94 338 ARG A O 1
ATOM 2665 N N . ILE A 1 339 ? 4.838 -8.123 -10.240 1.00 97.31 339 ILE A N 1
ATOM 2666 C CA . ILE A 1 339 ? 6.108 -7.405 -10.096 1.00 97.31 339 ILE A CA 1
ATOM 2667 C C . ILE A 1 339 ? 6.072 -6.165 -10.988 1.00 97.31 339 ILE A C 1
ATOM 2669 O O . ILE A 1 339 ? 5.841 -6.262 -12.193 1.00 97.31 339 ILE A O 1
ATOM 2673 N N . GLU A 1 340 ? 6.312 -4.999 -10.402 1.00 97.69 340 GLU A N 1
ATOM 2674 C CA . GLU A 1 340 ? 6.353 -3.716 -11.100 1.00 97.69 340 GLU A CA 1
ATOM 2675 C C . GLU A 1 340 ? 7.735 -3.073 -10.987 1.00 97.69 340 GLU A C 1
ATOM 2677 O O . GLU A 1 340 ? 8.421 -3.200 -9.974 1.00 97.69 340 GLU A O 1
ATOM 2682 N N . LEU A 1 341 ? 8.135 -2.351 -12.030 1.00 96.75 341 LEU A N 1
ATOM 2683 C CA . LEU A 1 341 ? 9.362 -1.569 -12.092 1.00 96.75 341 LEU A CA 1
ATOM 2684 C C . LEU A 1 341 ? 9.028 -0.182 -12.644 1.00 96.75 341 LEU A C 1
ATOM 2686 O O . LEU A 1 341 ? 8.611 -0.056 -13.794 1.00 96.75 341 LEU A O 1
ATOM 2690 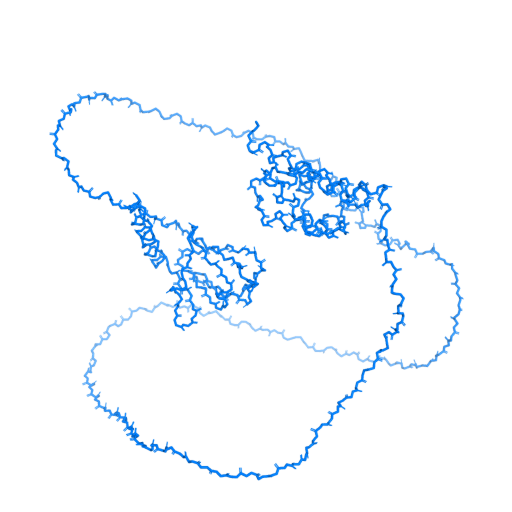N N . TYR A 1 342 ? 9.205 0.858 -11.825 1.00 93.94 342 TYR A N 1
ATOM 2691 C CA . TYR A 1 342 ? 8.875 2.250 -12.177 1.00 93.94 342 TYR A CA 1
ATOM 2692 C C . TYR A 1 342 ? 7.461 2.428 -12.764 1.00 93.94 342 TYR A C 1
ATOM 2694 O O . TYR A 1 342 ? 7.265 3.180 -13.716 1.00 93.94 342 TYR A O 1
ATOM 2702 N N . GLY A 1 343 ? 6.480 1.711 -12.206 1.00 92.50 343 GLY A N 1
ATOM 2703 C CA . GLY A 1 343 ? 5.079 1.751 -12.640 1.00 92.50 343 GLY A CA 1
ATOM 2704 C C . GLY A 1 343 ? 4.746 0.872 -13.851 1.00 92.50 343 GLY A C 1
ATOM 2705 O O . GLY A 1 343 ? 3.596 0.852 -14.281 1.00 92.50 343 GLY A O 1
ATOM 2706 N N . TYR A 1 344 ? 5.713 0.128 -14.395 1.00 95.62 344 TYR A N 1
ATOM 2707 C CA . TYR A 1 344 ? 5.479 -0.837 -15.468 1.00 95.62 344 TYR A CA 1
ATOM 2708 C C . TYR A 1 344 ? 5.469 -2.261 -14.917 1.00 95.62 344 TYR A C 1
ATOM 2710 O O . TYR A 1 344 ? 6.424 -2.693 -14.271 1.00 95.62 344 TYR A O 1
ATOM 2718 N N . THR A 1 345 ? 4.410 -3.015 -15.203 1.00 96.25 345 THR A N 1
ATOM 2719 C CA . THR A 1 345 ? 4.312 -4.428 -14.824 1.00 96.25 345 THR A CA 1
ATOM 2720 C C . THR A 1 345 ? 5.239 -5.283 -15.684 1.00 96.25 345 THR A C 1
ATOM 2722 O O . THR A 1 345 ? 5.223 -5.188 -16.915 1.00 96.25 345 THR A O 1
ATOM 2725 N N . LEU A 1 346 ? 6.045 -6.132 -15.046 1.00 96.19 346 LEU A N 1
ATOM 2726 C CA . LEU A 1 346 ? 6.857 -7.120 -15.746 1.00 96.19 346 LEU A CA 1
ATOM 2727 C C . LEU A 1 346 ? 5.939 -8.178 -16.366 1.00 96.19 346 LEU A C 1
ATOM 2729 O O . LEU A 1 346 ? 5.066 -8.724 -15.703 1.00 96.19 346 LEU A O 1
ATOM 2733 N N . SER A 1 347 ? 6.149 -8.459 -17.651 1.00 93.25 347 SER A N 1
ATOM 2734 C CA . SER A 1 347 ? 5.403 -9.489 -18.378 1.00 93.25 347 SER A CA 1
ATOM 2735 C C . SER A 1 347 ? 5.870 -10.889 -17.983 1.00 93.25 347 SER A C 1
ATOM 2737 O O . SER A 1 347 ? 7.078 -11.123 -17.885 1.00 93.25 347 SER A O 1
ATOM 2739 N N . ASP A 1 348 ? 4.937 -11.841 -17.901 1.00 90.38 348 ASP A N 1
ATOM 2740 C CA . ASP A 1 348 ? 5.211 -13.268 -17.662 1.00 90.38 348 ASP A CA 1
ATOM 2741 C C . ASP A 1 348 ? 6.197 -13.858 -18.680 1.00 90.38 348 ASP A C 1
ATOM 2743 O O . ASP A 1 348 ? 6.930 -14.796 -18.376 1.00 90.38 348 ASP A O 1
ATOM 2747 N N . SER A 1 349 ? 6.287 -13.259 -19.873 1.00 92.19 349 SER A N 1
ATOM 2748 C CA . SER A 1 349 ? 7.247 -13.633 -20.920 1.00 92.19 349 SER A CA 1
ATOM 2749 C C . SER A 1 349 ? 8.717 -13.428 -20.532 1.00 92.19 349 SER A C 1
ATOM 2751 O O . SER A 1 349 ? 9.604 -13.870 -21.261 1.00 92.19 349 SER A O 1
ATOM 2753 N N . LEU A 1 350 ? 9.003 -12.703 -19.446 1.00 94.81 350 LEU A N 1
ATOM 2754 C CA . LEU A 1 350 ? 10.361 -12.552 -18.913 1.00 94.81 350 LEU A CA 1
ATOM 2755 C C . LEU A 1 350 ? 10.821 -13.772 -18.108 1.00 94.81 350 LEU A C 1
ATOM 2757 O O . LEU A 1 350 ? 12.026 -13.899 -17.862 1.00 94.81 350 LEU A O 1
ATOM 2761 N N . THR A 1 351 ? 9.881 -14.639 -17.729 1.00 96.38 351 THR A N 1
ATOM 2762 C CA . THR A 1 351 ? 10.135 -15.868 -16.985 1.00 96.38 351 THR A CA 1
ATOM 2763 C C . THR A 1 351 ? 10.869 -16.870 -17.869 1.00 96.38 351 THR A C 1
ATOM 2765 O O . THR A 1 351 ? 10.460 -17.142 -18.999 1.00 96.38 351 THR A O 1
ATOM 2768 N N . ASP A 1 352 ? 11.984 -17.394 -17.375 1.00 96.12 352 ASP A N 1
ATOM 2769 C CA . ASP A 1 352 ? 12.738 -18.437 -18.060 1.00 96.12 352 ASP A CA 1
ATOM 2770 C C . ASP A 1 352 ? 12.071 -19.821 -17.934 1.00 96.12 352 ASP A C 1
ATOM 2772 O O . ASP A 1 352 ? 11.025 -19.994 -17.306 1.00 96.12 352 ASP A O 1
ATOM 2776 N N . ALA A 1 353 ? 12.686 -20.833 -18.553 1.00 94.62 353 ALA A N 1
ATOM 2777 C CA . ALA A 1 353 ? 12.191 -22.209 -18.512 1.00 94.62 353 ALA A CA 1
ATOM 2778 C C . ALA A 1 353 ? 12.177 -22.815 -17.093 1.00 94.62 353 ALA A C 1
ATOM 2780 O O . ALA A 1 353 ? 11.449 -23.779 -16.860 1.00 94.62 353 ALA A O 1
ATOM 2781 N N . ASP A 1 354 ? 12.948 -22.249 -16.160 1.00 95.31 354 ASP A N 1
ATOM 2782 C CA . ASP A 1 354 ? 13.023 -22.681 -14.764 1.00 95.31 354 ASP A CA 1
ATOM 2783 C C . ASP A 1 354 ? 12.018 -21.932 -13.867 1.00 95.31 354 ASP A C 1
ATOM 2785 O O . ASP A 1 354 ? 12.011 -22.126 -12.647 1.00 95.31 354 ASP A O 1
ATOM 2789 N N . GLY A 1 355 ? 11.166 -21.073 -14.440 1.00 95.00 355 GLY A N 1
ATOM 2790 C CA . GLY A 1 355 ? 10.192 -20.300 -13.675 1.00 95.00 355 GLY A CA 1
ATOM 2791 C C . GLY A 1 355 ? 10.816 -19.124 -12.920 1.00 95.00 355 GLY A C 1
ATOM 2792 O O . GLY A 1 355 ? 10.322 -18.762 -11.849 1.00 95.00 355 GLY A O 1
ATOM 2793 N N . LYS A 1 356 ? 11.926 -18.563 -13.414 1.00 97.00 356 LYS A N 1
ATOM 2794 C CA . LYS A 1 356 ? 12.660 -17.463 -12.776 1.00 97.00 356 LYS A CA 1
ATOM 2795 C C . LYS A 1 356 ? 12.635 -16.202 -13.624 1.00 97.00 356 LYS A C 1
ATOM 2797 O O . LYS A 1 356 ? 12.700 -16.248 -14.850 1.00 97.00 356 LYS A O 1
ATOM 2802 N N . ILE A 1 357 ? 12.631 -15.056 -12.956 1.00 97.50 357 ILE A N 1
ATOM 2803 C CA . ILE A 1 357 ? 12.797 -13.748 -13.590 1.00 97.50 357 ILE A CA 1
ATOM 2804 C C . ILE A 1 357 ? 14.146 -13.178 -13.150 1.00 97.50 357 ILE A C 1
ATOM 2806 O O . ILE A 1 357 ? 14.301 -12.732 -12.015 1.00 97.50 357 ILE A O 1
ATOM 2810 N N . ASP A 1 358 ? 15.125 -13.198 -14.054 1.00 97.88 358 ASP A N 1
ATOM 2811 C CA . ASP A 1 358 ? 16.470 -12.649 -13.843 1.00 97.88 358 ASP A CA 1
ATOM 2812 C C . ASP A 1 358 ? 16.627 -11.290 -14.534 1.00 97.88 358 ASP A C 1
ATOM 2814 O O . ASP A 1 358 ? 16.750 -11.215 -15.760 1.00 97.88 358 ASP A O 1
ATOM 2818 N N . MET A 1 359 ? 16.632 -10.218 -13.745 1.00 97.88 359 MET A N 1
ATOM 2819 C CA . MET A 1 359 ? 16.712 -8.834 -14.208 1.00 97.88 359 MET A CA 1
ATOM 2820 C C . MET A 1 359 ? 18.078 -8.243 -13.863 1.00 97.88 359 MET A C 1
ATOM 2822 O O . MET A 1 359 ? 18.301 -7.711 -12.772 1.00 97.88 359 MET A O 1
ATOM 2826 N N . THR A 1 360 ? 19.007 -8.320 -14.814 1.00 98.19 360 THR A N 1
ATOM 2827 C CA . THR A 1 360 ? 20.240 -7.523 -14.795 1.00 98.19 360 THR A CA 1
ATOM 2828 C C . THR A 1 360 ? 19.943 -6.093 -15.234 1.00 98.19 360 THR A C 1
ATOM 2830 O O . THR A 1 360 ? 19.024 -5.869 -16.015 1.00 98.19 360 THR A O 1
ATOM 2833 N N . ARG A 1 361 ? 20.748 -5.117 -14.807 1.00 97.19 361 ARG A N 1
ATOM 2834 C CA . ARG A 1 361 ? 20.595 -3.709 -15.214 1.00 97.19 361 ARG A CA 1
ATOM 2835 C C . ARG A 1 361 ? 20.497 -3.533 -16.732 1.00 97.19 361 ARG A C 1
ATOM 2837 O O . ARG A 1 361 ? 19.652 -2.780 -17.201 1.00 97.19 361 ARG A O 1
ATOM 2844 N N . GLU A 1 362 ? 21.332 -4.235 -17.495 1.00 97.44 362 GLU A N 1
ATOM 2845 C CA . GLU A 1 362 ? 21.303 -4.187 -18.960 1.00 97.44 362 GLU A CA 1
ATOM 2846 C C . GLU A 1 362 ? 19.986 -4.741 -19.522 1.00 97.44 362 GLU A C 1
ATOM 2848 O O . GLU A 1 362 ? 19.335 -4.087 -20.337 1.00 97.44 362 GLU A O 1
ATOM 2853 N N . ARG A 1 363 ? 19.542 -5.910 -19.039 1.00 97.31 363 ARG A N 1
ATOM 2854 C CA . ARG A 1 363 ? 18.266 -6.507 -19.455 1.00 97.31 363 ARG A CA 1
ATOM 2855 C C . ARG A 1 363 ? 17.089 -5.604 -19.095 1.00 97.31 363 ARG A C 1
ATOM 2857 O O . ARG A 1 363 ? 16.185 -5.435 -19.909 1.00 97.31 363 ARG A O 1
ATOM 2864 N N . THR A 1 364 ? 17.128 -4.998 -17.913 1.00 97.31 364 THR A N 1
ATOM 2865 C CA . THR A 1 364 ? 16.136 -4.032 -17.445 1.00 97.31 364 THR A CA 1
ATOM 2866 C C . THR A 1 364 ? 16.061 -2.813 -18.360 1.00 97.31 364 THR A C 1
ATOM 2868 O O . THR A 1 364 ? 14.967 -2.418 -18.756 1.00 97.31 364 THR A O 1
ATOM 2871 N N . GLN A 1 365 ? 17.209 -2.239 -18.736 1.00 96.12 365 GLN A N 1
ATOM 2872 C CA . GLN A 1 365 ? 17.263 -1.084 -19.634 1.00 96.12 365 GLN A CA 1
ATOM 2873 C C . GLN A 1 365 ? 16.688 -1.429 -21.010 1.00 96.12 365 GLN A C 1
ATOM 2875 O O . GLN A 1 365 ? 15.848 -0.697 -21.525 1.00 96.12 365 GLN A O 1
ATOM 2880 N N . ASN A 1 366 ? 17.092 -2.570 -21.576 1.00 95.75 366 ASN A N 1
ATOM 2881 C CA . ASN A 1 366 ? 16.595 -3.027 -22.873 1.00 95.75 366 ASN A CA 1
ATOM 2882 C C . ASN A 1 366 ? 15.080 -3.268 -22.837 1.00 95.75 366 ASN A C 1
ATOM 2884 O O . ASN A 1 366 ? 14.364 -2.896 -23.765 1.00 95.75 366 ASN A O 1
ATOM 2888 N N . TRP A 1 367 ? 14.573 -3.856 -21.751 1.00 96.31 367 TRP A N 1
ATOM 2889 C CA . TRP A 1 367 ? 13.140 -4.058 -21.565 1.00 96.31 367 TRP A CA 1
ATOM 2890 C C . TRP A 1 367 ? 12.374 -2.729 -21.476 1.00 96.31 367 TRP A C 1
ATOM 2892 O O . TRP A 1 367 ? 11.376 -2.569 -22.177 1.00 96.31 367 TRP A O 1
ATOM 2902 N N . LEU A 1 368 ? 12.857 -1.757 -20.691 1.00 95.12 368 LEU A N 1
ATOM 2903 C CA . LEU A 1 368 ? 12.249 -0.422 -20.610 1.00 95.12 368 LEU A CA 1
ATOM 2904 C C . LEU A 1 368 ? 12.243 0.284 -21.969 1.00 95.12 368 LEU A C 1
ATOM 2906 O O . LEU A 1 368 ? 11.217 0.840 -22.360 1.00 95.12 368 LEU A O 1
ATOM 2910 N N . ASP A 1 369 ? 13.350 0.214 -22.712 1.00 93.81 369 ASP A N 1
ATOM 2911 C CA . ASP A 1 369 ? 13.453 0.794 -24.054 1.00 93.81 369 ASP A CA 1
ATOM 2912 C C . ASP A 1 369 ? 12.368 0.202 -24.988 1.00 93.81 369 ASP A C 1
ATOM 2914 O O . ASP A 1 369 ? 11.689 0.943 -25.706 1.00 93.81 369 ASP A O 1
ATOM 2918 N N . HIS A 1 370 ? 12.117 -1.114 -24.914 1.00 93.50 370 HIS A N 1
ATOM 2919 C CA . HIS A 1 370 ? 11.042 -1.772 -25.667 1.00 93.50 370 HIS A CA 1
ATOM 2920 C C . HIS A 1 370 ? 9.633 -1.358 -25.222 1.00 93.50 370 HIS A C 1
ATOM 2922 O O . HIS A 1 370 ? 8.776 -1.110 -26.074 1.00 93.50 370 HIS A O 1
ATOM 2928 N N . VAL A 1 371 ? 9.374 -1.264 -23.914 1.00 93.12 371 VAL A N 1
ATOM 2929 C CA . VAL A 1 371 ? 8.058 -0.868 -23.378 1.00 93.12 371 VAL A CA 1
ATOM 2930 C C . VAL A 1 371 ? 7.715 0.571 -23.771 1.00 93.12 371 VAL A C 1
ATOM 2932 O O . VAL A 1 371 ? 6.592 0.847 -24.208 1.00 93.12 371 VAL A O 1
ATOM 2935 N N . VAL A 1 372 ? 8.686 1.482 -23.693 1.00 90.62 372 VAL A N 1
ATOM 2936 C CA . VAL A 1 372 ? 8.522 2.885 -24.108 1.00 90.62 372 VAL A CA 1
ATOM 2937 C C . VAL A 1 372 ? 8.265 2.986 -25.610 1.00 90.62 372 VAL A C 1
ATOM 2939 O O . VAL A 1 372 ? 7.387 3.728 -26.051 1.00 90.62 372 VAL A O 1
ATOM 2942 N N . GLN A 1 373 ? 8.982 2.205 -26.419 1.00 90.69 373 GLN A N 1
ATOM 2943 C CA . GLN A 1 373 ? 8.756 2.185 -27.862 1.00 90.69 373 GLN A CA 1
ATOM 2944 C C . GLN A 1 373 ? 7.366 1.628 -28.221 1.00 90.69 373 GLN A C 1
ATOM 2946 O O . GLN A 1 373 ? 6.678 2.188 -29.081 1.00 90.69 373 GLN A O 1
ATOM 2951 N N . ALA A 1 374 ? 6.921 0.567 -27.540 1.00 90.19 374 ALA A N 1
ATOM 2952 C CA . ALA A 1 374 ? 5.600 -0.027 -27.736 1.00 90.19 374 ALA A CA 1
ATOM 2953 C C . ALA A 1 374 ? 4.475 0.952 -27.361 1.00 90.19 374 ALA A C 1
ATOM 2955 O O . ALA A 1 374 ? 3.554 1.170 -28.152 1.00 90.19 374 ALA A O 1
ATOM 2956 N N . THR A 1 375 ? 4.578 1.617 -26.210 1.00 87.31 375 THR A N 1
ATOM 2957 C CA . THR A 1 375 ? 3.598 2.629 -25.772 1.00 87.31 375 THR A CA 1
ATOM 2958 C C . THR A 1 375 ? 3.571 3.856 -26.687 1.00 87.31 375 THR A C 1
ATOM 2960 O O . THR A 1 375 ? 2.488 4.307 -27.069 1.00 87.31 375 THR A O 1
ATOM 2963 N N . ALA A 1 376 ? 4.731 4.342 -27.144 1.00 86.38 376 ALA A N 1
ATOM 2964 C CA . ALA A 1 376 ? 4.806 5.427 -28.125 1.00 86.38 376 ALA A CA 1
ATOM 2965 C C . ALA A 1 376 ? 4.129 5.060 -29.459 1.00 86.38 376 ALA A C 1
ATOM 2967 O O . ALA A 1 376 ? 3.497 5.908 -30.093 1.00 86.38 376 ALA A O 1
ATOM 2968 N N . SER A 1 377 ? 4.225 3.795 -29.882 1.00 86.19 377 SER A N 1
ATOM 2969 C CA . SER A 1 377 ? 3.571 3.326 -31.108 1.00 86.19 377 SER A CA 1
ATOM 2970 C C . SER A 1 377 ? 2.043 3.247 -30.982 1.00 86.19 377 SER A C 1
ATOM 2972 O O . SER A 1 377 ? 1.339 3.601 -31.928 1.00 86.19 377 SER A O 1
ATOM 2974 N N . GLN A 1 378 ? 1.517 2.873 -29.809 1.00 84.06 378 GLN A N 1
ATOM 2975 C CA . GLN A 1 378 ? 0.072 2.805 -29.565 1.00 84.06 378 GLN A CA 1
ATOM 2976 C C . GLN A 1 378 ? -0.583 4.189 -29.473 1.00 84.06 378 GLN A C 1
ATOM 2978 O O . GLN A 1 378 ? -1.709 4.369 -29.935 1.00 84.06 378 GLN A O 1
ATOM 2983 N N . GLY A 1 379 ? 0.123 5.186 -28.932 1.00 75.44 379 GLY A N 1
ATOM 2984 C CA . GLY A 1 379 ? -0.382 6.560 -28.835 1.00 75.44 379 GLY A CA 1
ATOM 2985 C C . GLY A 1 379 ? -0.536 7.279 -30.182 1.00 75.44 379 GLY A C 1
ATOM 2986 O O . GLY A 1 379 ? -1.278 8.252 -30.269 1.00 75.44 379 GLY A O 1
ATOM 2987 N N . ARG A 1 380 ? 0.129 6.801 -31.243 1.00 58.59 380 ARG A N 1
ATOM 2988 C CA . ARG A 1 380 ? 0.148 7.445 -32.570 1.00 58.59 380 ARG A CA 1
ATOM 2989 C C . ARG A 1 380 ? -0.983 6.998 -33.508 1.00 58.59 380 ARG A C 1
ATOM 2991 O O . ARG A 1 380 ? -1.070 7.503 -34.621 1.00 58.59 380 ARG A O 1
ATOM 2998 N N . LEU A 1 381 ? -1.814 6.048 -33.076 1.00 49.56 381 LEU A N 1
ATOM 2999 C CA . LEU A 1 381 ? -2.934 5.481 -33.843 1.00 49.56 381 LEU A CA 1
ATOM 3000 C C . LEU A 1 381 ? -4.308 6.060 -33.446 1.00 49.56 381 LEU A C 1
ATOM 3002 O O . LEU A 1 381 ? -5.330 5.492 -33.829 1.00 49.56 381 LEU A O 1
ATOM 3006 N N . LYS A 1 382 ? -4.344 7.154 -32.677 1.00 41.50 382 LYS A N 1
ATOM 3007 C CA . LYS A 1 382 ? -5.581 7.860 -32.312 1.00 41.50 382 LYS A CA 1
ATOM 3008 C C . LYS A 1 382 ? -5.808 9.108 -33.147 1.00 41.50 382 LYS A C 1
ATOM 3010 O O . LYS A 1 382 ? -4.816 9.829 -33.395 1.00 41.50 382 LYS A O 1
#

pLDDT: mean 73.56, std 23.34, range [32.84, 98.5]

Sequence (382 aa):
MSEIDKQKEAGRRLAKDLKDLREDRQLDVEELLRATRLPPDILEKFDETALVDHPAFNRVYLRSIISSYAVALKIDVRAVRDALDEAIEGTYQDTLRRMFLDDGETEVSSSSDVENEVPFKSELESEPSVDPEPTANSDPEPKPTLKSKAKSKLKPKRNLKSESDPEPEPAEEIVETPEREREREPEPEPVDGTIHVQETGSSLSNSVDSQRSLKNLLSPRRIIGLGLVIIIVAGYMIWPSDGNETGIESTETSTQTSPVTSQSIDNSVASNQPTSPARIILPDSMEFLVIAAHDHVDPIRISRDRWARRPYWIAHEDTMVVRAATRVIFESDISSARIELYGYTLSDSLTDADGKIDMTRERTQNWLDHVVQATASQGRLK

Foldseek 3Di:
DDQLVLLQVLQQLLLCLLVVLCVVVVPDPVLLCVQQVDDPVVVVVCSGRVCLNPPVDDLVSSLSNQQSSCVSSVHDSVQSNVSNVCSNSSNRDNSSCVVPPVVPDDPDDPPPPDDDDDDDDDDDDDDDDDDDDDDDDDDDDDDDDDDDDDDDDDDDDDDDDDDDDDDDDDDDDDDDDDDDDDDDDDDDDDDDDDDDDDDDDDDDDDDDDDDDDPPDDDDPPPPVVPVVVVVVVVVVVPDDPDDDDDDDDDDDDDDDDDDDDDDDDDDDDDPVPPPPFDQDDDPQKWKKKKFQAAAWADWWWKDADPDDIDTDTAGHRGIDIDIHRFKMKTAHRCVRIFMDTPNHTDDCVCQDPRRMRIDGVVNVSVVSRVVSVVVVVVVVPD

Secondary structure (DSSP, 8-state):
--HHHHHHHHHHHHHHHHHHHHHHTT--HHHHHHHH---HHHHHHHHHHTTTT-TT--HHHHHHHHHHHHHHHTS-HHHHHHHHHHHHTT---SHHHHHHT-TTS-----------------------------------------------------------------------------PPP-PPPPPP---------------------------TTSHHHHHHHHHHHHHTT-----------------------------------------PPPP-SSEEEEEE--SS-EEEEEEEETTSPPEEEEE-TT-EEEEEESSEEEEESSGGG-EEEETTEEPPGGG--TTSEEEEEHHHHHHHHHHHHHHHHHHHTT-

Radius of gyration: 39.31 Å; chains: 1; bounding box: 98×103×99 Å